Protein AF-0000000084751927 (afdb_homodimer)

Solvent-accessible surface area (backbone atoms only — not comparable to full-atom values): 24044 Å² total; per-residue (Å²): 93,48,37,32,29,47,19,57,44,64,65,13,42,52,25,34,54,73,30,61,42,59,29,34,38,38,26,24,51,60,24,43,55,32,20,32,40,27,52,20,51,51,53,50,42,62,71,71,48,89,56,50,43,24,38,32,54,32,91,51,54,50,56,49,61,72,53,71,65,54,48,51,30,48,53,40,34,45,48,51,40,54,74,71,63,48,48,21,40,31,33,60,47,30,41,86,84,27,43,71,33,58,69,63,47,37,52,49,47,61,65,37,58,89,33,46,42,30,36,29,56,60,57,36,54,37,76,52,57,71,62,47,51,54,55,42,49,72,55,63,43,47,30,39,32,26,14,42,58,39,90,23,22,77,80,8,43,67,48,44,45,54,51,41,74,71,47,90,46,45,47,22,42,23,42,84,51,41,65,89,50,48,51,59,46,50,72,63,63,44,54,31,38,33,31,47,40,64,41,76,40,83,70,42,89,57,82,92,52,75,77,60,60,31,76,86,57,63,49,43,43,45,43,79,34,31,29,43,69,51,37,30,47,37,43,62,63,55,103,95,47,35,31,29,48,18,58,43,65,65,14,43,51,24,36,55,74,29,61,42,57,30,35,37,38,26,24,52,63,23,43,54,33,21,32,40,28,53,19,49,52,53,50,43,60,71,72,49,89,55,51,43,22,38,33,54,32,90,52,53,49,56,51,60,72,53,73,65,54,48,50,29,49,52,40,34,46,47,52,40,55,74,72,62,46,48,22,39,31,33,59,47,31,41,85,83,27,43,71,34,57,70,63,46,37,52,50,48,63,65,39,57,89,35,45,41,30,37,30,55,61,57,35,55,37,76,52,58,69,61,47,50,53,55,40,50,71,56,62,43,46,31,40,34,26,14,42,59,39,90,22,21,76,79,8,43,68,48,45,43,54,52,41,74,71,47,90,45,46,48,24,42,23,43,84,49,41,64,89,52,48,50,60,47,50,72,63,64,44,54,32,37,32,31,46,40,63,42,76,39,81,72,41,89,58,82,92,50,75,77,57,62,32,77,86,57,65,48,45,42,46,43,79,35,31,29,43,69,49,37,30,46,36,40,56,62,54,95

Nearest PDB structures (foldseek):
  1twd-assembly1_B  TM=9.894E-01  e=1.321E-23  Shigella flexneri
  1x8c-assembly1_A  TM=9.899E-01  e=3.366E-23  Shigella flexneri 2a str. 301
  1x7i-assembly1_A  TM=9.877E-01  e=3.783E-23  Shigella flexneri 2a str. 301
  1twd-assembly1_A  TM=8.589E-01  e=2.725E-24  Shigella fl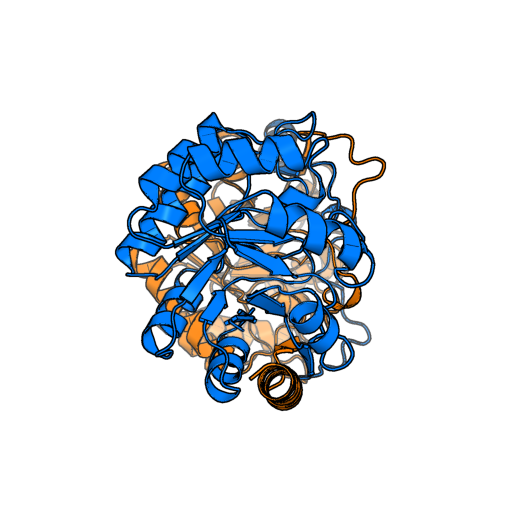exneri
  1x8c-assembly1_B  TM=8.703E-01  e=9.640E-23  Shigella flexneri 2a str. 301

pLDDT: mean 98.09, std 1.11, range [92.25, 99.0]

Foldseek 3Di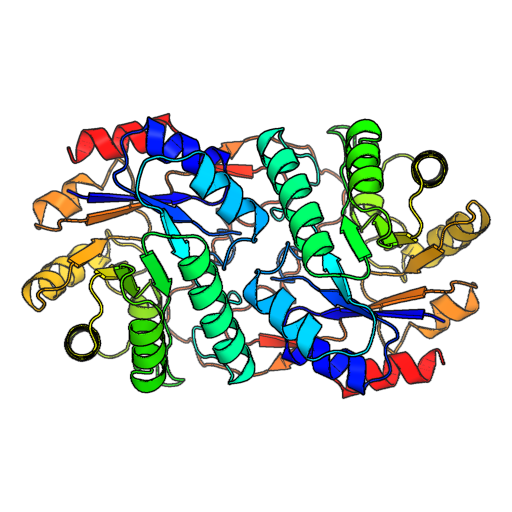:
DAEEAAAAALVLLVVCVVVPHQEYEYFHDCVLPTAFDDPVRLLVSLVPDDHAYEYEHHHDGAAQADDPVSLVVSLVSLLVCVVSPHQAYEGFHADPVLAGPLVSVLVSVVSNPPHAYEHEASLLSHPDNLVNQVSCVVSPHAEYEHLLNDQHVVVNVVSLLVNVVRHPHAYEGDHPDDPVCVVVNVVSPHDHYYYNHDDDDPDDDQPPHDDPDDPVCSHRHDHDDDDPVVVVVVVVVVD/DAEEAAAAALVLLVVCVVVPHQEYEYFHDCVLPTAFDDPVRLLVSLVPDDHAYEYEHHHDGAAQADDPVSLVVSLVSLLVCVVSPHQAYEGFHADPVLAGPLVSVLVSVVSNPPHAYEHEASLLSHPDNLVNQVSCVVSPHAEYEHLLNDQHVVVNVVSLLVNVVRHPHAYEGDHPDDPVCVVVNVVSPHDHYYYNHDDDDPDDDQPPHDDPDDPVCSHRHDHDDDDPVVVVVVVVVVD

Structure (mmCIF, N/CA/C/O backbone):
data_AF-0000000084751927-model_v1
#
loop_
_entity.id
_entity.type
_entity.pdbx_description
1 polymer 'PF03932 family protein CutC'
#
loop_
_atom_site.group_PDB
_atom_site.id
_atom_site.type_symbol
_atom_site.label_atom_id
_atom_site.label_alt_id
_atom_site.label_comp_id
_atom_site.label_asym_id
_atom_site.label_entity_id
_atom_site.label_seq_id
_atom_site.pdbx_PDB_ins_code
_atom_site.Cartn_x
_atom_site.Cartn_y
_atom_site.Cartn_z
_atom_site.occupancy
_atom_site.B_iso_or_equiv
_atom_site.auth_seq_id
_atom_site.auth_comp_id
_atom_site.auth_asym_id
_atom_site.auth_atom_id
_atom_site.pdbx_PDB_model_num
ATOM 1 N N . MET A 1 1 ? -10.758 25.719 13.258 1 96.12 1 MET A N 1
ATOM 2 C CA . MET A 1 1 ? -9.578 24.875 13.094 1 96.12 1 MET A CA 1
ATOM 3 C C . MET A 1 1 ? -9.812 23.812 12.031 1 96.12 1 MET A C 1
ATOM 5 O O . MET A 1 1 ? -10.859 23.156 12.031 1 96.12 1 MET A O 1
ATOM 9 N N . LEU A 1 2 ? -8.969 23.703 11.039 1 98.44 2 LEU A N 1
ATOM 10 C CA . LEU A 1 2 ? -9.062 22.719 9.969 1 98.44 2 LEU A CA 1
ATOM 11 C C . LEU A 1 2 ? -8.867 21.312 10.508 1 98.44 2 LEU A C 1
ATOM 13 O O . LEU A 1 2 ? -7.938 21.047 11.273 1 98.44 2 LEU A O 1
ATOM 17 N N . VAL A 1 3 ? -9.75 20.406 10.172 1 98.81 3 VAL A N 1
ATOM 18 C CA . VAL A 1 3 ? -9.625 19 10.539 1 98.81 3 VAL A CA 1
ATOM 19 C C . VAL A 1 3 ? -9.375 18.156 9.289 1 98.81 3 VAL A C 1
ATOM 21 O O . VAL A 1 3 ? -10.219 18.094 8.398 1 98.81 3 VAL A O 1
ATOM 24 N N . GLU A 1 4 ? -8.281 17.594 9.234 1 98.94 4 GLU A N 1
ATOM 25 C CA . GLU A 1 4 ? -7.934 16.625 8.195 1 98.94 4 GLU A CA 1
ATOM 26 C C . GLU A 1 4 ? -7.949 15.203 8.727 1 98.94 4 GLU A C 1
ATOM 28 O O . GLU A 1 4 ? -7.348 14.914 9.766 1 98.94 4 GLU A O 1
ATOM 33 N N . VAL A 1 5 ? -8.617 14.344 8.023 1 98.88 5 VAL A N 1
ATOM 34 C CA . VAL A 1 5 ? -8.68 12.945 8.445 1 98.88 5 VAL A CA 1
ATOM 35 C C . VAL A 1 5 ? -7.816 12.094 7.52 1 98.88 5 VAL A C 1
ATOM 37 O O . VAL A 1 5 ? -7.93 12.172 6.297 1 98.88 5 VAL A O 1
ATOM 40 N N . CYS A 1 6 ? -6.871 11.375 8.117 1 98.69 6 CYS A N 1
ATOM 41 C CA . CYS A 1 6 ? -6.145 10.336 7.391 1 98.69 6 CYS A CA 1
ATOM 42 C C . CYS A 1 6 ? -7.055 9.156 7.07 1 98.69 6 CYS A C 1
ATOM 44 O O . CYS A 1 6 ? -7.309 8.312 7.93 1 98.69 6 CYS A O 1
ATOM 46 N N . ALA A 1 7 ? -7.543 9.094 5.863 1 98.75 7 ALA A N 1
ATOM 47 C CA . ALA A 1 7 ? -8.516 8.086 5.449 1 98.75 7 ALA A CA 1
ATOM 48 C C . ALA A 1 7 ? -7.844 6.973 4.645 1 98.75 7 ALA A C 1
ATOM 50 O O . ALA A 1 7 ? -7.223 7.234 3.611 1 98.75 7 ALA A O 1
ATOM 51 N N . ASN A 1 8 ? -8.023 5.699 5.074 1 98.5 8 ASN A N 1
ATOM 52 C CA . ASN A 1 8 ? -7.309 4.586 4.465 1 98.5 8 ASN A CA 1
ATOM 53 C C . ASN A 1 8 ? -8.242 3.703 3.639 1 98.5 8 ASN A C 1
ATOM 55 O O . ASN A 1 8 ? -7.895 2.57 3.301 1 98.5 8 ASN A O 1
ATOM 59 N N . SER A 1 9 ? -9.43 4.09 3.432 1 98.56 9 SER A N 1
ATOM 60 C CA . SER A 1 9 ? -10.438 3.363 2.668 1 98.56 9 SER A CA 1
ATOM 61 C C . SER A 1 9 ? -11.57 4.281 2.23 1 98.56 9 SER A C 1
ATOM 63 O O . SER A 1 9 ? -11.664 5.426 2.688 1 98.56 9 SER A O 1
ATOM 65 N N . LEU A 1 10 ? -12.352 3.781 1.333 1 98.69 10 LEU A N 1
ATOM 66 C CA . LEU A 1 10 ? -13.539 4.539 0.948 1 98.69 10 LEU A CA 1
ATOM 67 C C . LEU A 1 10 ? -14.469 4.746 2.143 1 98.69 10 LEU A C 1
ATOM 69 O O . LEU A 1 10 ? -14.992 5.84 2.342 1 98.69 10 LEU A O 1
ATOM 73 N N . GLU A 1 11 ? -14.641 3.729 2.967 1 98.44 11 GLU A N 1
ATOM 74 C CA . GLU A 1 11 ? -15.461 3.84 4.164 1 98.44 11 GLU A CA 1
ATOM 75 C C . GLU A 1 11 ? -14.93 4.914 5.105 1 98.44 11 GLU A C 1
ATOM 77 O O . GLU A 1 11 ? -15.688 5.738 5.617 1 98.44 11 GLU A O 1
ATOM 82 N N . SER A 1 12 ? -13.648 4.898 5.34 1 98.81 12 SER A N 1
ATOM 83 C CA . SER A 1 12 ? -13.016 5.914 6.172 1 98.81 12 SER A CA 1
ATOM 84 C C . SER A 1 12 ? -13.234 7.312 5.605 1 98.81 12 SER A C 1
ATOM 86 O O . SER A 1 12 ? -13.523 8.25 6.352 1 98.81 12 SER A O 1
ATOM 88 N N . ALA A 1 13 ? -13.109 7.441 4.309 1 98.88 13 ALA A N 1
ATOM 89 C CA . ALA A 1 13 ? -13.289 8.727 3.643 1 98.88 13 ALA A CA 1
ATOM 90 C C . ALA A 1 13 ? -14.711 9.25 3.822 1 98.88 13 ALA A C 1
ATOM 92 O O . ALA A 1 13 ? -14.914 10.422 4.137 1 98.88 13 ALA A O 1
ATOM 93 N N . LEU A 1 14 ? -15.625 8.375 3.617 1 98.81 14 LEU A N 1
ATOM 94 C CA . LEU A 1 14 ? -17.031 8.75 3.771 1 98.81 14 LEU A CA 1
ATOM 95 C C . LEU A 1 14 ? -17.328 9.148 5.211 1 98.81 14 LEU A C 1
ATOM 97 O O . LEU A 1 14 ? -18.016 10.141 5.453 1 98.81 14 LEU A O 1
ATOM 101 N N . ASN A 1 15 ? -16.781 8.406 6.176 1 98.81 15 ASN A N 1
ATOM 102 C CA . ASN A 1 15 ? -16.969 8.727 7.586 1 98.81 15 ASN A CA 1
ATOM 103 C C . ASN A 1 15 ? -16.359 10.086 7.938 1 98.81 15 ASN A C 1
ATOM 105 O O . ASN A 1 15 ? -16.922 10.828 8.75 1 98.81 15 ASN A O 1
ATOM 109 N N . ALA A 1 16 ? -15.242 10.352 7.344 1 98.88 16 ALA A N 1
ATOM 110 C CA . ALA A 1 16 ? -14.602 11.648 7.562 1 98.88 16 ALA A CA 1
ATOM 111 C C . ALA A 1 16 ? -15.523 12.789 7.141 1 98.88 16 ALA A C 1
ATOM 113 O O . ALA A 1 16 ? -15.758 13.727 7.906 1 98.88 16 ALA A O 1
ATOM 114 N N . GLU A 1 17 ? -16.078 12.703 5.941 1 98.88 17 GLU A N 1
ATOM 115 C CA . GLU A 1 17 ? -16.984 13.75 5.457 1 98.88 17 GLU A CA 1
ATOM 116 C C . GLU A 1 17 ? -18.219 13.859 6.336 1 98.88 17 GLU A C 1
ATOM 118 O O . GLU A 1 17 ? -18.625 14.961 6.703 1 98.88 17 GLU A O 1
ATOM 123 N N . ARG A 1 18 ? -18.75 12.719 6.703 1 98.69 18 ARG A N 1
ATOM 124 C CA . ARG A 1 18 ? -19.969 12.703 7.512 1 98.69 18 ARG A CA 1
ATOM 125 C C . ARG A 1 18 ? -19.719 13.297 8.891 1 98.69 18 ARG A C 1
ATOM 127 O O . ARG A 1 18 ? -20.641 13.828 9.523 1 98.69 18 ARG A O 1
ATOM 134 N N . SER A 1 19 ? -18.5 13.211 9.359 1 98.69 19 SER A N 1
ATOM 135 C CA . SER A 1 19 ? -18.172 13.703 10.695 1 98.69 19 SER A CA 1
ATOM 136 C C . SER A 1 19 ? -18.047 15.219 10.711 1 98.69 19 SER A C 1
ATOM 138 O O . SER A 1 19 ? -18.016 15.836 11.781 1 98.69 19 SER A O 1
ATOM 140 N N . GLY A 1 20 ? -17.875 15.773 9.516 1 98.69 20 GLY A N 1
ATOM 141 C CA . GLY A 1 20 ? -17.703 17.219 9.43 1 98.69 20 GLY A CA 1
ATOM 142 C C . GLY A 1 20 ? -16.266 17.641 9.234 1 98.69 20 GLY A C 1
ATOM 143 O O . GLY A 1 20 ? -15.93 18.812 9.367 1 98.69 20 GLY A O 1
ATOM 144 N N . ALA A 1 21 ? -15.391 16.703 8.922 1 98.81 21 ALA A N 1
ATOM 145 C CA . ALA A 1 21 ? -14.008 17.047 8.617 1 98.81 21 ALA A CA 1
ATOM 146 C C . ALA A 1 21 ? -13.922 18 7.426 1 98.81 21 ALA A C 1
ATOM 148 O O . ALA A 1 21 ? -14.812 18.016 6.57 1 98.81 21 ALA A O 1
ATOM 149 N N . ASP A 1 22 ? -12.898 18.781 7.348 1 98.88 22 ASP A N 1
ATOM 150 C CA . ASP A 1 22 ? -12.75 19.781 6.297 1 98.88 22 ASP A CA 1
ATOM 151 C C . ASP A 1 22 ? -12.141 19.156 5.035 1 98.88 22 ASP A C 1
ATOM 153 O O . ASP A 1 22 ? -12.43 19.609 3.922 1 98.88 22 ASP A O 1
ATOM 157 N N . ARG A 1 23 ? -11.273 18.172 5.16 1 98.88 23 ARG A N 1
ATOM 158 C CA . ARG A 1 23 ? -10.664 17.453 4.055 1 98.88 23 ARG A CA 1
ATOM 159 C C . ARG A 1 23 ? -10.07 16.125 4.527 1 98.88 23 ARG A C 1
ATOM 161 O O . ARG A 1 23 ? -10.062 15.836 5.727 1 98.88 23 ARG A O 1
ATOM 168 N N . ILE A 1 24 ? -9.633 15.344 3.615 1 98.94 24 ILE A N 1
ATOM 169 C CA . ILE A 1 24 ? -8.969 14.094 3.986 1 98.94 24 ILE A CA 1
ATOM 170 C C . ILE A 1 24 ? -7.578 14.039 3.355 1 98.94 24 ILE A C 1
ATOM 172 O O . ILE A 1 24 ? -7.305 14.75 2.383 1 98.94 24 ILE A O 1
ATOM 176 N N . GLU A 1 25 ? -6.719 13.359 3.982 1 98.94 25 GLU A N 1
ATOM 177 C CA . GLU A 1 25 ? -5.559 12.758 3.338 1 98.94 25 GLU A CA 1
ATOM 178 C C . GLU A 1 25 ? -5.805 11.289 3.025 1 98.94 25 GLU A C 1
ATOM 180 O O . GLU A 1 25 ? -5.93 10.461 3.936 1 98.94 25 GLU A O 1
ATOM 185 N N . LEU A 1 26 ? -5.867 11.008 1.757 1 98.94 26 LEU A N 1
ATOM 186 C CA . LEU A 1 26 ? -6.145 9.641 1.325 1 98.94 26 LEU A CA 1
ATOM 187 C C . LEU A 1 26 ? -4.855 8.836 1.212 1 98.94 26 LEU A C 1
ATOM 189 O O . LEU A 1 26 ? -3.891 9.289 0.587 1 98.94 26 LEU A O 1
ATOM 193 N N . CYS A 1 27 ? -4.766 7.703 1.857 1 98.69 27 CYS A N 1
ATOM 194 C CA . CYS A 1 27 ? -3.615 6.809 1.803 1 98.69 27 CYS A CA 1
ATOM 195 C C . CYS A 1 27 ? -4.051 5.352 1.929 1 98.69 27 CYS A C 1
ATOM 197 O O . CYS A 1 27 ? -5.246 5.062 2 1 98.69 27 CYS A O 1
ATOM 199 N N . SER A 1 28 ? -3.096 4.469 1.799 1 97.88 28 SER A N 1
ATOM 200 C CA . SER A 1 28 ? -3.299 3.049 2.074 1 97.88 28 SER A CA 1
ATOM 201 C C . SER A 1 28 ? -2.291 2.535 3.1 1 97.88 28 SER A C 1
ATOM 203 O O . SER A 1 28 ? -1.185 3.066 3.209 1 97.88 28 SER A O 1
ATOM 205 N N . GLU A 1 29 ? -2.764 1.589 3.904 1 96.56 29 GLU A N 1
ATOM 206 C CA . GLU A 1 29 ? -1.92 0.776 4.773 1 96.56 29 GLU A CA 1
ATOM 207 C C . GLU A 1 29 ? -1.312 1.617 5.895 1 96.56 29 GLU A C 1
ATOM 209 O O . GLU A 1 29 ? -0.1 1.845 5.918 1 96.56 29 GLU A O 1
ATOM 214 N N . LEU A 1 30 ? -2.033 1.921 6.875 1 96.81 30 LEU A N 1
ATOM 215 C CA . LEU A 1 30 ? -1.634 2.729 8.023 1 96.81 30 LEU A CA 1
ATOM 216 C C . LEU A 1 30 ? -0.522 2.041 8.812 1 96.81 30 LEU A C 1
ATOM 218 O O . LEU A 1 30 ? 0.262 2.703 9.492 1 96.81 30 LEU A O 1
ATOM 222 N N . GLY A 1 31 ? -0.402 0.733 8.727 1 97 31 GLY A N 1
ATOM 223 C CA . GLY A 1 31 ? 0.586 -0.038 9.461 1 97 31 GLY A CA 1
ATOM 224 C C . GLY A 1 31 ? 2.014 0.367 9.148 1 97 31 GLY A C 1
ATOM 225 O O . GLY A 1 31 ? 2.902 0.238 9.992 1 97 31 GLY A O 1
ATOM 226 N N . VAL A 1 32 ? 2.221 0.839 7.918 1 97.56 32 VAL A N 1
ATOM 227 C CA . VAL A 1 32 ? 3.559 1.247 7.5 1 97.56 32 VAL A CA 1
ATOM 228 C C . VAL A 1 32 ? 3.619 2.768 7.375 1 97.56 32 VAL A C 1
ATOM 230 O O . VAL A 1 32 ? 4.457 3.303 6.645 1 97.56 32 VAL A O 1
ATOM 233 N N . GLY A 1 33 ? 2.68 3.432 7.91 1 96.75 33 GLY A N 1
ATOM 234 C CA . GLY A 1 33 ? 2.662 4.887 7.922 1 96.75 33 GLY A CA 1
ATOM 235 C C . GLY A 1 33 ? 1.923 5.484 6.738 1 96.75 33 GLY A C 1
ATOM 236 O O . GLY A 1 33 ? 1.931 6.699 6.547 1 96.75 33 GLY A O 1
ATOM 237 N N . GLY A 1 34 ? 1.376 4.613 5.875 1 98.31 34 GLY A N 1
ATOM 238 C CA . GLY A 1 34 ? 0.652 5.086 4.707 1 98.31 34 GLY A CA 1
ATOM 239 C C . GLY A 1 34 ? 1.49 5.074 3.443 1 98.31 34 GLY A C 1
ATOM 240 O O . GLY A 1 34 ? 2.682 5.395 3.479 1 98.31 34 GLY A O 1
ATOM 241 N N . ILE A 1 35 ? 0.879 4.691 2.393 1 98.75 35 ILE A N 1
ATOM 242 C CA . ILE A 1 35 ? 1.502 4.781 1.075 1 98.75 35 ILE A CA 1
ATOM 243 C C . ILE A 1 35 ? 0.479 5.273 0.053 1 98.75 35 ILE A C 1
ATOM 245 O O . ILE A 1 35 ? -0.694 5.461 0.382 1 98.75 35 ILE A O 1
ATOM 249 N N . THR A 1 36 ? 0.967 5.559 -1.132 1 98.94 36 THR A N 1
ATOM 250 C CA . THR A 1 36 ? 0.098 6.062 -2.189 1 98.94 36 THR A CA 1
ATOM 251 C C . THR A 1 36 ? -1.035 5.082 -2.473 1 98.94 36 THR A C 1
ATOM 253 O O . THR A 1 36 ? -0.794 3.895 -2.699 1 98.94 36 THR A O 1
ATOM 256 N N . PRO A 1 37 ? -2.295 5.523 -2.395 1 98.81 37 PRO A N 1
ATOM 257 C CA . PRO A 1 37 ? -3.426 4.629 -2.658 1 98.81 37 PRO A CA 1
ATOM 258 C C . PRO A 1 37 ? -3.523 4.219 -4.125 1 98.81 37 PRO A C 1
ATOM 260 O O . PRO A 1 37 ? -2.877 4.824 -4.984 1 98.81 37 PRO A O 1
ATOM 263 N N . SER A 1 38 ? -4.289 3.207 -4.371 1 98.75 38 SER A N 1
ATOM 264 C CA . SER A 1 38 ? -4.496 2.709 -5.727 1 98.75 38 SER A CA 1
ATOM 265 C C . SER A 1 38 ? -5.336 3.682 -6.551 1 98.75 38 SER A C 1
ATOM 267 O O . SER A 1 38 ? -6.016 4.547 -5.996 1 98.75 38 SER A O 1
ATOM 269 N N . ALA A 1 39 ? -5.273 3.518 -7.84 1 98.38 39 ALA A N 1
ATOM 270 C CA . ALA A 1 39 ? -6.062 4.34 -8.758 1 98.38 39 ALA A CA 1
ATOM 271 C C . ALA A 1 39 ? -7.555 4.18 -8.484 1 98.38 39 ALA A C 1
ATOM 273 O O . ALA A 1 39 ? -8.305 5.156 -8.523 1 98.38 39 ALA A O 1
ATOM 274 N N . GLY A 1 40 ? -7.988 2.945 -8.273 1 98.5 40 GLY A N 1
ATOM 275 C CA . GLY A 1 40 ? -9.398 2.691 -8.016 1 98.5 40 GLY A CA 1
ATOM 276 C C . GLY A 1 40 ? -9.914 3.404 -6.781 1 98.5 40 GLY A C 1
ATOM 277 O O . GLY A 1 40 ? -11.008 3.979 -6.805 1 98.5 40 GLY A O 1
ATOM 278 N N . LEU A 1 41 ? -9.148 3.338 -5.719 1 98.81 41 LEU A N 1
ATOM 279 C CA . LEU A 1 41 ? -9.547 4.02 -4.492 1 98.81 41 LEU A CA 1
ATOM 280 C C . LEU A 1 41 ? -9.625 5.527 -4.711 1 98.81 41 LEU A C 1
ATOM 282 O O . LEU A 1 41 ? -10.602 6.168 -4.309 1 98.81 41 LEU A O 1
ATOM 286 N N . ILE A 1 42 ? -8.633 6.117 -5.371 1 98.88 42 ILE A N 1
ATOM 287 C CA . ILE A 1 42 ? -8.594 7.551 -5.629 1 98.88 42 ILE A CA 1
ATOM 288 C C . ILE A 1 42 ? -9.812 7.961 -6.449 1 98.88 42 ILE A C 1
ATOM 290 O O . ILE A 1 42 ? -10.5 8.93 -6.109 1 98.88 42 ILE A O 1
ATOM 294 N N . LYS A 1 43 ? -10.102 7.227 -7.469 1 98.44 43 LYS A N 1
ATOM 295 C CA . LYS A 1 43 ? -11.211 7.543 -8.367 1 98.44 43 LYS A CA 1
ATOM 296 C C . LYS A 1 43 ? -12.539 7.516 -7.621 1 98.44 43 LYS A C 1
ATOM 298 O O . LYS A 1 43 ? -13.359 8.43 -7.77 1 98.44 43 LYS A O 1
ATOM 303 N N . LEU A 1 44 ? -12.75 6.516 -6.828 1 98.62 44 LEU A N 1
ATOM 304 C CA . LEU A 1 44 ? -14.023 6.363 -6.133 1 98.62 44 LEU A CA 1
ATOM 305 C C . LEU A 1 44 ? -14.195 7.441 -5.066 1 98.62 44 LEU A C 1
ATOM 307 O O . LEU A 1 44 ? -15.289 7.988 -4.895 1 98.62 44 LEU A O 1
ATOM 311 N N . VAL A 1 45 ? -13.109 7.684 -4.375 1 98.75 45 VAL A N 1
ATOM 312 C CA . VAL A 1 45 ? -13.172 8.711 -3.344 1 98.75 45 VAL A CA 1
ATOM 313 C C . VAL A 1 45 ? -13.477 10.062 -3.98 1 98.75 45 VAL A C 1
ATOM 315 O O . VAL A 1 45 ? -14.305 10.828 -3.475 1 98.75 45 VAL A O 1
ATOM 318 N N . LYS A 1 46 ? -12.805 10.383 -5.055 1 98.38 46 LYS A N 1
ATOM 319 C CA . LYS A 1 46 ? -13.055 11.633 -5.77 1 98.38 46 LYS A CA 1
ATOM 320 C C . LYS A 1 46 ? -14.523 11.75 -6.188 1 98.38 46 LYS A C 1
ATOM 322 O O . LYS A 1 46 ? -15.117 12.82 -6.094 1 98.38 46 LYS A O 1
ATOM 327 N N . LYS A 1 47 ? -15.062 10.703 -6.633 1 98.12 47 LYS A N 1
ATOM 328 C CA . LYS A 1 47 ? -16.438 10.656 -7.117 1 98.12 47 LYS A CA 1
ATOM 329 C C . LYS A 1 47 ? -17.422 10.859 -5.973 1 98.12 47 LYS A C 1
ATOM 331 O O . LYS A 1 47 ? -18.453 11.531 -6.137 1 98.12 47 LYS A O 1
ATOM 336 N N . GLU A 1 48 ? -17.109 10.312 -4.836 1 98.25 48 GLU A N 1
ATOM 337 C CA . GLU A 1 48 ? -18.125 10.18 -3.787 1 98.25 48 GLU A CA 1
ATOM 338 C C . GLU A 1 48 ? -18.047 11.352 -2.807 1 98.25 48 GLU A C 1
ATOM 340 O O . GLU A 1 48 ? -19.047 11.68 -2.152 1 98.25 48 GLU A O 1
ATOM 345 N N . LEU A 1 49 ? -16.891 11.906 -2.627 1 98.5 49 LEU A N 1
ATOM 346 C CA . LEU A 1 49 ? -16.719 12.938 -1.611 1 98.5 49 LEU A CA 1
ATOM 347 C C . LEU A 1 49 ? -16.953 14.32 -2.203 1 98.5 49 LEU A C 1
ATOM 349 O O . LEU A 1 49 ? -16.625 14.57 -3.367 1 98.5 49 LEU A O 1
ATOM 353 N N . ASN A 1 50 ? -17.391 15.234 -1.364 1 98.38 50 ASN A N 1
ATOM 354 C CA . ASN A 1 50 ? -17.578 16.625 -1.743 1 98.38 50 ASN A CA 1
ATOM 355 C C . ASN A 1 50 ? -16.516 17.531 -1.091 1 98.38 50 ASN A C 1
ATOM 357 O O . ASN A 1 50 ? -16.328 18.672 -1.513 1 98.38 50 ASN A O 1
ATOM 361 N N . ILE A 1 51 ? -15.852 17.062 -0.082 1 98.81 51 ILE A N 1
ATOM 362 C CA . ILE A 1 51 ? -14.797 17.828 0.571 1 98.81 51 ILE A CA 1
ATOM 363 C C . ILE A 1 51 ? -13.461 17.578 -0.122 1 98.81 51 ILE A C 1
ATOM 365 O O . ILE A 1 51 ? -13.297 16.578 -0.814 1 98.81 51 ILE A O 1
ATOM 369 N N . PRO A 1 52 ? -12.484 18.484 0.003 1 98.88 52 PRO A N 1
ATOM 370 C CA . PRO A 1 52 ? -11.188 18.344 -0.665 1 98.88 52 PRO A CA 1
ATOM 371 C C . PRO A 1 52 ? -10.469 17.047 -0.29 1 98.88 52 PRO A C 1
ATOM 373 O O . PRO A 1 52 ? -10.508 16.625 0.868 1 98.88 52 PRO A O 1
ATOM 376 N N . VAL A 1 53 ? -9.828 16.438 -1.266 1 98.94 53 VAL A N 1
ATOM 377 C CA . VAL A 1 53 ? -9.055 15.219 -1.104 1 98.94 53 VAL A CA 1
ATOM 378 C C . VAL A 1 53 ? -7.586 15.484 -1.413 1 98.94 53 VAL A C 1
ATOM 380 O O . VAL A 1 53 ? -7.246 15.891 -2.525 1 98.94 53 VAL A O 1
ATOM 383 N N . HIS A 1 54 ? -6.758 15.367 -0.414 1 98.94 54 HIS A N 1
ATOM 384 C CA . HIS A 1 54 ? -5.309 15.336 -0.584 1 98.94 54 HIS A CA 1
ATOM 385 C C . HIS A 1 54 ? -4.793 13.898 -0.644 1 98.94 54 HIS A C 1
ATOM 387 O O . HIS A 1 54 ? -5.25 13.039 0.112 1 98.94 54 HIS A O 1
ATOM 393 N N . VAL A 1 55 ? -3.891 13.625 -1.556 1 98.94 55 VAL A N 1
ATOM 394 C CA . VAL A 1 55 ? -3.43 12.258 -1.735 1 98.94 55 VAL A CA 1
ATOM 395 C C . VAL A 1 55 ? -1.987 12.125 -1.254 1 98.94 55 VAL A C 1
ATOM 397 O O . VAL A 1 55 ? -1.133 12.945 -1.606 1 98.94 55 VAL A O 1
ATOM 400 N N . LEU A 1 56 ? -1.748 11.125 -0.451 1 98.94 56 LEU A N 1
ATOM 401 C CA . LEU A 1 56 ? -0.386 10.82 -0.028 1 98.94 56 LEU A CA 1
ATOM 402 C C . LEU A 1 56 ? 0.421 10.227 -1.179 1 98.94 56 LEU A C 1
ATOM 404 O O . LEU A 1 56 ? -0.018 9.273 -1.827 1 98.94 56 LEU A O 1
ATOM 408 N N . ILE A 1 57 ? 1.537 10.828 -1.469 1 98.94 57 ILE A N 1
ATOM 409 C CA . ILE A 1 57 ? 2.5 10.336 -2.447 1 98.94 57 ILE A CA 1
ATOM 410 C C . ILE A 1 57 ? 3.721 9.773 -1.729 1 98.94 57 ILE A C 1
ATOM 412 O O . ILE A 1 57 ? 4.594 10.523 -1.284 1 98.94 57 ILE A O 1
ATOM 416 N N . ARG A 1 58 ? 3.783 8.531 -1.574 1 98.88 58 ARG A N 1
ATOM 417 C CA . ARG A 1 58 ? 4.797 7.75 -0.869 1 98.88 58 ARG A CA 1
ATOM 418 C C . ARG A 1 58 ? 4.883 6.332 -1.426 1 98.88 58 ARG A C 1
ATOM 420 O O . ARG A 1 58 ? 4.016 5.496 -1.151 1 98.88 58 ARG A O 1
ATOM 427 N N . PRO A 1 59 ? 5.898 6.062 -2.189 1 98.62 59 PRO A N 1
ATOM 428 C CA . PRO A 1 59 ? 5.906 4.832 -2.982 1 98.62 59 PRO A CA 1
ATOM 429 C C . PRO A 1 59 ? 6.117 3.582 -2.131 1 98.62 59 PRO A C 1
ATOM 431 O O . PRO A 1 59 ? 5.879 2.465 -2.596 1 98.62 59 PRO A O 1
ATOM 434 N N . ARG A 1 60 ? 6.582 3.756 -0.91 1 98.25 60 ARG A N 1
ATOM 435 C CA . ARG A 1 60 ? 6.824 2.641 0 1 98.25 60 ARG A CA 1
ATOM 436 C C . ARG A 1 60 ? 6.984 3.131 1.436 1 98.25 60 ARG A C 1
ATOM 438 O O . ARG A 1 60 ? 7.227 4.316 1.67 1 98.25 60 ARG A O 1
ATOM 445 N N . GLY A 1 61 ? 6.816 2.229 2.385 1 97.94 61 GLY A N 1
ATOM 446 C CA . GLY A 1 61 ? 7.129 2.545 3.77 1 97.94 61 GLY A CA 1
ATOM 447 C C . GLY A 1 61 ? 8.617 2.686 4.027 1 97.94 61 GLY A C 1
ATOM 448 O O . GLY A 1 61 ? 9.422 2.637 3.096 1 97.94 61 GLY A O 1
ATOM 449 N N . GLY A 1 62 ? 8.969 2.896 5.246 1 97.56 62 GLY A N 1
ATOM 450 C CA . GLY A 1 62 ? 10.367 3.02 5.637 1 97.56 62 GLY A CA 1
ATOM 451 C C . GLY A 1 62 ? 10.867 4.449 5.613 1 97.56 62 GLY A C 1
ATOM 452 O O . GLY A 1 62 ? 10.141 5.375 5.969 1 97.56 62 GLY A O 1
ATOM 453 N N . HIS A 1 63 ? 12.148 4.547 5.234 1 98.56 63 HIS A N 1
ATOM 454 C CA . HIS A 1 63 ? 12.766 5.867 5.301 1 98.56 63 HIS A CA 1
ATOM 455 C C . HIS A 1 63 ? 12.359 6.727 4.109 1 98.56 63 HIS A C 1
ATOM 457 O O . HIS A 1 63 ? 11.734 6.238 3.168 1 98.56 63 HIS A O 1
ATOM 463 N N . PHE A 1 64 ? 12.703 8.039 4.156 1 98.75 64 PHE A N 1
ATOM 464 C CA . PHE A 1 64 ? 12.188 9.039 3.225 1 98.75 64 PHE A CA 1
ATOM 465 C C . PHE A 1 64 ? 13.258 9.453 2.225 1 98.75 64 PHE A C 1
ATOM 467 O O . PHE A 1 64 ? 13.219 10.562 1.689 1 98.75 64 PHE A O 1
ATOM 474 N N . THR A 1 65 ? 14.305 8.633 2.057 1 98.69 65 THR A N 1
ATOM 475 C CA . THR A 1 65 ? 15.32 8.812 1.026 1 98.69 65 THR A CA 1
ATOM 476 C C . THR A 1 65 ? 15.047 7.891 -0.161 1 98.69 65 THR A C 1
ATOM 478 O O . THR A 1 65 ? 15 6.668 -0.008 1 98.69 65 THR A O 1
ATOM 481 N N . TYR A 1 66 ? 14.906 8.508 -1.331 1 98.69 66 TYR A N 1
ATOM 482 C CA . TYR A 1 66 ? 14.391 7.742 -2.461 1 98.69 66 TYR A CA 1
ATOM 483 C C . TYR A 1 66 ? 15.422 7.672 -3.584 1 98.69 66 TYR A C 1
ATOM 485 O O . TYR A 1 66 ? 16.172 8.625 -3.812 1 98.69 66 TYR A O 1
ATOM 493 N N . SER A 1 67 ? 15.469 6.578 -4.258 1 98.12 67 SER A N 1
ATOM 494 C CA . SER A 1 67 ? 16.25 6.434 -5.48 1 98.12 67 SER A CA 1
ATOM 495 C C . SER A 1 67 ? 15.656 7.25 -6.621 1 98.12 67 SER A C 1
ATOM 497 O O . SER A 1 67 ? 14.555 7.793 -6.496 1 98.12 67 SER A O 1
ATOM 499 N N . ASN A 1 68 ? 16.375 7.34 -7.719 1 98 68 ASN A N 1
ATOM 500 C CA . ASN A 1 68 ? 15.875 8.055 -8.883 1 98 68 ASN A CA 1
ATOM 501 C C . ASN A 1 68 ? 14.633 7.387 -9.461 1 98 68 ASN A C 1
ATOM 503 O O . ASN A 1 68 ? 13.703 8.07 -9.891 1 98 68 ASN A O 1
ATOM 507 N N . THR A 1 69 ? 14.586 6.09 -9.453 1 97.69 69 THR A N 1
ATOM 508 C CA . THR A 1 69 ? 13.43 5.383 -9.992 1 97.69 69 THR A CA 1
ATOM 509 C C . THR A 1 69 ? 12.203 5.598 -9.102 1 97.69 69 THR A C 1
ATOM 511 O O . THR A 1 69 ? 11.086 5.762 -9.609 1 97.69 69 THR A O 1
ATOM 514 N N . GLU A 1 70 ? 12.445 5.586 -7.812 1 98.62 70 GLU A N 1
ATOM 515 C CA . GLU A 1 70 ? 11.336 5.887 -6.906 1 98.62 70 GLU A CA 1
ATOM 516 C C . GLU A 1 70 ? 10.82 7.309 -7.113 1 98.62 70 GLU A C 1
ATOM 518 O O . GLU A 1 70 ? 9.617 7.547 -7.09 1 98.62 70 GLU A O 1
ATOM 523 N N . PHE A 1 71 ? 11.773 8.211 -7.328 1 98.88 71 PHE A N 1
ATOM 524 C CA . PHE A 1 71 ? 11.398 9.602 -7.535 1 98.88 71 PHE A CA 1
ATOM 525 C C . PHE A 1 71 ? 10.57 9.758 -8.805 1 98.88 71 PHE A C 1
ATOM 527 O O . PHE A 1 71 ? 9.602 10.531 -8.828 1 98.88 71 PHE A O 1
ATOM 534 N N . GLU A 1 72 ? 10.859 9.023 -9.836 1 98.81 72 GLU A N 1
ATOM 535 C CA . GLU A 1 72 ? 10.07 9.047 -11.062 1 98.81 72 GLU A CA 1
ATOM 536 C C . GLU A 1 72 ? 8.656 8.539 -10.82 1 98.81 72 GLU A C 1
ATOM 538 O O . GLU A 1 72 ? 7.691 9.078 -11.375 1 98.81 72 GLU A O 1
ATOM 543 N N . VAL A 1 73 ? 8.547 7.57 -10.023 1 98.88 73 VAL A N 1
ATOM 544 C CA . VAL A 1 73 ? 7.23 7.051 -9.664 1 98.88 73 VAL A CA 1
ATOM 545 C C . VAL A 1 73 ? 6.43 8.133 -8.938 1 98.88 73 VAL A C 1
ATOM 547 O O . VAL A 1 73 ? 5.254 8.344 -9.234 1 98.88 73 VAL A O 1
ATOM 550 N N . MET A 1 74 ? 7.074 8.828 -8.039 1 98.94 74 MET A N 1
ATOM 551 C CA . MET A 1 74 ? 6.422 9.891 -7.277 1 98.94 74 MET A CA 1
ATOM 552 C C . MET A 1 74 ? 5.922 10.992 -8.203 1 98.94 74 MET A C 1
ATOM 554 O O . MET A 1 74 ? 4.789 11.453 -8.07 1 98.94 74 MET A O 1
ATOM 558 N N . LYS A 1 75 ? 6.75 11.375 -9.133 1 98.94 75 LYS A N 1
ATOM 559 C CA . LYS A 1 75 ? 6.352 12.398 -10.094 1 98.94 75 LYS A CA 1
ATOM 560 C C . LYS A 1 75 ? 5.137 11.945 -10.906 1 98.94 75 LYS A C 1
ATOM 562 O O . LYS A 1 75 ? 4.199 12.719 -11.109 1 98.94 75 LYS A O 1
ATOM 567 N N . THR A 1 76 ? 5.18 10.695 -11.336 1 98.88 76 THR A N 1
ATOM 568 C CA . THR A 1 76 ? 4.098 10.156 -12.156 1 98.88 76 THR A CA 1
ATOM 569 C C . THR A 1 76 ? 2.803 10.07 -11.352 1 98.88 76 THR A C 1
ATOM 571 O O . THR A 1 76 ? 1.719 10.312 -11.891 1 98.88 76 THR A O 1
ATOM 574 N N . ASP A 1 77 ? 2.902 9.727 -10.094 1 98.88 77 ASP A N 1
ATOM 575 C CA . ASP A 1 77 ? 1.731 9.695 -9.227 1 98.88 77 ASP A CA 1
ATOM 576 C C . ASP A 1 77 ? 1.15 11.094 -9.023 1 98.88 77 ASP A C 1
ATOM 578 O O . ASP A 1 77 ? -0.07 11.266 -9.008 1 98.88 77 ASP A O 1
ATOM 582 N N . VAL A 1 78 ? 2.033 12.086 -8.836 1 98.94 78 VAL A N 1
ATOM 583 C CA . VAL A 1 78 ? 1.575 13.469 -8.703 1 98.94 78 VAL A CA 1
ATOM 584 C C . VAL A 1 78 ? 0.797 13.875 -9.953 1 98.94 78 VAL A C 1
ATOM 586 O O . VAL A 1 78 ? -0.294 14.445 -9.852 1 98.94 78 VAL A O 1
ATOM 589 N N . LEU A 1 79 ? 1.295 13.547 -11.094 1 98.75 79 LEU A N 1
ATOM 590 C CA . LEU A 1 79 ? 0.647 13.898 -12.352 1 98.75 79 LEU A CA 1
ATOM 591 C C . LEU A 1 79 ? -0.694 13.188 -12.484 1 98.75 79 LEU A C 1
ATOM 593 O O . LEU A 1 79 ? -1.667 13.781 -12.969 1 98.75 79 LEU A O 1
ATOM 597 N N . ALA A 1 80 ? -0.737 11.953 -12.078 1 98 80 ALA A N 1
ATOM 598 C CA . ALA A 1 80 ? -1.989 11.195 -12.117 1 98 80 ALA A CA 1
ATOM 599 C C . ALA A 1 80 ? -3.047 11.852 -11.234 1 98 80 ALA A C 1
ATOM 601 O O . ALA A 1 80 ? -4.215 11.953 -11.625 1 98 80 ALA A O 1
ATOM 602 N N . CYS A 1 81 ? -2.635 12.25 -10.055 1 98.5 81 CYS A N 1
ATOM 603 C CA . CYS A 1 81 ? -3.551 12.938 -9.141 1 98.5 81 CYS A CA 1
ATOM 604 C C . CYS A 1 81 ? -4.055 14.242 -9.758 1 98.5 81 CYS A C 1
ATOM 606 O O . CYS A 1 81 ? -5.234 14.57 -9.633 1 98.5 81 CYS A O 1
ATOM 608 N N . LYS A 1 82 ? -3.154 14.953 -10.367 1 98.12 82 LYS A N 1
ATOM 609 C CA . LYS A 1 82 ? -3.512 16.203 -11.023 1 98.12 82 LYS A CA 1
ATOM 610 C C . LYS A 1 82 ? -4.543 15.984 -12.125 1 98.12 82 LYS A C 1
ATOM 612 O O . LYS A 1 82 ? -5.527 16.719 -12.219 1 98.12 82 LYS A O 1
ATOM 617 N N . GLU A 1 83 ? -4.344 14.977 -12.891 1 96.62 83 GLU A N 1
ATOM 618 C CA . GLU A 1 83 ? -5.254 14.625 -13.984 1 96.62 83 GLU A CA 1
ATOM 619 C C . GLU A 1 83 ? -6.641 14.281 -13.453 1 96.62 83 GLU A C 1
ATOM 621 O O . GLU A 1 83 ? -7.648 14.555 -14.109 1 96.62 83 GLU A O 1
ATOM 626 N N . LEU A 1 84 ? -6.676 13.727 -12.305 1 96.25 84 LEU A N 1
ATOM 627 C CA . LEU A 1 84 ? -7.941 13.305 -11.719 1 96.25 84 LEU A CA 1
ATOM 628 C C . LEU A 1 84 ? -8.609 14.453 -10.969 1 96.25 84 LEU A C 1
ATOM 630 O O . LEU A 1 84 ? -9.727 14.312 -10.469 1 96.25 84 LEU A O 1
ATOM 634 N N . GLY A 1 85 ? -7.93 15.555 -10.805 1 97.19 85 GLY A N 1
ATOM 635 C CA . GLY A 1 85 ? -8.5 16.75 -10.203 1 97.19 85 GLY A CA 1
ATOM 636 C C . GLY A 1 85 ? -8.445 16.75 -8.688 1 97.19 85 GLY A C 1
ATOM 637 O O . GLY A 1 85 ? -9.352 17.25 -8.031 1 97.19 85 GLY A O 1
ATOM 638 N N . MET A 1 86 ? -7.426 16.109 -8.172 1 98.5 86 MET A N 1
ATOM 639 C CA . MET A 1 86 ? -7.273 16.109 -6.719 1 98.5 86 MET A CA 1
ATOM 640 C C . MET A 1 86 ? -6.945 17.5 -6.207 1 98.5 86 MET A C 1
AT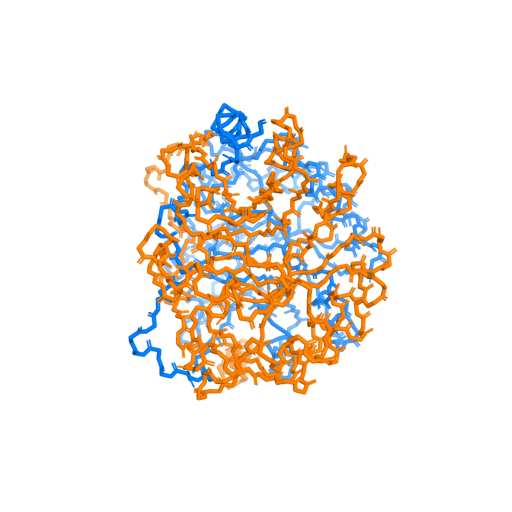OM 642 O O . MET A 1 86 ? -6.418 18.344 -6.949 1 98.5 86 MET A O 1
ATOM 646 N N . ASP A 1 87 ? -7.25 17.75 -4.934 1 98.88 87 ASP A N 1
ATOM 647 C CA . ASP A 1 87 ? -7.164 19.078 -4.367 1 98.88 87 ASP A CA 1
ATOM 648 C C . ASP A 1 87 ? -5.777 19.344 -3.777 1 98.88 87 ASP A C 1
ATOM 650 O O . ASP A 1 87 ? -5.375 20.5 -3.609 1 98.88 87 ASP A O 1
ATOM 654 N N . GLY A 1 88 ? -5.062 18.297 -3.492 1 98.88 88 GLY A N 1
ATOM 655 C CA . GLY A 1 88 ? -3.754 18.438 -2.879 1 98.88 88 GLY A CA 1
ATOM 656 C C . GLY A 1 88 ? -2.951 17.156 -2.869 1 98.88 88 GLY A C 1
ATOM 657 O O . GLY A 1 88 ? -3.486 16.078 -3.156 1 98.88 88 GLY A O 1
ATOM 658 N N . ILE A 1 89 ? -1.667 17.281 -2.6 1 98.81 89 ILE A N 1
ATOM 659 C CA . ILE A 1 89 ? -0.789 16.125 -2.414 1 98.81 89 ILE A CA 1
ATOM 660 C C . ILE A 1 89 ? -0.047 16.25 -1.084 1 98.81 89 ILE A C 1
ATOM 662 O O . ILE A 1 89 ? 0.146 17.359 -0.577 1 98.81 89 ILE A O 1
ATOM 666 N N . VAL A 1 90 ? 0.233 15.188 -0.485 1 99 90 VAL A N 1
ATOM 667 C CA . VAL A 1 90 ? 0.989 15.055 0.756 1 99 90 VAL A CA 1
ATOM 668 C C . VAL A 1 90 ? 2.232 14.203 0.515 1 99 90 VAL A C 1
ATOM 670 O O . VAL A 1 90 ? 2.129 13.047 0.09 1 99 90 VAL A O 1
ATOM 673 N N . THR A 1 91 ? 3.422 14.75 0.683 1 98.94 91 THR A N 1
ATOM 674 C CA . THR A 1 91 ? 4.637 13.984 0.44 1 98.94 91 THR A CA 1
ATOM 675 C C . THR A 1 91 ? 5.828 14.609 1.163 1 98.94 91 THR A C 1
ATOM 677 O O . THR A 1 91 ? 5.672 15.602 1.882 1 98.94 91 THR A O 1
ATOM 680 N N . GLY A 1 92 ? 6.992 13.992 1.188 1 98.81 92 GLY A N 1
ATOM 681 C CA . GLY A 1 92 ? 8.227 14.461 1.802 1 98.81 92 GLY A CA 1
ATOM 682 C C . GLY A 1 92 ? 9.438 13.641 1.393 1 98.81 92 GLY A C 1
ATOM 683 O O . GLY A 1 92 ? 9.359 12.422 1.267 1 98.81 92 GLY A O 1
ATOM 684 N N . ILE A 1 93 ? 10.531 14.344 1.16 1 98.88 93 ILE A N 1
ATOM 685 C CA . ILE A 1 93 ? 11.766 13.703 0.738 1 98.88 93 ILE A CA 1
ATOM 686 C C . ILE A 1 93 ? 12.938 14.227 1.57 1 98.88 93 ILE A C 1
ATOM 688 O O . ILE A 1 93 ? 13.109 15.445 1.701 1 98.88 93 ILE A O 1
ATOM 692 N N . LEU A 1 94 ? 13.672 13.359 2.172 1 98.88 94 LEU A N 1
ATOM 693 C CA . LEU A 1 94 ? 14.859 13.719 2.936 1 98.88 94 LEU A CA 1
ATOM 694 C C . LEU A 1 94 ? 16.125 13.156 2.285 1 98.88 94 LEU A C 1
ATOM 696 O O . LEU A 1 94 ? 16.047 12.172 1.543 1 98.88 94 LEU A O 1
ATOM 700 N N . LYS A 1 95 ? 17.219 13.805 2.576 1 98.5 95 LYS A N 1
ATOM 701 C CA . LYS A 1 95 ? 18.531 13.234 2.291 1 98.5 95 LYS A CA 1
ATOM 702 C C . LYS A 1 95 ? 18.969 12.281 3.398 1 98.5 95 LYS A C 1
ATOM 704 O O . LYS A 1 95 ? 18.328 12.195 4.445 1 98.5 95 LYS A O 1
ATOM 709 N N . LYS A 1 96 ? 20.109 11.555 3.197 1 97.12 96 LYS A N 1
ATOM 710 C CA . LYS A 1 96 ? 20.594 10.562 4.148 1 97.12 96 LYS A CA 1
ATOM 711 C C . LYS A 1 96 ? 21 11.219 5.469 1 97.12 96 LYS A C 1
ATOM 713 O O . LYS A 1 96 ? 20.984 10.57 6.516 1 97.12 96 LYS A O 1
ATOM 718 N N . ASN A 1 97 ? 21.344 12.484 5.438 1 97.12 97 ASN A N 1
ATOM 719 C CA . ASN A 1 97 ? 21.75 13.188 6.648 1 97.12 97 ASN A CA 1
ATOM 720 C C . ASN A 1 97 ? 20.547 13.828 7.348 1 97.12 97 ASN A C 1
ATOM 722 O O . ASN A 1 97 ? 20.719 14.672 8.234 1 97.12 97 ASN A O 1
ATOM 726 N N . PHE A 1 98 ? 19.297 13.656 6.801 1 98.31 98 PHE A N 1
ATOM 727 C CA . PHE A 1 98 ? 18.031 14.047 7.41 1 98.31 98 PHE A CA 1
ATOM 728 C C . PHE A 1 98 ? 17.766 15.531 7.203 1 98.31 98 PHE A C 1
ATOM 730 O O . PHE A 1 98 ? 16.984 16.141 7.949 1 98.31 98 PHE A O 1
ATOM 737 N N . SER A 1 99 ? 18.484 16.094 6.254 1 98.56 99 SER A N 1
ATOM 738 C CA . SER A 1 99 ? 18.031 17.375 5.734 1 98.56 99 SER A CA 1
ATOM 739 C C . SER A 1 99 ? 17 17.188 4.617 1 98.56 99 SER A C 1
ATOM 741 O O . SER A 1 99 ? 16.922 16.109 4.016 1 98.56 99 SER A O 1
ATOM 743 N N . VAL A 1 100 ? 16.219 18.219 4.383 1 98.81 100 VAL A N 1
ATOM 744 C CA . VAL A 1 100 ? 15.219 18.156 3.322 1 98.81 100 VAL A CA 1
ATOM 745 C C . VAL A 1 100 ? 15.906 18.109 1.961 1 98.81 100 VAL A C 1
ATOM 747 O O . VAL A 1 100 ? 16.875 18.844 1.718 1 98.81 100 VAL A O 1
ATOM 750 N N . ASP A 1 101 ? 15.523 17.203 1.09 1 98.88 101 ASP A N 1
ATOM 751 C CA . ASP A 1 101 ? 15.938 17.25 -0.309 1 98.88 101 ASP A CA 1
ATOM 752 C C . ASP A 1 101 ? 15.211 18.344 -1.067 1 98.88 101 ASP A C 1
ATOM 754 O O . ASP A 1 101 ? 14.234 18.094 -1.77 1 98.88 101 ASP A O 1
ATOM 758 N N . ILE A 1 102 ? 15.695 19.5 -0.969 1 98.81 102 ILE A N 1
ATOM 759 C CA . ILE A 1 102 ? 15.008 20.703 -1.446 1 98.81 102 ILE A CA 1
ATOM 760 C C . ILE A 1 102 ? 14.828 20.625 -2.961 1 98.81 102 ILE A C 1
ATOM 762 O O . ILE A 1 102 ? 13.766 20.969 -3.486 1 98.81 102 ILE A O 1
ATOM 766 N N . LYS A 1 103 ? 15.812 20.188 -3.654 1 98.81 103 LYS A N 1
ATOM 767 C CA . LYS A 1 103 ? 15.75 20.109 -5.109 1 98.81 103 LYS A CA 1
ATOM 768 C C . LYS A 1 103 ? 14.594 19.234 -5.57 1 98.81 103 LYS A C 1
ATOM 770 O O . LYS A 1 103 ? 13.766 19.656 -6.383 1 98.81 103 LYS A O 1
ATOM 775 N N . ARG A 1 104 ? 14.516 18.078 -5.102 1 98.88 104 ARG A N 1
ATOM 776 C CA . ARG A 1 104 ? 13.484 17.141 -5.508 1 98.88 104 ARG A CA 1
ATOM 777 C C . ARG A 1 104 ? 12.117 17.562 -4.988 1 98.88 104 ARG A C 1
ATOM 779 O O . ARG A 1 104 ? 11.109 17.438 -5.688 1 98.88 104 ARG A O 1
ATOM 786 N N . THR A 1 105 ? 12.086 18.062 -3.738 1 98.94 105 THR A N 1
ATOM 787 C CA . THR A 1 105 ? 10.82 18.547 -3.201 1 98.94 105 THR A CA 1
ATOM 788 C C . THR A 1 105 ? 10.273 19.688 -4.051 1 98.94 105 THR A C 1
ATOM 790 O O . THR A 1 105 ? 9.078 19.719 -4.359 1 98.94 105 THR A O 1
ATOM 793 N N . LYS A 1 106 ? 11.133 20.594 -4.422 1 98.94 106 LYS A N 1
ATOM 794 C CA . LYS A 1 106 ? 10.711 21.703 -5.258 1 98.94 106 LYS A CA 1
ATOM 795 C C . LYS A 1 106 ? 10.148 21.219 -6.586 1 98.94 106 LYS A C 1
ATOM 797 O O . LYS A 1 106 ? 9.172 21.781 -7.098 1 98.94 106 LYS A O 1
ATOM 802 N N . GLU A 1 107 ? 10.773 20.281 -7.164 1 98.88 107 GLU A N 1
ATOM 803 C CA . GLU A 1 107 ? 10.266 19.703 -8.406 1 98.88 107 GLU A CA 1
ATOM 804 C C . GLU A 1 107 ? 8.844 19.188 -8.227 1 98.88 107 GLU A C 1
ATOM 806 O O . GLU A 1 107 ? 7.984 19.391 -9.094 1 98.88 107 GLU A O 1
ATOM 811 N N . LEU A 1 108 ? 8.562 18.531 -7.117 1 98.94 108 LEU A N 1
ATOM 812 C CA . LEU A 1 108 ? 7.223 18 -6.863 1 98.94 108 LEU A CA 1
ATOM 813 C C . LEU A 1 108 ? 6.238 19.141 -6.602 1 98.94 108 LEU A C 1
ATOM 815 O O . LEU A 1 108 ? 5.078 19.062 -7.016 1 98.94 108 LEU A O 1
ATOM 819 N N . VAL A 1 109 ? 6.684 20.141 -5.891 1 98.88 109 VAL A N 1
ATOM 820 C CA . VAL A 1 109 ? 5.852 21.312 -5.652 1 98.88 109 VAL A CA 1
ATOM 821 C C . VAL A 1 109 ? 5.426 21.938 -6.984 1 98.88 109 VAL A C 1
ATOM 823 O O . VAL A 1 109 ? 4.246 22.203 -7.199 1 98.88 109 VAL A O 1
ATOM 826 N N . ASP A 1 110 ? 6.379 22.109 -7.871 1 98.81 110 ASP A N 1
ATOM 827 C CA . ASP A 1 110 ? 6.109 22.688 -9.18 1 98.81 110 ASP A CA 1
ATOM 828 C C . ASP A 1 110 ? 5.164 21.812 -9.992 1 98.81 110 ASP A C 1
ATOM 830 O O . ASP A 1 110 ? 4.223 22.312 -10.609 1 98.81 110 ASP A O 1
ATOM 834 N N . LEU A 1 111 ? 5.406 20.562 -9.945 1 98.69 111 LEU A N 1
ATOM 835 C CA . LEU A 1 111 ? 4.598 19.594 -10.688 1 98.69 111 LEU A CA 1
ATOM 836 C C . LEU A 1 111 ? 3.164 19.578 -10.172 1 98.69 111 LEU A C 1
ATOM 838 O O . LEU A 1 111 ? 2.227 19.359 -10.945 1 98.69 111 LEU A O 1
ATOM 842 N N . ALA A 1 112 ? 2.984 19.797 -8.898 1 98.44 112 ALA A N 1
ATOM 843 C CA . ALA A 1 112 ? 1.697 19.641 -8.227 1 98.44 112 ALA A CA 1
ATOM 844 C C . ALA A 1 112 ? 0.804 20.859 -8.461 1 98.44 112 ALA A C 1
ATOM 846 O O . ALA A 1 112 ? -0.41 20.797 -8.258 1 98.44 112 ALA A O 1
ATOM 847 N N . GLN A 1 113 ? 1.396 22 -8.836 1 98.12 113 GLN A N 1
ATOM 848 C CA . GLN A 1 113 ? 0.591 23.203 -9.008 1 98.12 113 GLN A CA 1
ATOM 849 C C . GLN A 1 113 ? -0.567 22.953 -9.969 1 98.12 113 GLN A C 1
ATOM 851 O O . GLN A 1 113 ? -0.393 22.312 -11.008 1 98.12 113 GLN A O 1
ATOM 856 N N . PRO A 1 114 ? -1.801 23.359 -9.602 1 98.19 114 PRO A N 1
ATOM 857 C CA . PRO A 1 114 ? -2.148 24.281 -8.516 1 98.19 114 PRO A CA 1
ATOM 858 C C . PRO A 1 114 ? -2.621 23.562 -7.254 1 98.19 114 PRO A C 1
ATOM 860 O O . PRO A 1 114 ? -3.238 24.188 -6.383 1 98.19 114 PRO A O 1
ATOM 863 N N . MET A 1 115 ? -2.439 22.281 -7.133 1 98.75 115 MET A N 1
ATOM 864 C CA . MET A 1 115 ? -2.848 21.516 -5.953 1 98.75 115 MET A CA 1
ATOM 865 C C . MET A 1 115 ? -2.113 22 -4.711 1 98.75 115 MET A C 1
ATOM 867 O O . MET A 1 115 ? -0.965 22.438 -4.793 1 98.75 115 MET A O 1
ATOM 871 N N . HIS A 1 116 ? -2.799 21.906 -3.545 1 98.88 116 HIS A N 1
ATOM 872 C CA . HIS A 1 116 ? -2.182 22.203 -2.258 1 98.88 116 HIS A CA 1
ATOM 873 C C . HIS A 1 116 ? -1.054 21.234 -1.948 1 98.88 116 HIS A C 1
ATOM 875 O O . HIS A 1 116 ? -1.174 20.031 -2.221 1 98.88 116 HIS A O 1
ATOM 881 N N . PHE A 1 117 ? 0.07 21.688 -1.4 1 98.94 117 PHE A N 1
ATOM 882 C CA . PHE A 1 117 ? 1.206 20.828 -1.089 1 98.94 117 PHE A CA 1
ATOM 883 C C . PHE A 1 117 ? 1.444 20.781 0.415 1 98.94 117 PHE A C 1
ATOM 885 O O . PHE A 1 117 ? 1.661 21.812 1.056 1 98.94 117 PHE A O 1
ATOM 892 N N . THR A 1 118 ? 1.399 19.594 0.974 1 98.94 118 THR A N 1
ATOM 893 C CA . THR A 1 118 ? 1.712 19.344 2.375 1 98.94 118 THR A CA 1
ATOM 894 C C . THR A 1 118 ? 2.986 18.516 2.502 1 98.94 118 THR A C 1
ATOM 896 O O . THR A 1 118 ? 3.125 17.469 1.853 1 98.94 118 THR A O 1
ATOM 899 N N . PHE A 1 119 ? 3.988 19.031 3.248 1 98.94 119 PHE A N 1
ATOM 900 C CA . PHE A 1 119 ? 5.141 18.234 3.633 1 98.94 119 PHE A CA 1
ATOM 901 C C . PHE A 1 119 ? 4.824 17.359 4.848 1 98.94 119 PHE A C 1
ATOM 903 O O . PHE A 1 119 ? 4.496 17.891 5.918 1 98.94 119 PHE A O 1
ATOM 910 N N . HIS A 1 120 ? 4.934 16.047 4.66 1 98.88 120 HIS A N 1
ATOM 911 C CA . HIS A 1 120 ? 4.371 15.156 5.668 1 98.88 120 HIS A CA 1
ATOM 912 C C . HIS A 1 120 ? 5.375 14.891 6.785 1 98.88 120 HIS A C 1
ATOM 914 O O . HIS A 1 120 ? 6.305 15.672 6.992 1 98.88 120 HIS A O 1
ATOM 920 N N . ARG A 1 121 ? 5.195 13.844 7.539 1 98.62 121 ARG A N 1
ATOM 921 C CA . ARG A 1 121 ? 5.828 13.594 8.828 1 98.62 121 ARG A CA 1
ATOM 922 C C . ARG A 1 121 ? 7.309 13.266 8.664 1 98.62 121 ARG A C 1
ATOM 924 O O . ARG A 1 121 ? 8.039 13.148 9.648 1 98.62 121 ARG A O 1
ATOM 931 N N . ALA A 1 122 ? 7.77 13.148 7.371 1 98.69 122 ALA A N 1
ATOM 932 C CA . ALA A 1 122 ? 9.219 13.156 7.215 1 98.69 122 ALA A CA 1
ATOM 933 C C . ALA A 1 122 ? 9.852 14.328 7.953 1 98.69 122 ALA A C 1
ATOM 935 O O . ALA A 1 122 ? 11.008 14.258 8.383 1 98.69 122 ALA A O 1
ATOM 936 N N . PHE A 1 123 ? 9.086 15.383 8.203 1 98.94 123 PHE A N 1
ATOM 937 C CA . PHE A 1 123 ? 9.539 16.562 8.93 1 98.94 123 PHE A CA 1
ATOM 938 C C . PHE A 1 123 ? 9.969 16.188 10.344 1 98.94 123 PHE A C 1
ATOM 940 O O . PHE A 1 123 ? 10.867 16.812 10.914 1 98.94 123 PHE A O 1
ATOM 947 N N . ASP A 1 124 ? 9.398 15.18 10.906 1 98.75 124 ASP A N 1
ATOM 948 C CA . ASP A 1 124 ? 9.703 14.758 12.273 1 98.75 124 ASP A CA 1
ATOM 949 C C . ASP A 1 124 ? 11.109 14.164 12.359 1 98.75 124 ASP A C 1
ATOM 951 O O . ASP A 1 124 ? 11.633 13.969 13.461 1 98.75 124 ASP A O 1
ATOM 955 N N . TRP A 1 125 ? 11.727 13.875 11.227 1 98.5 125 TRP A N 1
ATOM 956 C CA . TRP A 1 125 ? 13.055 13.273 11.195 1 98.5 125 TRP A CA 1
ATOM 957 C C . TRP A 1 125 ? 14.133 14.328 10.93 1 98.5 125 TRP A C 1
ATOM 959 O O . TRP A 1 125 ? 15.328 14.039 11.031 1 98.5 125 TRP A O 1
ATOM 969 N N . VAL A 1 126 ? 13.75 15.555 10.625 1 98.25 126 VAL A N 1
ATOM 970 C CA . VAL A 1 126 ? 14.711 16.562 10.172 1 98.25 126 VAL A CA 1
ATOM 971 C C . VAL A 1 126 ? 15.594 16.984 11.344 1 98.25 126 VAL A C 1
ATOM 973 O O . VAL A 1 126 ? 15.109 17.141 12.469 1 98.25 126 VAL A O 1
ATOM 976 N N . ASN A 1 127 ? 16.812 17.25 11.109 1 95.81 127 ASN A N 1
ATOM 977 C CA . ASN A 1 127 ? 17.781 17.609 12.141 1 95.81 127 ASN A CA 1
ATOM 978 C C . ASN A 1 127 ? 17.594 19.062 12.586 1 95.81 127 ASN A C 1
ATOM 980 O O . ASN A 1 127 ? 17.734 19.359 13.773 1 95.81 127 ASN A O 1
ATOM 984 N N . ASP A 1 128 ? 17.344 19.938 11.703 1 97.56 128 ASP A N 1
ATOM 985 C CA . ASP A 1 128 ? 17.172 21.359 11.969 1 97.56 128 ASP A CA 1
ATOM 986 C C . ASP A 1 128 ? 15.812 21.859 11.477 1 97.56 128 ASP A C 1
ATOM 988 O O . ASP A 1 128 ? 15.711 22.438 10.398 1 97.56 128 ASP A O 1
ATOM 992 N N . PRO A 1 129 ? 14.828 21.734 12.336 1 98.5 129 PRO A N 1
ATOM 993 C CA . PRO A 1 129 ? 13.461 22.047 11.914 1 98.5 129 PRO A CA 1
ATOM 994 C C . PRO A 1 129 ? 13.289 23.5 11.5 1 98.5 129 PRO A C 1
ATOM 996 O O . PRO A 1 129 ? 12.562 23.797 10.547 1 98.5 129 PRO A O 1
ATOM 999 N N . LEU A 1 130 ? 13.93 24.422 12.156 1 98.31 130 LEU A N 1
ATOM 1000 C CA . LEU A 1 130 ? 13.758 25.844 11.828 1 98.31 130 LEU A CA 1
ATOM 1001 C C . LEU A 1 130 ? 14.328 26.156 10.453 1 98.31 130 LEU A C 1
ATOM 1003 O O . LEU A 1 130 ? 13.719 26.891 9.672 1 98.31 130 LEU A O 1
ATOM 1007 N N . GLU A 1 131 ? 15.461 25.609 10.172 1 98.31 131 GLU A N 1
ATOM 1008 C CA . GLU A 1 131 ? 16.016 25.75 8.828 1 98.31 131 GLU A CA 1
ATOM 1009 C C . GLU A 1 131 ? 15.125 25.109 7.781 1 98.31 131 GLU A C 1
ATOM 1011 O O . GLU A 1 131 ? 14.906 25.672 6.707 1 98.31 131 GLU A O 1
ATOM 1016 N N . ALA A 1 132 ? 14.633 23.969 8.055 1 98.75 132 ALA A N 1
ATOM 1017 C CA . ALA A 1 132 ? 13.75 23.25 7.145 1 98.75 132 ALA A CA 1
ATOM 1018 C C . ALA A 1 132 ? 12.484 24.047 6.859 1 98.75 132 ALA A C 1
ATOM 1020 O O . ALA A 1 132 ? 12.023 24.109 5.715 1 98.75 132 ALA A O 1
ATOM 1021 N N . LEU A 1 133 ? 11.93 24.656 7.891 1 98.81 133 LEU A N 1
ATOM 1022 C CA . LEU A 1 133 ? 10.734 25.484 7.727 1 98.81 133 LEU A CA 1
ATOM 1023 C C . LEU A 1 133 ? 10.977 26.594 6.719 1 98.81 133 LEU A C 1
ATOM 1025 O O . LEU A 1 133 ? 10.172 26.797 5.805 1 98.81 133 LEU A O 1
ATOM 1029 N N . LYS A 1 134 ? 12.039 27.25 6.887 1 98.62 134 LYS A N 1
ATOM 1030 C CA . LYS A 1 134 ? 12.375 28.359 5.992 1 98.62 134 LYS A CA 1
AT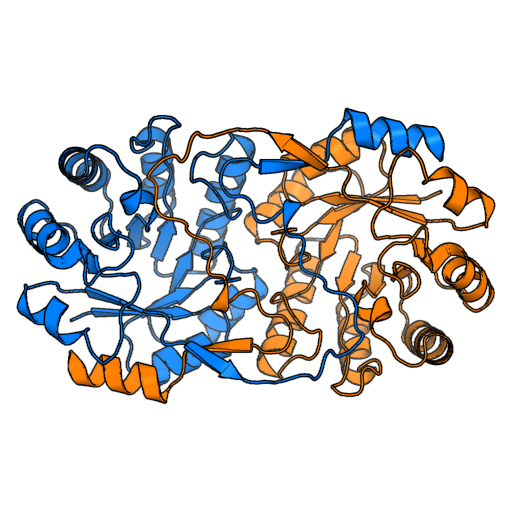OM 1031 C C . LYS A 1 134 ? 12.539 27.875 4.555 1 98.62 134 LYS A C 1
ATOM 1033 O O . LYS A 1 134 ? 12.008 28.469 3.621 1 98.62 134 LYS A O 1
ATOM 1038 N N . GLN A 1 135 ? 13.234 26.797 4.371 1 98.81 135 GLN A N 1
ATOM 1039 C CA . GLN A 1 135 ? 13.508 26.25 3.047 1 98.81 135 GLN A CA 1
ATOM 1040 C C . GLN A 1 135 ? 12.219 25.797 2.363 1 98.81 135 GLN A C 1
ATOM 1042 O O . GLN A 1 135 ? 12.016 26.062 1.178 1 98.81 135 GLN A O 1
ATOM 1047 N N . LEU A 1 136 ? 11.398 25.109 3.076 1 98.88 136 LEU A N 1
ATOM 1048 C CA . LEU A 1 136 ? 10.148 24.594 2.527 1 98.88 136 LEU A CA 1
ATOM 1049 C C . LEU A 1 136 ? 9.195 25.734 2.17 1 98.88 136 LEU A C 1
ATOM 1051 O O . LEU A 1 136 ? 8.516 25.672 1.142 1 98.88 136 LEU A O 1
ATOM 1055 N N . GLU A 1 137 ? 9.109 26.703 3.057 1 98.81 137 GLU A N 1
ATOM 1056 C CA . GLU A 1 137 ? 8.312 27.875 2.76 1 98.81 137 GLU A CA 1
ATOM 1057 C C . GLU A 1 137 ? 8.781 28.562 1.478 1 98.81 137 GLU A C 1
ATOM 1059 O O . GLU A 1 137 ? 7.965 28.953 0.644 1 98.81 137 GLU A O 1
ATOM 1064 N N . ASP A 1 138 ? 10.07 28.625 1.3 1 98.69 138 ASP A N 1
ATOM 1065 C CA . ASP A 1 138 ? 10.68 29.312 0.158 1 98.69 138 ASP A CA 1
ATOM 1066 C C . ASP A 1 138 ? 10.305 28.625 -1.151 1 98.69 138 ASP A C 1
ATOM 1068 O O . ASP A 1 138 ? 10.211 29.266 -2.195 1 98.69 138 ASP A O 1
ATOM 1072 N N . ILE A 1 139 ? 10.062 27.375 -1.104 1 98.69 139 ILE A N 1
ATOM 1073 C CA . ILE A 1 139 ? 9.828 26.672 -2.357 1 98.69 139 ILE A CA 1
ATOM 1074 C C . ILE A 1 139 ? 8.328 26.469 -2.561 1 98.69 139 ILE A C 1
ATOM 1076 O O . ILE A 1 139 ? 7.91 25.781 -3.5 1 98.69 139 ILE A O 1
ATOM 1080 N N . GLY A 1 140 ? 7.504 26.906 -1.652 1 98.62 140 GLY A N 1
ATOM 1081 C CA . GLY A 1 140 ? 6.082 27 -1.946 1 98.62 140 GLY A CA 1
ATOM 1082 C C . GLY A 1 140 ? 5.25 25.969 -1.21 1 98.62 140 GLY A C 1
ATOM 1083 O O . GLY A 1 140 ? 4.082 25.766 -1.535 1 98.62 140 GLY A O 1
ATOM 1084 N N . VAL A 1 141 ? 5.805 25.297 -0.242 1 98.88 141 VAL A N 1
ATOM 1085 C CA . VAL A 1 141 ? 5.027 24.391 0.597 1 98.88 141 VAL A CA 1
ATOM 1086 C C . VAL A 1 141 ? 4.023 25.188 1.428 1 98.88 141 VAL A C 1
ATOM 1088 O O . VAL A 1 141 ? 4.34 26.281 1.921 1 98.88 141 VAL A O 1
ATOM 1091 N N . GLN A 1 142 ? 2.842 24.625 1.608 1 98.88 142 GLN A N 1
ATOM 1092 C CA . GLN A 1 142 ? 1.793 25.391 2.271 1 98.88 142 GLN A CA 1
ATOM 1093 C C . GLN A 1 142 ? 1.519 24.859 3.672 1 98.88 142 GLN A C 1
ATOM 1095 O O . GLN A 1 142 ? 1.075 25.594 4.555 1 98.88 142 GLN A O 1
ATOM 1100 N N . THR A 1 143 ? 1.715 23.562 3.889 1 98.94 143 THR A N 1
ATOM 1101 C CA . THR A 1 143 ? 1.4 22.938 5.172 1 98.94 143 THR A CA 1
ATOM 1102 C C . THR A 1 143 ? 2.5 21.969 5.582 1 98.94 143 THR A C 1
ATOM 1104 O O . THR A 1 143 ? 3.037 21.234 4.746 1 98.94 143 THR A O 1
ATOM 1107 N N . ILE A 1 144 ? 2.852 21.953 6.84 1 98.94 144 ILE A N 1
ATOM 1108 C CA . ILE A 1 144 ? 3.756 20.984 7.438 1 98.94 144 ILE A CA 1
ATOM 1109 C C . ILE A 1 144 ? 2.98 20.062 8.391 1 98.94 144 ILE A C 1
ATOM 1111 O O . ILE A 1 144 ? 2.389 20.547 9.359 1 98.94 144 ILE A O 1
ATOM 1115 N N . LEU A 1 145 ? 2.914 18.844 8.078 1 98.94 145 LEU A N 1
ATOM 1116 C CA . LEU A 1 145 ? 2.354 17.844 8.984 1 98.94 145 LEU A CA 1
ATOM 1117 C C . LEU A 1 145 ? 3.426 17.281 9.914 1 98.94 145 LEU A C 1
ATOM 1119 O O . LEU A 1 145 ? 4.434 16.75 9.453 1 98.94 145 LEU A O 1
ATOM 1123 N N . THR A 1 146 ? 3.219 17.359 11.281 1 98.88 146 THR A N 1
ATOM 1124 C CA . THR A 1 146 ? 4.301 17 12.188 1 98.88 146 THR A CA 1
ATOM 1125 C C . THR A 1 146 ? 3.764 16.719 13.586 1 98.88 146 THR A C 1
ATOM 1127 O O . THR A 1 146 ? 2.719 17.234 13.977 1 98.88 146 THR A O 1
ATOM 1130 N N . SER A 1 147 ? 4.504 15.875 14.234 1 98.62 147 SER A N 1
ATOM 1131 C CA . SER A 1 147 ? 4.23 15.625 15.648 1 98.62 147 SER A CA 1
ATOM 1132 C C . SER A 1 147 ? 5.129 16.469 16.547 1 98.62 147 SER A C 1
ATOM 1134 O O . SER A 1 147 ? 5.273 16.188 17.734 1 98.62 147 SER A O 1
ATOM 1136 N N . GLY A 1 148 ? 5.828 17.406 15.906 1 98.5 148 GLY A N 1
ATOM 1137 C CA . GLY A 1 148 ? 6.754 18.234 16.672 1 98.5 148 GLY A CA 1
ATOM 1138 C C . GLY A 1 148 ? 8.086 17.547 16.906 1 98.5 148 GLY A C 1
ATOM 1139 O O . GLY A 1 148 ? 8.781 17.859 17.875 1 98.5 148 GLY A O 1
ATOM 1140 N N . GLY A 1 149 ? 8.406 16.578 16.141 1 97.69 149 GLY A N 1
ATOM 1141 C CA . GLY A 1 149 ? 9.664 15.859 16.281 1 97.69 149 GLY A CA 1
ATOM 1142 C C . GLY A 1 149 ? 9.656 14.852 17.406 1 97.69 149 GLY A C 1
ATOM 1143 O O . GLY A 1 149 ? 10.711 14.375 17.828 1 97.69 149 GLY A O 1
ATOM 1144 N N . GLU A 1 150 ? 8.477 14.586 17.922 1 97.75 150 GLU A N 1
ATOM 1145 C CA . GLU A 1 150 ? 8.32 13.656 19.031 1 97.75 150 GLU A CA 1
ATOM 1146 C C . GLU A 1 150 ? 7.41 12.492 18.656 1 97.75 150 GLU A C 1
ATOM 1148 O O . GLU A 1 150 ? 6.812 12.484 17.578 1 97.75 150 GLU A O 1
ATOM 1153 N N . ILE A 1 151 ? 7.305 11.5 19.469 1 96.88 151 ILE A N 1
ATOM 1154 C CA . ILE A 1 151 ? 6.57 10.266 19.188 1 96.88 151 ILE A CA 1
ATOM 1155 C C . ILE A 1 151 ? 5.082 10.578 19.031 1 96.88 151 ILE A C 1
ATOM 1157 O O . ILE A 1 151 ? 4.355 9.844 18.359 1 96.88 151 ILE A O 1
ATOM 1161 N N . SER A 1 152 ? 4.668 11.719 19.641 1 98 152 SER A N 1
ATOM 1162 C CA . SER A 1 152 ? 3.293 12.188 19.5 1 98 152 SER A CA 1
ATOM 1163 C C . SER A 1 152 ? 3.23 13.711 19.469 1 98 152 SER A C 1
ATOM 1165 O O . SER A 1 152 ? 4.145 14.383 19.938 1 98 152 SER A O 1
ATOM 1167 N N . ALA A 1 153 ? 2.123 14.211 18.875 1 98.56 153 ALA A N 1
ATOM 1168 C CA . ALA A 1 153 ? 1.932 15.656 18.812 1 98.56 153 ALA A CA 1
ATOM 1169 C C . ALA A 1 153 ? 1.823 16.266 20.203 1 98.56 153 ALA A C 1
ATOM 1171 O O . ALA A 1 153 ? 2.293 17.375 20.438 1 98.56 153 ALA A O 1
ATOM 1172 N N . GLU A 1 154 ? 1.2 15.516 21.094 1 98.38 154 GLU A N 1
ATOM 1173 C CA . GLU A 1 154 ? 1.061 15.984 22.469 1 98.38 154 GLU A CA 1
ATOM 1174 C C . GLU A 1 154 ? 2.424 16.219 23.109 1 98.38 154 GLU A C 1
ATOM 1176 O O . GLU A 1 154 ? 2.648 17.25 23.75 1 98.38 154 GLU A O 1
ATOM 1181 N N . LYS A 1 155 ? 3.328 15.297 22.906 1 98.44 155 LYS A N 1
ATOM 1182 C CA . LYS A 1 155 ? 4.672 15.406 23.469 1 98.44 155 LYS A CA 1
ATOM 1183 C C . LYS A 1 155 ? 5.477 16.484 22.766 1 98.44 155 LYS A C 1
ATOM 1185 O O . LYS A 1 155 ? 6.426 17.047 23.328 1 98.44 155 LYS A O 1
ATOM 1190 N N . GLY A 1 156 ? 5.094 16.781 21.547 1 98.62 156 GLY A N 1
ATOM 1191 C CA . GLY A 1 156 ? 5.816 17.781 20.766 1 98.62 156 GLY A CA 1
ATOM 1192 C C . GLY A 1 156 ? 5.152 19.141 20.781 1 98.62 156 GLY A C 1
ATOM 1193 O O . GLY A 1 156 ? 5.469 20 19.953 1 98.62 156 GLY A O 1
ATOM 1194 N N . ILE A 1 157 ? 4.27 19.375 21.719 1 98.62 157 ILE A N 1
ATOM 1195 C CA . ILE A 1 157 ? 3.348 20.5 21.656 1 98.62 157 ILE A CA 1
ATOM 1196 C C . ILE A 1 157 ? 4.129 21.812 21.719 1 98.62 157 ILE A C 1
ATOM 1198 O O . ILE A 1 157 ? 3.758 22.797 21.078 1 98.62 157 ILE A O 1
ATOM 1202 N N . ASN A 1 158 ? 5.219 21.891 22.469 1 98.56 158 ASN A N 1
ATOM 1203 C CA . ASN A 1 158 ? 6.004 23.125 22.578 1 98.56 158 ASN A CA 1
ATOM 1204 C C . ASN A 1 158 ? 6.719 23.438 21.266 1 98.56 158 ASN A C 1
ATOM 1206 O O . ASN A 1 158 ? 6.82 24.609 20.875 1 98.56 158 ASN A O 1
ATOM 1210 N N . HIS A 1 159 ? 7.203 22.422 20.625 1 98.75 159 HIS A N 1
ATOM 1211 C CA . HIS A 1 159 ? 7.809 22.609 19.312 1 98.75 159 HIS A CA 1
ATOM 1212 C C . HIS A 1 159 ? 6.781 23.094 18.297 1 98.75 159 HIS A C 1
ATOM 1214 O O . HIS A 1 159 ? 7.066 24 17.516 1 98.75 159 HIS A O 1
ATOM 1220 N N . LEU A 1 160 ? 5.613 22.516 18.344 1 98.81 160 LEU A N 1
ATOM 1221 C CA . LEU A 1 160 ? 4.547 22.906 17.438 1 98.81 160 LEU A CA 1
ATOM 1222 C C . LEU A 1 160 ? 4.227 24.391 17.578 1 98.81 160 LEU A C 1
ATOM 1224 O O . LEU A 1 160 ? 4.125 25.109 16.578 1 98.81 160 LEU A O 1
ATOM 1228 N N . LYS A 1 161 ? 4.098 24.828 18.781 1 98.5 161 LYS A N 1
ATOM 1229 C CA . LYS A 1 161 ? 3.809 26.234 19.062 1 98.5 161 LYS A CA 1
ATOM 1230 C C . LYS A 1 161 ? 4.914 27.141 18.531 1 98.5 161 LYS A C 1
ATOM 1232 O O . LYS A 1 161 ? 4.637 28.094 17.812 1 98.5 161 LYS A O 1
ATOM 1237 N N . LEU A 1 162 ? 6.09 26.781 18.875 1 98.38 162 LEU A N 1
ATOM 1238 C CA . LEU A 1 162 ? 7.242 27.578 18.469 1 98.38 162 LEU A CA 1
ATOM 1239 C C . LEU A 1 162 ? 7.348 27.625 16.953 1 98.38 162 LEU A C 1
ATOM 1241 O O . LEU A 1 162 ? 7.578 28.703 16.375 1 98.38 162 LEU A O 1
ATOM 1245 N N . TRP A 1 163 ? 7.172 26.484 16.266 1 98.56 163 TRP A N 1
ATOM 1246 C CA . TRP A 1 163 ? 7.348 26.391 14.82 1 98.56 163 TRP A CA 1
ATOM 1247 C C . TRP A 1 163 ? 6.266 27.188 14.086 1 98.56 163 TRP A C 1
ATOM 1249 O O . TRP A 1 163 ? 6.535 27.828 13.07 1 98.56 163 TRP A O 1
ATOM 1259 N N . GLN A 1 164 ? 5.035 27.172 14.609 1 98.44 164 GLN A N 1
ATOM 1260 C CA . GLN A 1 164 ? 3.979 27.969 13.992 1 98.44 164 GLN A CA 1
ATOM 1261 C C . GLN A 1 164 ? 4.309 29.453 14.039 1 98.44 164 GLN A C 1
ATOM 1263 O O . GLN A 1 164 ? 3.979 30.203 13.109 1 98.44 164 GLN A O 1
ATOM 1268 N N . GLN A 1 165 ? 4.969 29.891 15.062 1 97.56 165 GLN A N 1
ATOM 1269 C CA . GLN A 1 165 ? 5.32 31.297 15.234 1 97.56 165 GLN A CA 1
ATOM 1270 C C . GLN A 1 165 ? 6.461 31.703 14.297 1 97.56 165 GLN A C 1
ATOM 1272 O O . GLN A 1 165 ? 6.727 32.875 14.109 1 97.56 165 GLN A O 1
ATOM 1277 N N . ASN A 1 166 ? 7.102 30.734 13.703 1 97.62 166 ASN A N 1
ATOM 1278 C CA . ASN A 1 166 ? 8.305 31.016 12.922 1 97.62 166 ASN A CA 1
ATOM 1279 C C . ASN A 1 166 ? 8.07 30.766 11.438 1 97.62 166 ASN A C 1
ATOM 1281 O O . ASN A 1 166 ? 9.023 30.672 10.656 1 97.62 166 ASN A O 1
ATOM 1285 N N . THR A 1 167 ? 6.852 30.625 11.008 1 98.25 167 THR A N 1
ATOM 1286 C CA . THR A 1 167 ? 6.555 30.406 9.594 1 98.25 167 THR A CA 1
ATOM 1287 C C . THR A 1 167 ? 5.148 30.906 9.258 1 98.25 167 THR A C 1
ATOM 1289 O O . THR A 1 167 ? 4.281 30.969 10.125 1 98.25 167 THR A O 1
ATOM 1292 N N . ASN A 1 168 ? 4.93 31.219 8.023 1 97.94 168 ASN A N 1
ATOM 1293 C CA . ASN A 1 168 ? 3.594 31.562 7.543 1 97.94 168 ASN A CA 1
ATOM 1294 C C . ASN A 1 168 ? 2.842 30.328 7.062 1 97.94 168 ASN A C 1
ATOM 1296 O O . ASN A 1 168 ? 1.64 30.391 6.797 1 97.94 168 ASN A O 1
ATOM 1300 N N . MET A 1 169 ? 3.498 29.219 6.91 1 98.69 169 MET A N 1
ATOM 1301 C CA . MET A 1 169 ? 2.834 27.969 6.559 1 98.69 169 MET A CA 1
ATOM 1302 C C . MET A 1 169 ? 1.931 27.5 7.695 1 98.69 169 MET A C 1
ATOM 1304 O O . MET A 1 169 ? 2.027 27.984 8.82 1 98.69 169 MET A O 1
ATOM 1308 N N . THR A 1 170 ? 1.062 26.656 7.363 1 98.88 170 THR A N 1
ATOM 1309 C CA . THR A 1 170 ? 0.245 26 8.383 1 98.88 170 THR A CA 1
ATOM 1310 C C . THR A 1 170 ? 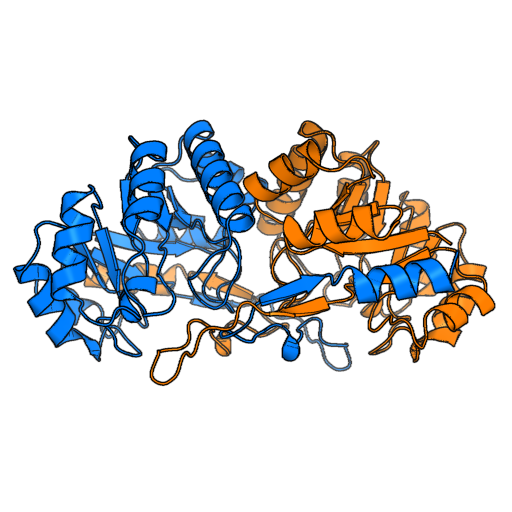0.999 24.844 9.016 1 98.88 170 THR A C 1
ATOM 1312 O O . THR A 1 170 ? 1.452 23.938 8.32 1 98.88 170 THR A O 1
ATOM 1315 N N . ILE A 1 171 ? 1.187 24.875 10.305 1 98.88 171 ILE A N 1
ATOM 1316 C CA . ILE A 1 171 ? 1.637 23.703 11.047 1 98.88 171 ILE A CA 1
ATOM 1317 C C . ILE A 1 171 ? 0.433 22.844 11.453 1 98.88 171 ILE A C 1
ATOM 1319 O O . ILE A 1 171 ? -0.448 23.328 12.18 1 98.88 171 ILE A O 1
ATOM 1323 N N . MET A 1 172 ? 0.342 21.719 10.953 1 98.88 172 MET A N 1
ATOM 1324 C CA . MET A 1 172 ? -0.746 20.781 11.227 1 98.88 172 MET A CA 1
ATOM 1325 C C . MET A 1 172 ? -0.296 19.688 12.18 1 98.88 172 MET A C 1
ATOM 1327 O O . MET A 1 172 ? 0.584 18.891 11.852 1 98.88 172 MET A O 1
ATOM 1331 N N . ALA A 1 173 ? -0.885 19.641 13.375 1 98.88 173 ALA A N 1
ATOM 1332 C CA . ALA A 1 173 ? -0.522 18.641 14.375 1 98.88 173 ALA A CA 1
ATOM 1333 C C . ALA A 1 173 ? -1.032 17.25 13.984 1 98.88 173 ALA A C 1
ATOM 1335 O O . ALA A 1 173 ? -2.234 17.062 13.789 1 98.88 173 ALA A O 1
ATOM 1336 N N . GLY A 1 174 ? -0.142 16.391 13.844 1 98.44 174 GLY A N 1
ATOM 1337 C CA . GLY A 1 174 ? -0.453 14.984 13.586 1 98.44 174 GLY A CA 1
ATOM 1338 C C . GLY A 1 174 ? 0.383 14.031 14.414 1 98.44 174 GLY A C 1
ATOM 1339 O O . GLY A 1 174 ? 1.528 14.328 14.75 1 98.44 174 GLY A O 1
ATOM 1340 N N . GLY A 1 175 ? -0.145 12.836 14.625 1 97.12 175 GLY A N 1
ATOM 1341 C CA . GLY A 1 175 ? 0.488 11.844 15.477 1 97.12 175 GLY A CA 1
ATOM 1342 C C . GLY A 1 175 ? -0.138 11.75 16.859 1 97.12 175 GLY A C 1
ATOM 1343 O O . GLY A 1 175 ? 0.251 12.477 17.766 1 97.12 175 GLY A O 1
ATOM 1344 N N . GLY A 1 176 ? -1.03 10.875 16.984 1 95.94 176 GLY A N 1
ATOM 1345 C CA . GLY A 1 176 ? -1.64 10.633 18.297 1 95.94 176 GLY A CA 1
ATOM 1346 C C . GLY A 1 176 ? -2.725 11.633 18.641 1 95.94 176 GLY A C 1
ATOM 1347 O O . GLY A 1 176 ? -3.039 11.836 19.812 1 95.94 176 GLY A O 1
ATOM 1348 N N . VAL A 1 177 ? -3.277 12.32 17.719 1 97.81 177 VAL A N 1
ATOM 1349 C CA . VAL A 1 177 ? -4.363 13.273 17.953 1 97.81 177 VAL A CA 1
ATOM 1350 C C . VAL A 1 177 ? -5.656 12.516 18.25 1 97.81 177 VAL A C 1
ATOM 1352 O O . VAL A 1 177 ? -6.008 11.57 17.531 1 97.81 177 VAL A O 1
ATOM 1355 N N . SER A 1 178 ? -6.344 12.883 19.281 1 96.81 178 SER A N 1
ATOM 1356 C CA . SER A 1 178 ? -7.547 12.219 19.781 1 96.81 178 SER A CA 1
ATOM 1357 C C . SER A 1 178 ? -8.531 13.219 20.375 1 96.81 178 SER A C 1
ATOM 1359 O O . SER A 1 178 ? -8.203 14.391 20.547 1 96.81 178 SER A O 1
ATOM 1361 N N . PRO A 1 179 ? -9.727 12.734 20.641 1 96.75 179 PRO A N 1
ATOM 1362 C CA . PRO A 1 179 ? -10.688 13.641 21.281 1 96.75 179 PRO A CA 1
ATOM 1363 C C . PRO A 1 179 ? -10.188 14.195 22.609 1 96.75 179 PRO A C 1
ATOM 1365 O O . PRO A 1 179 ? -10.562 15.312 22.984 1 96.75 179 PRO A O 1
ATOM 1368 N N . LYS A 1 180 ? -9.289 13.578 23.219 1 96.88 180 LYS A N 1
ATOM 1369 C CA . LYS A 1 180 ? -8.844 13.938 24.562 1 96.88 180 LYS A CA 1
ATOM 1370 C C . LYS A 1 180 ? -7.82 15.07 24.516 1 96.88 180 LYS A C 1
ATOM 1372 O O . LYS A 1 180 ? -7.676 15.828 25.484 1 96.88 180 LYS A O 1
ATOM 1377 N N . ASN A 1 181 ? -7.156 15.164 23.406 1 97.62 181 ASN A N 1
ATOM 1378 C CA . ASN A 1 181 ? -6.047 16.109 23.438 1 97.62 181 ASN A CA 1
ATOM 1379 C C . ASN A 1 181 ? -6.184 17.172 22.359 1 97.62 181 ASN A C 1
ATOM 1381 O O . ASN A 1 181 ? -5.402 18.125 22.312 1 97.62 181 ASN A O 1
ATOM 1385 N N . VAL A 1 182 ? -7.16 17.078 21.531 1 97.75 182 VAL A N 1
ATOM 1386 C CA . VAL A 1 182 ? -7.266 17.906 20.344 1 97.75 182 VAL A CA 1
ATOM 1387 C C . VAL A 1 182 ? -7.434 19.375 20.734 1 97.75 182 VAL A C 1
ATOM 1389 O O . VAL A 1 182 ? -6.934 20.281 20.047 1 97.75 182 VAL A O 1
ATOM 1392 N N . SER A 1 183 ? -8.07 19.688 21.828 1 96.81 183 SER A N 1
ATOM 1393 C CA . SER A 1 183 ? -8.297 21.062 22.281 1 96.81 183 SER A CA 1
ATOM 1394 C C . SER A 1 183 ? -6.98 21.75 22.656 1 96.81 183 SER A C 1
ATOM 1396 O O . SER A 1 183 ? -6.852 22.969 22.531 1 96.81 183 SER A O 1
ATOM 1398 N N . ASP A 1 184 ? -6.039 20.953 23.109 1 98 184 ASP A N 1
ATOM 1399 C CA . ASP A 1 184 ? -4.734 21.484 23.469 1 98 184 ASP A CA 1
ATOM 1400 C C . ASP A 1 184 ? -4.059 22.172 22.281 1 98 184 ASP A C 1
ATOM 1402 O O . ASP A 1 184 ? -3.379 23.172 22.438 1 98 184 ASP A O 1
ATOM 1406 N N . PHE A 1 185 ? -4.238 21.625 21.141 1 98.44 185 PHE A N 1
ATOM 1407 C CA . PHE A 1 185 ? -3.615 22.156 19.938 1 98.44 185 PHE A CA 1
ATOM 1408 C C . PHE A 1 185 ? -4.277 23.469 19.516 1 98.44 185 PHE A C 1
ATOM 1410 O O . PHE A 1 185 ? -3.607 24.391 19.047 1 98.44 185 PHE A O 1
ATOM 1417 N N . LYS A 1 186 ? -5.574 23.531 19.703 1 96.25 186 LYS A N 1
ATOM 1418 C CA . LYS A 1 186 ? -6.293 24.781 19.469 1 96.25 186 LYS A CA 1
ATOM 1419 C C . LYS A 1 186 ? -5.836 25.875 20.438 1 96.25 186 LYS A C 1
ATOM 1421 O O . LYS A 1 186 ? -5.629 27.016 20.031 1 96.25 186 LYS A O 1
ATOM 1426 N N . ASP A 1 187 ? -5.621 25.484 21.625 1 96.75 187 ASP A N 1
ATOM 1427 C CA . ASP A 1 187 ? -5.281 26.406 22.703 1 96.75 187 ASP A CA 1
ATOM 1428 C C . ASP A 1 187 ? -3.92 27.062 22.453 1 96.75 187 ASP A C 1
ATOM 1430 O O . ASP A 1 187 ? -3.688 28.203 22.844 1 96.75 187 ASP A O 1
ATOM 1434 N N . ILE A 1 188 ? -3.053 26.359 21.797 1 97.12 188 ILE A N 1
ATOM 1435 C CA . ILE A 1 188 ? -1.729 26.938 21.562 1 97.12 188 ILE A CA 1
ATOM 1436 C C . ILE A 1 188 ? -1.729 27.719 20.25 1 97.12 188 ILE A C 1
ATOM 1438 O O . ILE A 1 188 ? -0.683 28.188 19.797 1 97.12 188 ILE A O 1
ATOM 1442 N N . GLY A 1 189 ? -2.859 27.688 19.562 1 96.38 189 GLY A N 1
ATOM 1443 C CA . GLY A 1 189 ? -2.994 28.578 18.422 1 96.38 189 GLY A CA 1
ATOM 1444 C C . GLY A 1 189 ? -2.83 27.875 17.078 1 96.38 189 GLY A C 1
ATOM 1445 O O . GLY A 1 189 ? -2.756 28.531 16.047 1 96.38 189 GLY A O 1
ATOM 1446 N N . LEU A 1 190 ? -2.742 26.578 17.047 1 98 190 LEU A N 1
ATOM 1447 C CA . LEU A 1 190 ? -2.68 25.891 15.766 1 98 190 LEU A CA 1
ATOM 1448 C C . LEU A 1 190 ? -4.008 26 15.023 1 98 190 LEU A C 1
ATOM 1450 O O . LEU A 1 190 ? -5.066 26.078 15.648 1 98 190 LEU A O 1
ATOM 1454 N N . ASN A 1 191 ? -3.92 25.922 13.688 1 97.81 191 ASN A N 1
ATOM 1455 C CA . ASN A 1 191 ? -5.117 26.094 12.875 1 97.81 191 ASN A CA 1
ATOM 1456 C C . ASN A 1 191 ? -5.48 24.812 12.125 1 97.81 191 ASN A C 1
ATOM 1458 O O . ASN A 1 191 ? -6.438 24.797 11.352 1 97.81 191 ASN A O 1
ATOM 1462 N N . ALA A 1 192 ? -4.754 23.797 12.328 1 98.81 192 ALA A N 1
ATOM 1463 C CA . ALA A 1 192 ? -5.035 22.547 11.625 1 98.81 192 ALA A CA 1
ATOM 1464 C C . ALA A 1 192 ? -4.609 21.344 12.453 1 98.81 192 ALA A C 1
ATOM 1466 O O . ALA A 1 192 ? -3.576 21.375 13.125 1 98.81 192 ALA A O 1
ATOM 1467 N N . ILE A 1 193 ? -5.352 20.266 12.375 1 98.81 193 ILE A N 1
ATOM 1468 C CA . ILE A 1 193 ? -5.023 18.984 13 1 98.81 193 ILE A CA 1
ATOM 1469 C C . ILE A 1 193 ? -5.242 17.859 12 1 98.81 193 ILE A C 1
ATOM 1471 O O . ILE A 1 193 ? -6.004 18 11.039 1 98.81 193 ILE A O 1
ATOM 1475 N N . HIS A 1 194 ? -4.555 16.875 12.18 1 98.88 194 HIS A N 1
ATOM 1476 C CA . HIS A 1 194 ? -4.586 15.641 11.391 1 98.88 194 HIS A CA 1
ATOM 1477 C C . HIS A 1 194 ? -4.793 14.422 12.281 1 98.88 194 HIS A C 1
ATOM 1479 O O . HIS A 1 194 ? -4.062 14.227 13.258 1 98.88 194 HIS A O 1
ATOM 1485 N N . CYS A 1 195 ? -5.754 13.641 11.984 1 98.56 195 CYS A N 1
ATOM 1486 C CA . CYS A 1 195 ? -6.043 12.477 12.812 1 98.56 195 CYS A CA 1
ATOM 1487 C C . CYS A 1 195 ? -6.574 11.32 11.969 1 98.56 195 CYS A C 1
ATOM 1489 O O . CYS A 1 195 ? -7.09 11.547 10.867 1 98.56 195 CYS A O 1
ATOM 1491 N N . SER A 1 196 ? -6.414 10.086 12.445 1 97.56 196 SER A N 1
ATOM 1492 C CA . SER A 1 196 ? -6.992 8.938 11.758 1 97.56 196 SER A CA 1
ATOM 1493 C C . SER A 1 196 ? -8.336 8.547 12.367 1 97.56 196 SER A C 1
ATOM 1495 O O . SER A 1 196 ? -9.258 8.164 11.641 1 97.56 196 SER A O 1
ATOM 1497 N N . GLY A 1 197 ? -8.422 8.75 13.758 1 97.5 197 GLY A N 1
ATOM 1498 C CA . GLY A 1 197 ? -9.656 8.438 14.461 1 97.5 197 GLY A CA 1
ATOM 1499 C C . GLY A 1 197 ? -10.133 7.016 14.219 1 97.5 197 GLY A C 1
ATOM 1500 O O . GLY A 1 197 ? -11.32 6.789 13.984 1 97.5 197 GLY A O 1
ATOM 1501 N N . THR A 1 198 ? -9.258 6.055 14.219 1 97.12 198 THR A N 1
ATOM 1502 C CA . THR A 1 198 ? -9.586 4.711 13.758 1 97.12 198 THR A CA 1
ATOM 1503 C C . THR A 1 198 ? -10.227 3.891 14.875 1 97.12 198 THR A C 1
ATOM 1505 O O . THR A 1 198 ? -9.961 4.129 16.047 1 97.12 198 THR A O 1
ATOM 1508 N N . SER A 1 199 ? -11.047 3.084 14.523 1 97.56 199 SER A N 1
ATOM 1509 C CA . SER A 1 199 ? -11.531 1.934 15.281 1 97.56 199 SER A CA 1
ATOM 1510 C C . SER A 1 199 ? -11.391 0.646 14.477 1 97.56 199 SER A C 1
ATOM 1512 O O . SER A 1 199 ? -11.242 0.684 13.258 1 97.56 199 SER A O 1
ATOM 1514 N N . PHE A 1 200 ? -11.359 -0.48 15.18 1 97.38 200 PHE A N 1
ATOM 1515 C CA . PHE A 1 200 ? -11.156 -1.767 14.523 1 97.38 200 PHE A CA 1
ATOM 1516 C C . PHE A 1 200 ? -12.453 -2.57 14.492 1 97.38 200 PHE A C 1
ATOM 1518 O O . PHE A 1 200 ? -13.211 -2.568 15.461 1 97.38 200 PHE A O 1
ATOM 1525 N N . GLY A 1 201 ? -12.695 -3.154 13.336 1 95.31 201 GLY A N 1
ATOM 1526 C CA . GLY A 1 201 ? -13.867 -3.982 13.109 1 95.31 201 GLY A CA 1
ATOM 1527 C C . GLY A 1 201 ? -13.656 -5.043 12.047 1 95.31 201 GLY A C 1
ATOM 1528 O O . GLY A 1 201 ? -12.531 -5.473 11.805 1 95.31 201 GLY A O 1
ATOM 1529 N N . HIS A 1 202 ? -14.867 -5.633 11.523 1 94.94 202 HIS A N 1
ATOM 1530 C CA . HIS A 1 202 ? -14.82 -6.66 10.492 1 94.94 202 HIS A CA 1
ATOM 1531 C C . HIS A 1 202 ? -13.945 -7.832 10.914 1 94.94 202 HIS A C 1
ATOM 1533 O O . HIS A 1 202 ? -13.07 -8.266 10.164 1 94.94 202 HIS A O 1
ATOM 1539 N N . HIS A 1 203 ? -14.172 -8.297 12.031 1 96.88 203 HIS A N 1
ATOM 1540 C CA . HIS A 1 203 ? -13.328 -9.328 12.633 1 96.88 203 HIS A CA 1
ATOM 1541 C C . HIS A 1 203 ? -13.484 -10.656 11.906 1 96.88 203 HIS A C 1
ATOM 1543 O O . HIS A 1 203 ? -14.602 -11.062 11.562 1 96.88 203 HIS A O 1
ATOM 1549 N N . VAL A 1 204 ? -12.398 -11.344 11.57 1 97.38 204 VAL A N 1
ATOM 1550 C CA . VAL A 1 204 ? -12.328 -12.711 11.07 1 97.38 204 VAL A CA 1
ATOM 1551 C C . VAL A 1 204 ? -11.445 -13.555 11.992 1 97.38 204 VAL A C 1
ATOM 1553 O O . VAL A 1 204 ? -10.312 -13.172 12.297 1 97.38 204 VAL A O 1
ATOM 1556 N N . ALA A 1 205 ? -11.93 -14.727 12.508 1 96.75 205 ALA A N 1
ATOM 1557 C CA . ALA A 1 205 ? -11.141 -15.617 13.352 1 96.75 205 ALA A CA 1
ATOM 1558 C C . ALA A 1 205 ? -10.094 -16.359 12.531 1 96.75 205 ALA A C 1
ATOM 1560 O O . ALA A 1 205 ? -10.43 -17.281 11.773 1 96.75 205 ALA A O 1
ATOM 1561 N N . LEU A 1 206 ? -8.766 -15.984 12.711 1 96.62 206 LEU A N 1
ATOM 1562 C CA . LEU A 1 206 ? -7.719 -16.516 11.844 1 96.62 206 LEU A CA 1
ATOM 1563 C C . LEU A 1 206 ? -6.969 -17.656 12.531 1 96.62 206 LEU A C 1
ATOM 1565 O O . LEU A 1 206 ? -5.84 -17.969 12.156 1 96.62 206 LEU A O 1
ATOM 1569 N N . GLU A 1 207 ? -7.496 -18.219 13.531 1 92.56 207 GLU A N 1
ATOM 1570 C CA . GLU A 1 207 ? -6.809 -19.281 14.258 1 92.56 207 GLU A CA 1
ATOM 1571 C C . GLU A 1 207 ? -6.336 -20.375 13.312 1 92.56 207 GLU A C 1
ATOM 1573 O O . GLU A 1 207 ? -7.125 -20.906 12.531 1 92.56 207 GLU A O 1
ATOM 1578 N N . GLY A 1 208 ? -5.055 -20.656 13.312 1 93.44 208 GLY A N 1
ATOM 1579 C CA . GLY A 1 208 ? -4.473 -21.75 12.539 1 93.44 208 GLY A CA 1
ATOM 1580 C C . GLY A 1 208 ? -4.113 -21.344 11.117 1 93.44 208 GLY A C 1
ATOM 1581 O O . GLY A 1 208 ? -3.59 -22.141 10.352 1 93.44 208 GLY A O 1
ATOM 1582 N N . LYS A 1 209 ? -4.426 -20.109 10.789 1 96.38 209 LYS A N 1
ATOM 1583 C CA . LYS A 1 209 ? -4.109 -19.672 9.43 1 96.38 209 LYS A CA 1
ATOM 1584 C C . LYS A 1 209 ? -2.719 -19.047 9.367 1 96.38 209 LYS A C 1
ATOM 1586 O O . LYS A 1 209 ? -2.256 -18.438 10.344 1 96.38 209 LYS A O 1
ATOM 1591 N N . ILE A 1 210 ? -2.072 -19.219 8.234 1 96.25 210 ILE A N 1
ATOM 1592 C CA . ILE A 1 210 ? -0.728 -18.688 8.039 1 96.25 210 ILE A CA 1
ATOM 1593 C C . ILE A 1 210 ? -0.789 -17.172 7.898 1 96.25 210 ILE A C 1
ATOM 1595 O O . ILE A 1 210 ? -1.7 -16.641 7.262 1 96.25 210 ILE A O 1
ATOM 1599 N N . SER A 1 211 ? 0.159 -16.453 8.484 1 96.81 211 SER A N 1
ATOM 1600 C CA . SER A 1 211 ? 0.209 -15 8.398 1 96.81 211 SER A CA 1
ATOM 1601 C C . SER A 1 211 ? 0.667 -14.555 7.012 1 96.81 211 SER A C 1
ATOM 1603 O O . SER A 1 211 ? 1.557 -15.164 6.418 1 96.81 211 SER A O 1
ATOM 1605 N N . MET A 1 212 ? 0.132 -13.453 6.531 1 96.44 212 MET A N 1
ATOM 1606 C CA . MET A 1 212 ? 0.562 -12.852 5.273 1 96.44 212 MET A CA 1
ATOM 1607 C C . MET A 1 212 ? 1.551 -11.719 5.527 1 96.44 212 MET A C 1
ATOM 1609 O O . MET A 1 212 ? 2.164 -11.203 4.594 1 96.44 212 MET A O 1
ATOM 1613 N N . ASN A 1 213 ? 1.69 -11.305 6.793 1 96.5 213 ASN A N 1
ATOM 1614 C CA . ASN A 1 213 ? 2.686 -10.297 7.141 1 96.5 213 ASN A CA 1
ATOM 1615 C C . ASN A 1 213 ? 4.098 -10.875 7.113 1 96.5 213 ASN A C 1
ATOM 1617 O O . ASN A 1 213 ? 4.312 -12.023 7.492 1 96.5 213 ASN A O 1
ATOM 1621 N N . SER A 1 214 ? 5.016 -10.086 6.613 1 95.56 214 SER A N 1
ATOM 1622 C CA . SER A 1 214 ? 6.43 -10.438 6.613 1 95.56 214 SER A CA 1
ATOM 1623 C C . SER A 1 214 ? 7.242 -9.469 7.469 1 95.56 214 SER A C 1
ATOM 1625 O O . SER A 1 214 ? 7.523 -8.344 7.047 1 95.56 214 SER A O 1
ATOM 1627 N N . LYS A 1 215 ? 7.746 -9.859 8.695 1 94.12 215 LYS A N 1
ATOM 1628 C CA . LYS A 1 215 ? 8.5 -9.016 9.617 1 94.12 215 LYS A CA 1
ATOM 1629 C C . LYS A 1 215 ? 9.781 -8.5 8.969 1 94.12 215 LYS A C 1
ATOM 1631 O O . LYS A 1 215 ? 10.188 -7.359 9.195 1 94.12 215 LYS A O 1
ATOM 1636 N N . LYS A 1 216 ? 10.391 -9.328 8.078 1 94.44 216 LYS A N 1
ATOM 1637 C CA . LYS A 1 216 ? 11.648 -8.969 7.445 1 94.44 216 LYS A CA 1
ATOM 1638 C C . LYS A 1 216 ? 11.477 -7.77 6.516 1 94.44 216 LYS A C 1
ATOM 1640 O O . LYS A 1 216 ? 12.422 -7.02 6.273 1 94.44 216 LYS A O 1
ATOM 1645 N N . HIS A 1 217 ? 10.266 -7.637 6.02 1 96.25 217 HIS A N 1
ATOM 1646 C CA . HIS A 1 217 ? 10.008 -6.57 5.059 1 96.25 217 HIS A CA 1
ATOM 1647 C C . HIS A 1 217 ? 9.422 -5.34 5.746 1 96.25 217 HIS A C 1
ATOM 1649 O O . HIS A 1 217 ? 9.078 -4.359 5.082 1 96.25 217 HIS A O 1
ATOM 1655 N N . LEU A 1 218 ? 9.242 -5.355 7.121 1 96.5 218 LEU A N 1
ATOM 1656 C CA . LEU A 1 218 ? 8.68 -4.23 7.867 1 96.5 218 LEU A CA 1
ATOM 1657 C C . LEU A 1 218 ? 9.789 -3.404 8.508 1 96.5 218 LEU A C 1
ATOM 1659 O O . LEU A 1 218 ? 9.531 -2.617 9.422 1 96.5 218 LEU A O 1
ATOM 1663 N N . VAL A 1 219 ? 10.938 -3.459 7.961 1 96.19 219 VAL A N 1
ATOM 1664 C CA . VAL A 1 219 ? 12.055 -2.662 8.445 1 96.19 219 VAL A CA 1
ATOM 1665 C C . VAL A 1 219 ? 12.008 -1.269 7.824 1 96.19 219 VAL A C 1
ATOM 1667 O O . VAL A 1 219 ? 11.469 -1.09 6.727 1 96.19 219 VAL A O 1
ATOM 1670 N N . GLU A 1 220 ? 12.625 -0.295 8.5 1 97.44 220 GLU A N 1
ATOM 1671 C CA . GLU A 1 220 ? 12.492 1.086 8.039 1 97.44 220 GLU A CA 1
ATOM 1672 C C . GLU A 1 220 ? 13.836 1.646 7.578 1 97.44 220 GLU A C 1
ATOM 1674 O O . GLU A 1 220 ? 13.883 2.719 6.973 1 97.44 220 GLU A O 1
ATOM 1679 N N . ASP A 1 221 ? 14.945 0.906 7.863 1 97.94 221 ASP A N 1
ATOM 1680 C CA . ASP A 1 221 ? 16.266 1.472 7.605 1 97.94 221 ASP A CA 1
ATOM 1681 C C . ASP A 1 221 ? 16.859 0.914 6.316 1 97.94 221 ASP A C 1
ATOM 1683 O O . ASP A 1 221 ? 17.969 1.268 5.938 1 97.94 221 ASP A O 1
ATOM 1687 N N . GLU A 1 222 ? 16.156 0.013 5.633 1 97.88 222 GLU A N 1
ATOM 1688 C CA . GLU A 1 222 ? 16.578 -0.563 4.359 1 97.88 222 GLU A CA 1
ATOM 1689 C C . GLU A 1 222 ? 15.383 -0.782 3.43 1 97.88 222 GLU A C 1
ATOM 1691 O O . GLU A 1 222 ? 14.227 -0.712 3.863 1 97.88 222 GLU A O 1
ATOM 1696 N N . VAL A 1 223 ? 15.695 -0.987 2.15 1 97.56 223 VAL A N 1
ATOM 1697 C CA . VAL A 1 223 ? 14.68 -1.198 1.13 1 97.56 223 VAL A CA 1
ATOM 1698 C C . VAL A 1 223 ? 14.859 -2.574 0.493 1 97.56 223 VAL A C 1
ATOM 1700 O O . VAL A 1 223 ? 15.977 -2.959 0.143 1 97.56 223 VAL A O 1
ATOM 1703 N N . ALA A 1 224 ? 13.82 -3.355 0.458 1 97.75 224 ALA A N 1
ATOM 1704 C CA . ALA A 1 224 ? 13.844 -4.641 -0.233 1 97.75 224 ALA A CA 1
ATOM 1705 C C . ALA A 1 224 ? 13.719 -4.453 -1.742 1 97.75 224 ALA A C 1
ATOM 1707 O O . ALA A 1 224 ? 12.797 -3.793 -2.219 1 97.75 224 ALA A O 1
ATOM 1708 N N . VAL A 1 225 ? 14.594 -4.988 -2.49 1 97.88 225 VAL A N 1
ATOM 1709 C CA . VAL A 1 225 ? 14.578 -4.961 -3.947 1 97.88 225 VAL A CA 1
ATOM 1710 C C . VAL A 1 225 ? 14.82 -6.367 -4.492 1 97.88 225 VAL A C 1
ATOM 1712 O O . VAL A 1 225 ? 15.656 -7.105 -3.975 1 97.88 225 VAL A O 1
ATOM 1715 N N . SER A 1 226 ? 13.984 -6.766 -5.477 1 98.31 226 SER A N 1
ATOM 1716 C CA . SER A 1 226 ? 14.289 -8.023 -6.148 1 98.31 226 SER A CA 1
ATOM 1717 C C . SER A 1 226 ? 15.688 -8.008 -6.754 1 98.31 226 SER A C 1
ATOM 1719 O O . SER A 1 226 ? 15.961 -7.234 -7.676 1 98.31 226 SER A O 1
ATOM 1721 N N . SER A 1 227 ? 16.531 -8.898 -6.27 1 98.31 227 SER A N 1
ATOM 1722 C CA . SER A 1 227 ? 17.938 -8.898 -6.637 1 98.31 227 SER A CA 1
ATOM 1723 C C . SER A 1 227 ? 18.156 -9.586 -7.984 1 98.31 227 SER A C 1
ATOM 1725 O O . SER A 1 227 ? 17.766 -10.742 -8.172 1 98.31 227 SER A O 1
ATOM 1727 N N . LEU A 1 228 ? 18.844 -8.875 -8.867 1 98.25 228 LEU A N 1
ATOM 1728 C CA . LEU A 1 228 ? 19.141 -9.445 -10.18 1 98.25 228 LEU A CA 1
ATOM 1729 C C . LEU A 1 228 ? 19.891 -10.766 -10.039 1 98.25 228 LEU A C 1
ATOM 1731 O O . LEU A 1 228 ? 19.578 -11.75 -10.711 1 98.25 228 LEU A O 1
ATOM 1735 N N . 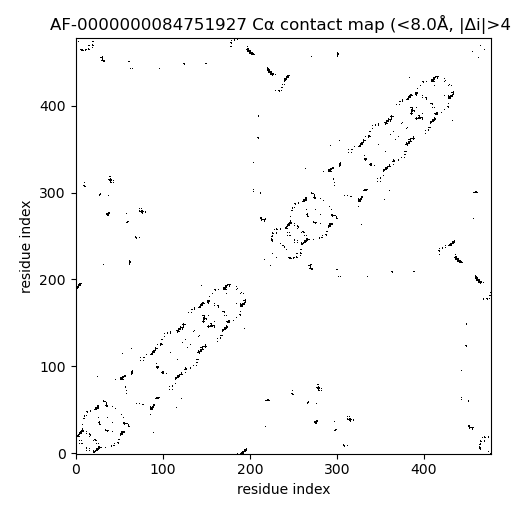ALA A 1 229 ? 20.859 -10.805 -9.133 1 98.12 229 ALA A N 1
ATOM 1736 C CA . ALA A 1 229 ? 21.688 -11.992 -8.938 1 98.12 229 ALA A CA 1
ATOM 1737 C C . ALA A 1 229 ? 20.844 -13.172 -8.445 1 98.12 229 ALA A C 1
ATOM 1739 O O . ALA A 1 229 ? 20.969 -14.289 -8.953 1 98.12 229 ALA A O 1
ATOM 1740 N N . ILE A 1 230 ? 20.031 -12.961 -7.508 1 98.38 230 ILE A N 1
ATOM 1741 C CA . ILE A 1 230 ? 19.188 -14.008 -6.938 1 98.38 230 ILE A CA 1
ATOM 1742 C C . ILE A 1 230 ? 18.203 -14.508 -7.988 1 98.38 230 ILE A C 1
ATOM 1744 O O . ILE A 1 230 ? 18.016 -15.711 -8.164 1 98.38 230 ILE A O 1
ATOM 1748 N N . LEU A 1 231 ? 17.594 -13.562 -8.695 1 98.69 231 LEU A N 1
ATOM 1749 C CA . LEU A 1 231 ? 16.609 -13.914 -9.711 1 98.69 231 LEU A CA 1
ATOM 1750 C C . LEU A 1 231 ? 17.25 -14.703 -10.844 1 98.69 231 LEU A C 1
ATOM 1752 O O . LEU A 1 231 ? 16.672 -15.672 -11.336 1 98.69 231 LEU A O 1
ATOM 1756 N N . LYS A 1 232 ? 18.469 -14.297 -11.266 1 98.56 232 LYS A N 1
ATOM 1757 C CA . LYS A 1 232 ? 19.172 -15.039 -12.297 1 98.56 232 LYS A CA 1
ATOM 1758 C C . LYS A 1 232 ? 19.453 -16.469 -11.867 1 98.56 232 LYS A C 1
ATOM 1760 O O . LYS A 1 232 ? 19.328 -17.406 -12.664 1 98.56 232 LYS A O 1
ATOM 1765 N N . SER A 1 233 ? 19.797 -16.594 -10.617 1 98.44 233 SER A N 1
ATOM 1766 C CA . SER A 1 233 ? 20.047 -17.922 -10.078 1 98.44 233 SER A CA 1
ATOM 1767 C C . SER A 1 233 ? 18.797 -18.781 -10.133 1 98.44 233 SER A C 1
ATOM 1769 O O . SER A 1 233 ? 18.859 -19.969 -10.469 1 98.44 233 SER A O 1
ATOM 1771 N N . ILE A 1 234 ? 17.688 -18.234 -9.812 1 98.25 234 ILE A N 1
ATOM 1772 C CA . ILE A 1 234 ? 16.406 -18.953 -9.828 1 98.25 234 ILE A CA 1
ATOM 1773 C C . ILE A 1 234 ? 16.047 -19.312 -11.266 1 98.25 234 ILE A C 1
ATOM 1775 O O . ILE A 1 234 ? 15.703 -20.469 -11.547 1 98.25 234 ILE A O 1
ATOM 1779 N N . VAL A 1 235 ? 16.156 -18.344 -12.18 1 98.25 235 VAL A N 1
ATOM 1780 C CA . VAL A 1 235 ? 15.812 -18.547 -13.586 1 98.25 235 VAL A CA 1
ATOM 1781 C C . VAL A 1 235 ? 16.703 -19.641 -14.18 1 98.25 235 VAL A C 1
ATOM 1783 O O . VAL A 1 235 ? 16.219 -20.547 -14.867 1 98.25 235 VAL A O 1
ATOM 1786 N N . GLU A 1 236 ? 17.984 -19.578 -13.859 1 97.06 236 GLU A N 1
ATOM 1787 C CA . GLU A 1 236 ? 18.938 -20.562 -14.383 1 97.06 236 GLU A CA 1
ATOM 1788 C C . GLU A 1 236 ? 18.625 -21.953 -13.875 1 97.06 236 GLU A C 1
ATOM 1790 O O . GLU A 1 236 ? 18.797 -22.938 -14.602 1 97.06 236 GLU A O 1
ATOM 1795 N N . ALA A 1 237 ? 18.156 -22 -12.688 1 96.56 237 ALA A N 1
ATOM 1796 C CA . ALA A 1 237 ? 17.906 -23.297 -12.062 1 96.56 237 ALA A CA 1
ATOM 1797 C C . ALA A 1 237 ? 16.703 -23.984 -12.703 1 96.56 237 ALA A C 1
ATOM 1799 O O . ALA A 1 237 ? 16.625 -25.219 -12.695 1 96.56 237 ALA A O 1
ATOM 1800 N N . VAL A 1 238 ? 15.797 -23.25 -13.289 1 95.31 238 VAL A N 1
ATOM 1801 C CA . VAL A 1 238 ? 14.562 -23.906 -13.719 1 95.31 238 VAL A CA 1
ATOM 1802 C C . VAL A 1 238 ? 14.461 -23.859 -15.242 1 95.31 238 VAL A C 1
ATOM 1804 O O . VAL A 1 238 ? 13.578 -24.484 -15.828 1 95.31 238 VAL A O 1
ATOM 1807 N N . LYS A 1 239 ? 15.242 -23.062 -15.906 1 92.25 239 LYS A N 1
ATOM 1808 C CA . LYS A 1 239 ? 15.234 -23 -17.375 1 92.25 239 LYS A CA 1
ATOM 1809 C C . LYS A 1 239 ? 16.438 -23.734 -17.953 1 92.25 239 LYS A C 1
ATOM 1811 O O . LYS A 1 239 ? 16.312 -24.406 -18.984 1 92.25 239 LYS A O 1
ATOM 1816 N N . MET B 1 1 ? 9.625 -23.906 -17.359 1 96.06 1 MET B N 1
ATOM 1817 C CA . MET B 1 1 ? 8.859 -23.516 -16.172 1 96.06 1 MET B CA 1
ATOM 1818 C C . MET B 1 1 ? 8.703 -22 -16.109 1 96.06 1 MET B C 1
ATOM 1820 O O . MET B 1 1 ? 9.68 -21.266 -16.281 1 96.06 1 MET B O 1
ATOM 1824 N N . LEU B 1 2 ? 7.508 -21.484 -15.992 1 98.44 2 LEU B N 1
ATOM 1825 C CA . LEU B 1 2 ? 7.211 -20.062 -15.891 1 98.44 2 LEU B CA 1
ATOM 1826 C C . LEU B 1 2 ? 7.762 -19.484 -14.594 1 98.44 2 LEU B C 1
ATOM 1828 O O . LEU B 1 2 ? 7.57 -20.062 -13.523 1 98.44 2 LEU B O 1
ATOM 1832 N N . VAL B 1 3 ? 8.484 -18.391 -14.672 1 98.81 3 VAL B N 1
ATOM 1833 C CA . VAL B 1 3 ? 8.984 -17.688 -13.5 1 98.81 3 VAL B CA 1
ATOM 1834 C C . VAL B 1 3 ? 8.281 -16.344 -13.367 1 98.81 3 VAL B C 1
ATOM 1836 O O . VAL B 1 3 ? 8.422 -15.469 -14.234 1 98.81 3 VAL B O 1
ATOM 1839 N N . GLU B 1 4 ? 7.562 -16.203 -12.383 1 98.94 4 GLU B N 1
ATOM 1840 C CA . GLU B 1 4 ? 6.938 -14.93 -12.031 1 98.94 4 GLU B CA 1
ATOM 1841 C C . GLU B 1 4 ? 7.645 -14.273 -10.844 1 98.94 4 GLU B C 1
ATOM 1843 O O . GLU B 1 4 ? 7.875 -14.922 -9.82 1 98.94 4 GLU B O 1
ATOM 1848 N N . VAL B 1 5 ? 7.973 -13.023 -10.992 1 98.88 5 VAL B N 1
ATOM 1849 C CA . VAL B 1 5 ? 8.633 -12.305 -9.906 1 98.88 5 VAL B CA 1
ATOM 1850 C C . VAL B 1 5 ? 7.66 -11.328 -9.266 1 98.88 5 VAL B C 1
ATOM 1852 O O . VAL B 1 5 ? 7.004 -10.547 -9.961 1 98.88 5 VAL B O 1
ATOM 1855 N N . CYS B 1 6 ? 7.48 -11.469 -7.953 1 98.69 6 CYS B N 1
ATOM 1856 C CA . CYS B 1 6 ? 6.77 -10.453 -7.184 1 98.69 6 CYS B CA 1
ATOM 1857 C C . CYS B 1 6 ? 7.586 -9.172 -7.094 1 98.69 6 CYS B C 1
ATOM 1859 O O . CYS B 1 6 ? 8.508 -9.078 -6.281 1 98.69 6 CYS B O 1
ATOM 1861 N N . ALA B 1 7 ? 7.266 -8.195 -7.902 1 98.81 7 ALA B N 1
ATOM 1862 C CA . ALA B 1 7 ? 8.031 -6.957 -8 1 98.81 7 ALA B CA 1
ATOM 1863 C C . ALA B 1 7 ? 7.344 -5.828 -7.242 1 98.81 7 ALA B C 1
ATOM 1865 O O . ALA B 1 7 ? 6.191 -5.484 -7.531 1 98.81 7 ALA B O 1
ATOM 1866 N N . ASN B 1 8 ? 8.07 -5.176 -6.301 1 98.5 8 ASN B N 1
ATOM 1867 C CA . ASN B 1 8 ? 7.461 -4.18 -5.422 1 98.5 8 ASN B CA 1
ATOM 1868 C C . ASN B 1 8 ? 7.922 -2.766 -5.773 1 98.5 8 ASN B C 1
ATOM 1870 O O . ASN B 1 8 ? 7.762 -1.841 -4.977 1 98.5 8 ASN B O 1
ATOM 1874 N N . SER B 1 9 ? 8.602 -2.594 -6.832 1 98.56 9 SER B N 1
ATOM 1875 C CA . SER B 1 9 ? 9.117 -1.31 -7.293 1 98.56 9 SER B CA 1
ATOM 1876 C C . SER B 1 9 ? 9.484 -1.363 -8.773 1 98.56 9 SER B C 1
ATOM 1878 O O . SER B 1 9 ? 9.516 -2.439 -9.375 1 98.56 9 SER B O 1
ATOM 1880 N N . LEU B 1 10 ? 9.688 -0.203 -9.32 1 98.69 10 LEU B N 1
ATOM 1881 C CA . LEU B 1 10 ? 10.172 -0.163 -10.695 1 98.69 10 LEU B CA 1
ATOM 1882 C C . LEU B 1 10 ? 11.523 -0.852 -10.82 1 98.69 10 LEU B C 1
ATOM 1884 O O . LEU B 1 10 ? 11.758 -1.609 -11.766 1 98.69 10 LEU B O 1
ATOM 1888 N N . GLU B 1 11 ? 12.414 -0.646 -9.859 1 98.44 11 GLU B N 1
ATOM 1889 C CA . GLU B 1 11 ? 13.719 -1.298 -9.859 1 98.44 11 GLU B CA 1
ATOM 1890 C C . GLU B 1 11 ? 13.578 -2.816 -9.82 1 98.44 11 GLU B C 1
ATOM 1892 O O . GLU B 1 11 ? 14.242 -3.527 -10.578 1 98.44 11 GLU B O 1
ATOM 1897 N N . SER B 1 12 ? 12.734 -3.297 -8.945 1 98.81 12 SER B N 1
ATOM 1898 C CA . SER B 1 12 ? 12.469 -4.73 -8.859 1 98.81 12 SER B CA 1
ATOM 1899 C C . SER B 1 12 ? 11.938 -5.273 -10.188 1 98.81 12 SER B C 1
ATOM 1901 O O . SER B 1 12 ? 12.344 -6.348 -10.633 1 98.81 12 SER B O 1
ATOM 1903 N N . ALA B 1 13 ? 11.047 -4.535 -10.797 1 98.88 13 ALA B N 1
ATOM 1904 C CA . ALA B 1 13 ? 10.445 -4.949 -12.062 1 98.88 13 ALA B CA 1
ATOM 1905 C C . ALA B 1 13 ? 11.508 -5.051 -13.164 1 98.88 13 ALA B C 1
ATOM 1907 O O . ALA B 1 13 ? 11.531 -6.031 -13.914 1 98.88 13 ALA B O 1
ATOM 1908 N N . LEU B 1 14 ? 12.312 -4.062 -13.219 1 98.81 14 LEU B N 1
ATOM 1909 C CA . LEU B 1 14 ? 13.375 -4.051 -14.211 1 98.81 14 LEU B CA 1
ATOM 1910 C C . LEU B 1 14 ? 14.344 -5.207 -13.992 1 98.81 14 LEU B C 1
ATOM 1912 O O . LEU B 1 14 ? 14.75 -5.875 -14.945 1 98.81 14 LEU B O 1
ATOM 1916 N N . ASN B 1 15 ? 14.695 -5.469 -12.734 1 98.81 15 ASN B N 1
ATOM 1917 C CA . ASN B 1 15 ? 15.586 -6.582 -12.406 1 98.81 15 ASN B CA 1
ATOM 1918 C C . ASN B 1 15 ? 14.961 -7.926 -12.781 1 98.81 15 ASN B C 1
ATOM 1920 O O . ASN B 1 15 ? 15.664 -8.836 -13.219 1 98.81 15 ASN B O 1
ATOM 1924 N N . ALA B 1 16 ? 13.68 -8.016 -12.57 1 98.88 16 ALA B N 1
ATOM 1925 C CA . ALA B 1 16 ? 12.977 -9.242 -12.953 1 98.88 16 ALA B CA 1
ATOM 1926 C C . ALA B 1 16 ? 13.125 -9.516 -14.445 1 98.88 16 ALA B C 1
ATOM 1928 O O . ALA B 1 16 ? 13.508 -10.617 -14.844 1 98.88 16 ALA B O 1
ATOM 1929 N N . GLU B 1 17 ? 12.875 -8.508 -15.266 1 98.88 17 GLU B N 1
ATOM 1930 C CA . GLU B 1 17 ? 13 -8.68 -16.719 1 98.88 17 GLU B CA 1
ATOM 1931 C C . GLU B 1 17 ? 14.438 -9.016 -17.109 1 98.88 17 GLU B C 1
ATOM 1933 O O . GLU B 1 17 ? 14.672 -9.922 -17.906 1 98.88 17 GLU B O 1
ATOM 1938 N N . ARG B 1 18 ? 15.367 -8.328 -16.5 1 98.69 18 ARG B N 1
ATOM 1939 C CA . ARG B 1 18 ? 16.781 -8.523 -16.828 1 98.69 18 ARG B CA 1
ATOM 1940 C C . ARG B 1 18 ? 17.234 -9.922 -16.422 1 98.69 18 ARG B C 1
ATOM 1942 O O . ARG B 1 18 ? 18.172 -10.461 -17.016 1 98.69 18 ARG B O 1
ATOM 1949 N N . SER B 1 19 ? 16.609 -10.5 -15.445 1 98.69 19 SER B N 1
ATOM 1950 C CA . SER B 1 19 ? 17 -11.812 -14.953 1 98.69 19 SER B CA 1
ATOM 1951 C C . SER B 1 19 ? 16.516 -12.922 -15.875 1 98.69 19 SER B C 1
ATOM 1953 O O . SER B 1 19 ? 16.969 -14.062 -15.781 1 98.69 19 SER B O 1
ATOM 1955 N N . GLY B 1 20 ? 15.547 -12.562 -16.703 1 98.69 20 GLY B N 1
ATOM 1956 C CA . GLY B 1 20 ? 14.984 -13.562 -17.594 1 98.69 20 GLY B CA 1
ATOM 1957 C C . GLY B 1 20 ? 13.648 -14.109 -17.109 1 98.69 20 GLY B C 1
ATOM 1958 O O . GLY B 1 20 ? 13.164 -15.109 -17.641 1 98.69 20 GLY B O 1
ATOM 1959 N N . ALA B 1 21 ? 13.047 -13.477 -16.125 1 98.81 21 ALA B N 1
ATOM 1960 C CA . ALA B 1 21 ? 11.719 -13.883 -15.672 1 98.81 21 ALA B CA 1
ATOM 1961 C C . ALA B 1 21 ? 10.703 -13.789 -16.812 1 98.81 21 ALA B C 1
ATOM 1963 O O . ALA B 1 21 ? 10.875 -13 -17.734 1 98.81 21 ALA B O 1
ATOM 1964 N N . ASP B 1 22 ? 9.664 -14.555 -16.75 1 98.88 22 ASP B N 1
ATOM 1965 C CA . ASP B 1 22 ? 8.656 -14.602 -17.812 1 98.88 22 ASP B CA 1
ATOM 1966 C C . ASP B 1 22 ? 7.621 -13.492 -17.625 1 98.88 22 ASP B C 1
ATOM 1968 O O . ASP B 1 22 ? 7.066 -12.992 -18.609 1 98.88 22 ASP B O 1
ATOM 1972 N N . ARG B 1 23 ? 7.293 -13.117 -16.422 1 98.88 23 ARG B N 1
ATOM 1973 C CA . ARG B 1 23 ? 6.367 -12.039 -16.094 1 98.88 23 ARG B CA 1
ATOM 1974 C C . ARG B 1 23 ? 6.543 -11.578 -14.648 1 98.88 23 ARG B C 1
ATOM 1976 O O . ARG B 1 23 ? 7.32 -12.164 -13.898 1 98.88 23 ARG B O 1
ATOM 1983 N N . ILE B 1 24 ? 5.875 -10.539 -14.305 1 98.94 24 ILE B N 1
ATOM 1984 C CA . ILE B 1 24 ? 5.922 -10.086 -12.922 1 98.94 24 ILE B CA 1
ATOM 1985 C C . ILE B 1 24 ? 4.504 -10 -12.359 1 98.94 24 ILE B C 1
ATOM 1987 O O . ILE B 1 24 ? 3.533 -9.93 -13.117 1 98.94 24 ILE B O 1
ATOM 1991 N N . GLU B 1 25 ? 4.395 -10.172 -11.109 1 98.94 25 GLU B N 1
ATOM 1992 C CA . GLU B 1 25 ? 3.291 -9.633 -10.328 1 98.94 25 GLU B CA 1
ATOM 1993 C C . GLU B 1 25 ? 3.686 -8.328 -9.641 1 98.94 25 GLU B C 1
ATOM 1995 O O . GLU B 1 25 ? 4.539 -8.312 -8.758 1 98.94 25 GLU B O 1
ATOM 2000 N N . LEU B 1 26 ? 3.062 -7.277 -10.094 1 98.94 26 LEU B N 1
ATOM 2001 C CA . LEU B 1 26 ? 3.381 -5.961 -9.555 1 98.94 26 LEU B CA 1
ATOM 2002 C C . LEU B 1 26 ? 2.545 -5.664 -8.312 1 98.94 26 LEU B C 1
ATOM 2004 O O . LEU B 1 26 ? 1.322 -5.828 -8.336 1 98.94 26 LEU B O 1
ATOM 2008 N N . CYS B 1 27 ? 3.158 -5.316 -7.211 1 98.69 27 CYS B N 1
ATOM 2009 C CA . CYS B 1 27 ? 2.486 -4.957 -5.965 1 98.69 27 CYS B CA 1
ATOM 2010 C C . CYS B 1 27 ? 3.277 -3.902 -5.203 1 98.69 27 CYS B C 1
ATOM 2012 O O . CYS B 1 27 ? 4.309 -3.426 -5.684 1 98.69 27 CYS B O 1
ATOM 2014 N N . SER B 1 28 ? 2.705 -3.451 -4.121 1 97.88 28 SER B N 1
ATOM 2015 C CA . SER B 1 28 ? 3.396 -2.584 -3.172 1 97.88 28 SER B CA 1
ATOM 2016 C C . SER B 1 28 ? 3.367 -3.17 -1.765 1 97.88 28 SER B C 1
ATOM 2018 O O . SER B 1 28 ? 2.449 -3.916 -1.416 1 97.88 28 SER B O 1
ATOM 2020 N N . GLU B 1 29 ? 4.453 -2.9 -1.035 1 96.62 29 GLU B N 1
ATOM 2021 C CA . GLU B 1 29 ? 4.535 -3.133 0.404 1 96.62 29 GLU B CA 1
ATOM 2022 C C . GLU B 1 29 ? 4.512 -4.625 0.725 1 96.62 29 GLU B C 1
ATOM 2024 O O . GLU B 1 29 ? 3.539 -5.125 1.295 1 96.62 29 GLU B O 1
ATOM 2029 N N . LEU B 1 30 ? 5.559 -5.293 0.561 1 96.81 30 LEU B N 1
ATOM 2030 C CA . LEU B 1 30 ? 5.719 -6.727 0.797 1 96.81 30 LEU B CA 1
ATOM 2031 C C . LEU B 1 30 ? 5.512 -7.059 2.271 1 96.81 30 LEU B C 1
ATOM 2033 O O . LEU B 1 30 ? 5.137 -8.18 2.611 1 96.81 30 LEU B O 1
ATOM 2037 N N . GLY B 1 31 ? 5.711 -6.109 3.166 1 97.06 31 GLY B N 1
ATOM 2038 C CA . GLY B 1 31 ? 5.594 -6.32 4.602 1 97.06 31 GLY B CA 1
ATOM 2039 C C . GLY B 1 31 ? 4.211 -6.781 5.027 1 97.06 31 GLY B C 1
ATOM 2040 O O . GLY B 1 31 ? 4.07 -7.496 6.02 1 97.06 31 GLY B O 1
ATOM 2041 N N . VAL B 1 32 ? 3.207 -6.344 4.273 1 97.56 32 VAL B N 1
ATOM 2042 C CA . VAL B 1 32 ? 1.835 -6.715 4.598 1 97.56 32 VAL B CA 1
ATOM 2043 C C . VAL B 1 32 ? 1.314 -7.719 3.572 1 97.56 32 VAL B C 1
ATOM 2045 O O . VAL B 1 32 ? 0.103 -7.848 3.377 1 97.56 32 VAL B O 1
ATOM 2048 N N . GLY B 1 33 ? 2.178 -8.281 2.818 1 96.81 33 GLY B N 1
ATOM 2049 C CA . GLY B 1 33 ? 1.817 -9.312 1.854 1 96.81 33 GLY B CA 1
ATOM 2050 C C . GLY B 1 33 ? 1.53 -8.758 0.471 1 96.81 33 GLY B C 1
ATOM 2051 O O . GLY B 1 33 ? 1.109 -9.5 -0.422 1 96.81 33 GLY B O 1
ATOM 2052 N N . GLY B 1 34 ? 1.65 -7.434 0.326 1 98.31 34 GLY B N 1
ATOM 2053 C CA . GLY B 1 34 ? 1.391 -6.805 -0.959 1 98.31 34 GLY B CA 1
ATOM 2054 C C . GLY B 1 34 ? 0.008 -6.188 -1.052 1 98.31 34 GLY B C 1
ATOM 2055 O O . GLY B 1 34 ? -0.964 -6.75 -0.546 1 98.31 34 GLY B O 1
ATOM 2056 N N . ILE B 1 35 ? -0.043 -5.059 -1.648 1 98.75 35 ILE B N 1
ATOM 2057 C CA . ILE B 1 35 ? -1.317 -4.418 -1.954 1 98.75 35 ILE B CA 1
ATOM 2058 C C . ILE B 1 35 ? -1.268 -3.812 -3.355 1 98.75 35 ILE B C 1
ATOM 2060 O O . ILE B 1 35 ? -0.229 -3.852 -4.02 1 98.75 35 ILE B O 1
ATOM 2064 N N . THR B 1 36 ? -2.41 -3.355 -3.811 1 98.94 36 THR B N 1
ATOM 2065 C CA . THR B 1 36 ? -2.504 -2.779 -5.148 1 98.94 36 THR B CA 1
ATOM 2066 C C . THR B 1 36 ? -1.543 -1.604 -5.297 1 98.94 36 THR B C 1
ATOM 2068 O O . THR B 1 36 ? -1.541 -0.687 -4.473 1 98.94 36 THR B O 1
ATOM 2071 N N . PRO B 1 37 ? -0.647 -1.631 -6.293 1 98.81 37 PRO B N 1
ATOM 2072 C CA . PRO B 1 37 ? 0.299 -0.529 -6.492 1 98.81 37 PRO B CA 1
ATOM 2073 C C . PRO B 1 37 ? -0.382 0.756 -6.953 1 98.81 37 PRO B C 1
ATOM 2075 O O . PRO B 1 37 ? -1.541 0.729 -7.375 1 98.81 37 PRO B O 1
ATOM 2078 N N . SER B 1 38 ? 0.329 1.826 -6.852 1 98.69 38 SER B N 1
ATOM 2079 C CA . SER B 1 38 ? -0.177 3.129 -7.273 1 98.69 38 SER B CA 1
ATOM 2080 C C . SER B 1 38 ? -0.284 3.213 -8.789 1 98.69 38 SER B C 1
ATOM 2082 O O . SER B 1 38 ? 0.333 2.422 -9.508 1 98.69 38 SER B O 1
ATOM 2084 N N . ALA B 1 39 ? -1.046 4.164 -9.25 1 98.38 39 ALA B N 1
ATOM 2085 C CA . ALA B 1 39 ? -1.2 4.398 -10.68 1 98.38 39 ALA B CA 1
ATOM 2086 C C . ALA B 1 39 ? 0.14 4.734 -11.328 1 98.38 39 ALA B C 1
ATOM 2088 O O . ALA B 1 39 ? 0.434 4.273 -12.438 1 98.38 39 ALA B O 1
ATOM 2089 N N . GLY B 1 40 ? 0.921 5.57 -10.664 1 98.5 40 GLY B N 1
ATOM 2090 C CA . GLY B 1 40 ? 2.215 5.953 -11.203 1 98.5 40 GLY B CA 1
ATOM 2091 C C . GLY B 1 40 ? 3.148 4.773 -11.414 1 98.5 40 GLY B C 1
ATOM 2092 O O . GLY B 1 40 ? 3.814 4.68 -12.445 1 98.5 40 GLY B O 1
ATOM 2093 N N . LEU B 1 41 ? 3.205 3.908 -10.422 1 98.81 41 LEU B N 1
ATOM 2094 C CA . LEU B 1 41 ? 4.051 2.727 -10.539 1 98.81 41 LEU B CA 1
ATOM 2095 C C . LEU B 1 41 ? 3.582 1.835 -11.688 1 98.81 41 LEU B C 1
ATOM 2097 O O . LEU B 1 41 ? 4.391 1.378 -12.492 1 98.81 41 LEU B O 1
ATOM 2101 N N . ILE B 1 42 ? 2.279 1.596 -11.797 1 98.88 42 ILE B N 1
ATOM 2102 C CA . ILE B 1 42 ? 1.715 0.75 -12.844 1 98.88 42 ILE B CA 1
ATOM 2103 C C . ILE B 1 42 ? 2.055 1.329 -14.219 1 98.88 42 ILE B C 1
ATOM 2105 O O . ILE B 1 42 ? 2.521 0.61 -15.102 1 98.88 42 ILE B O 1
ATOM 2109 N N . LYS B 1 43 ? 1.871 2.596 -14.375 1 98.44 43 LYS B N 1
ATOM 2110 C CA . LYS B 1 43 ? 2.105 3.266 -15.656 1 98.44 43 LYS B CA 1
ATOM 2111 C C . LYS B 1 43 ? 3.566 3.146 -16.078 1 98.44 43 LYS B C 1
ATOM 2113 O O . LYS B 1 43 ? 3.859 2.82 -17.234 1 98.44 43 LYS B O 1
ATOM 2118 N N . LEU B 1 44 ? 4.461 3.383 -15.164 1 98.62 44 LEU B N 1
ATOM 2119 C CA . LEU B 1 44 ? 5.883 3.365 -15.492 1 98.62 44 LEU B CA 1
ATOM 2120 C C . LEU B 1 44 ? 6.352 1.949 -15.805 1 98.62 44 LEU B C 1
ATOM 2122 O O . LEU B 1 44 ? 7.141 1.743 -16.734 1 98.62 44 LEU B O 1
ATOM 2126 N N . VAL B 1 45 ? 5.871 1.034 -15 1 98.75 45 VAL B N 1
ATOM 2127 C CA . VAL B 1 45 ? 6.254 -0.355 -15.234 1 98.75 45 VAL B CA 1
ATOM 2128 C C . VAL B 1 45 ? 5.75 -0.804 -16.609 1 98.75 45 VAL B C 1
ATOM 2130 O O . VAL B 1 45 ? 6.48 -1.449 -17.359 1 98.75 45 VAL B O 1
ATOM 2133 N N . LYS B 1 46 ? 4.523 -0.491 -16.922 1 98.38 46 LYS B N 1
ATOM 2134 C CA . LYS B 1 46 ? 3.965 -0.832 -18.234 1 98.38 46 LYS B CA 1
ATOM 2135 C C . LYS B 1 46 ? 4.805 -0.243 -19.359 1 98.38 46 LYS B C 1
ATOM 2137 O O . LYS B 1 46 ? 5.035 -0.9 -20.375 1 98.38 46 LYS B O 1
ATOM 2142 N N . LYS B 1 47 ? 5.23 0.923 -19.188 1 98.12 47 LYS B N 1
ATOM 2143 C CA . LYS B 1 47 ? 6.008 1.64 -20.203 1 98.12 47 LYS B CA 1
ATOM 2144 C C . LYS B 1 47 ? 7.387 1.011 -20.375 1 98.12 47 LYS B C 1
ATOM 2146 O O . LYS B 1 47 ? 7.891 0.916 -21.5 1 98.12 47 LYS B O 1
ATOM 2151 N N . GLU B 1 48 ? 7.969 0.559 -19.297 1 98.25 48 GLU B N 1
ATOM 2152 C CA . GLU B 1 48 ? 9.391 0.225 -19.312 1 98.25 48 GLU B CA 1
ATOM 2153 C C . GLU B 1 48 ? 9.609 -1.261 -19.594 1 98.25 48 GLU B C 1
ATOM 2155 O O . GLU B 1 48 ? 10.664 -1.66 -20.078 1 98.25 48 GLU B O 1
ATOM 2160 N N . LEU B 1 49 ? 8.672 -2.07 -19.203 1 98.56 49 LEU B N 1
ATOM 2161 C CA . LEU B 1 49 ? 8.867 -3.512 -19.312 1 98.56 49 LEU B CA 1
ATOM 2162 C C . LEU B 1 49 ? 8.328 -4.027 -20.641 1 98.56 49 LEU B C 1
ATOM 2164 O O . LEU B 1 49 ? 7.328 -3.516 -21.156 1 98.56 49 LEU B O 1
ATOM 2168 N N . ASN B 1 50 ? 8.914 -5.109 -21.109 1 98.38 50 ASN B N 1
ATOM 2169 C CA . ASN B 1 50 ? 8.445 -5.789 -22.312 1 98.38 50 ASN B CA 1
ATOM 2170 C C . ASN B 1 50 ? 7.789 -7.125 -21.984 1 98.38 50 ASN B C 1
ATOM 2172 O O . ASN B 1 50 ? 7.074 -7.691 -22.812 1 98.38 50 ASN B O 1
ATOM 2176 N N . ILE B 1 51 ? 7.996 -7.648 -20.812 1 98.75 51 ILE B N 1
ATOM 2177 C CA . ILE B 1 51 ? 7.371 -8.906 -20.406 1 98.75 51 ILE B CA 1
ATOM 2178 C C . ILE B 1 51 ? 6.012 -8.617 -19.781 1 98.75 51 ILE B C 1
ATOM 2180 O O . ILE B 1 51 ? 5.746 -7.496 -19.344 1 98.75 51 ILE B O 1
ATOM 2184 N N . PRO B 1 52 ? 5.098 -9.602 -19.734 1 98.88 52 PRO B N 1
ATOM 2185 C CA . PRO B 1 52 ? 3.75 -9.406 -19.188 1 98.88 52 PRO B CA 1
ATOM 2186 C C . PRO B 1 52 ? 3.762 -8.938 -17.734 1 98.88 52 PRO B C 1
ATOM 2188 O O . PRO B 1 52 ? 4.586 -9.391 -16.938 1 98.88 52 PRO B O 1
ATOM 2191 N N . VAL B 1 53 ? 2.867 -8.039 -17.422 1 98.94 53 VAL B N 1
ATOM 2192 C CA . VAL B 1 53 ? 2.697 -7.488 -16.078 1 98.94 53 VAL B CA 1
ATOM 2193 C C . VAL B 1 53 ? 1.322 -7.867 -15.531 1 98.94 53 VAL B C 1
ATOM 2195 O O . VAL B 1 53 ? 0.296 -7.508 -16.109 1 98.94 53 VAL B O 1
ATOM 2198 N N . HIS B 1 54 ? 1.31 -8.664 -14.508 1 98.94 54 HIS B N 1
ATOM 2199 C CA . HIS B 1 54 ? 0.113 -8.914 -13.711 1 98.94 54 HIS B CA 1
ATOM 2200 C C . HIS B 1 54 ? 0.065 -8.008 -12.484 1 98.94 54 HIS B C 1
ATOM 2202 O O . HIS B 1 54 ? 1.085 -7.801 -11.82 1 98.94 54 HIS B O 1
ATOM 2208 N N . VAL B 1 55 ? -1.089 -7.445 -12.203 1 98.94 55 VAL B N 1
ATOM 2209 C CA . VAL B 1 55 ? -1.179 -6.484 -11.109 1 98.94 55 VAL B CA 1
ATOM 2210 C C . VAL B 1 55 ? -1.963 -7.098 -9.945 1 98.94 55 VAL B C 1
ATOM 2212 O O . VAL B 1 55 ? -3.041 -7.66 -10.148 1 98.94 55 VAL B O 1
ATOM 2215 N N . LEU B 1 56 ? -1.408 -6.992 -8.773 1 98.94 56 LEU B N 1
ATOM 2216 C CA . LEU B 1 56 ? -2.117 -7.418 -7.57 1 98.94 56 LEU B CA 1
ATOM 2217 C C . LEU B 1 56 ? -3.252 -6.453 -7.238 1 98.94 56 LEU B C 1
ATOM 2219 O O . LEU B 1 56 ? -3.045 -5.242 -7.172 1 98.94 56 LEU B O 1
ATOM 2223 N N . ILE B 1 57 ? -4.438 -6.988 -7.113 1 98.94 57 ILE B N 1
ATOM 2224 C CA . ILE B 1 57 ? -5.617 -6.246 -6.676 1 98.94 57 ILE B CA 1
ATOM 2225 C C . ILE B 1 57 ? -5.977 -6.648 -5.25 1 98.94 57 ILE B C 1
ATOM 2227 O O . ILE B 1 57 ? -6.578 -7.703 -5.027 1 98.94 57 ILE B O 1
ATOM 2231 N N . ARG B 1 58 ? -5.613 -5.895 -4.32 1 98.88 58 ARG B N 1
ATOM 2232 C CA . ARG B 1 58 ? -5.766 -6.082 -2.879 1 98.88 58 ARG B CA 1
ATOM 2233 C C . ARG B 1 58 ? -5.781 -4.742 -2.15 1 98.88 58 ARG B C 1
ATOM 2235 O O . ARG B 1 58 ? -4.734 -4.117 -1.971 1 98.88 58 ARG B O 1
ATOM 2242 N N . PRO B 1 59 ? -6.93 -4.316 -1.736 1 98.62 59 PRO B N 1
ATOM 2243 C CA . PRO B 1 59 ? -7.074 -2.93 -1.288 1 98.62 59 PRO B CA 1
ATOM 2244 C C . PRO B 1 59 ? -6.402 -2.674 0.061 1 98.62 59 PRO B C 1
ATOM 2246 O O . PRO B 1 59 ? -6.203 -1.519 0.444 1 98.62 59 PRO B O 1
ATOM 2249 N N . ARG B 1 60 ? -6.098 -3.721 0.789 1 98.25 60 ARG B N 1
ATOM 2250 C CA . ARG B 1 60 ? -5.453 -3.607 2.094 1 98.25 60 ARG B CA 1
ATOM 2251 C C . ARG B 1 60 ? -4.859 -4.941 2.529 1 98.25 60 ARG B C 1
ATOM 2253 O O . ARG B 1 60 ? -5.215 -5.992 1.993 1 98.25 60 ARG B O 1
ATOM 2260 N N . GLY B 1 61 ? -3.934 -4.898 3.473 1 97.94 61 GLY B N 1
ATOM 2261 C CA . GLY B 1 61 ? -3.445 -6.121 4.09 1 97.94 61 GLY B CA 1
ATOM 2262 C C . GLY B 1 61 ? -4.469 -6.785 4.988 1 97.94 61 GLY B C 1
ATOM 2263 O O . GLY B 1 61 ? -5.621 -6.352 5.055 1 97.94 61 GLY B O 1
ATOM 2264 N N . GLY B 1 62 ? -4.078 -7.832 5.629 1 97.56 62 GLY B N 1
ATOM 2265 C CA . GLY B 1 62 ? -4.949 -8.547 6.551 1 97.56 62 GLY B CA 1
ATOM 2266 C C . GLY B 1 62 ? -5.734 -9.664 5.887 1 97.56 62 GLY B C 1
ATOM 2267 O O . GLY B 1 62 ? -5.219 -10.344 4.996 1 97.56 62 GLY B O 1
ATOM 2268 N N . HIS B 1 63 ? -6.945 -9.836 6.406 1 98.56 63 HIS B N 1
ATOM 2269 C CA . HIS B 1 63 ? -7.734 -10.961 5.93 1 98.56 63 HIS B CA 1
ATOM 2270 C C . HIS B 1 63 ? -8.344 -10.672 4.562 1 98.56 63 HIS B C 1
ATOM 2272 O O . HIS B 1 63 ? -8.297 -9.539 4.082 1 98.56 63 HIS B O 1
ATOM 2278 N N . PHE B 1 64 ? -8.922 -11.719 3.918 1 98.75 64 PHE B N 1
ATOM 2279 C CA . PHE B 1 64 ? -9.344 -11.664 2.521 1 98.75 64 PHE B CA 1
ATOM 2280 C C . PHE B 1 64 ? -10.859 -11.578 2.414 1 98.75 64 PHE B C 1
ATOM 2282 O O . PHE B 1 64 ? -11.445 -12 1.411 1 98.75 64 PHE B O 1
ATOM 2289 N N . THR B 1 65 ? -11.539 -11.164 3.486 1 98.75 65 THR B N 1
ATOM 2290 C CA . THR B 1 65 ? -12.969 -10.875 3.494 1 98.75 65 THR B CA 1
ATOM 2291 C C . THR B 1 65 ? -13.219 -9.375 3.393 1 98.75 65 THR B C 1
ATOM 2293 O O . THR B 1 65 ? -12.773 -8.609 4.246 1 98.75 65 THR B O 1
ATOM 2296 N N . TYR B 1 66 ? -13.969 -9 2.352 1 98.69 66 TYR B N 1
ATOM 2297 C CA . TYR B 1 66 ? -14.039 -7.582 2.027 1 98.69 66 TYR B CA 1
ATOM 2298 C C . TYR B 1 66 ? -15.461 -7.055 2.158 1 98.69 66 TYR B C 1
ATOM 2300 O O . TYR B 1 66 ? -16.422 -7.773 1.864 1 98.69 66 TYR B O 1
ATOM 2308 N N . SER B 1 67 ? -15.594 -5.852 2.598 1 98.12 67 SER B N 1
ATOM 2309 C CA . SER B 1 67 ? -16.875 -5.148 2.586 1 98.12 67 SER B CA 1
ATOM 2310 C C . SER B 1 67 ? -17.297 -4.805 1.162 1 98.12 67 SER B C 1
ATOM 2312 O O . SER B 1 67 ? -16.531 -4.98 0.217 1 98.12 67 SER B O 1
ATOM 2314 N N . ASN B 1 68 ? -18.547 -4.336 1.021 1 98.06 68 ASN B N 1
ATOM 2315 C CA . ASN B 1 68 ? -19.031 -3.928 -0.292 1 98.06 68 ASN B CA 1
ATOM 2316 C C . ASN B 1 68 ? -18.234 -2.752 -0.848 1 98.06 68 ASN B C 1
ATOM 2318 O O . ASN B 1 68 ? -17.953 -2.695 -2.047 1 98.06 68 ASN B O 1
ATOM 2322 N N . THR B 1 69 ? -17.844 -1.831 -0.019 1 97.75 69 THR B N 1
ATOM 2323 C CA . THR B 1 69 ? -17.094 -0.674 -0.48 1 97.75 69 THR B CA 1
ATOM 2324 C C . THR B 1 69 ? -15.688 -1.088 -0.932 1 97.75 69 THR B C 1
ATOM 2326 O O . THR B 1 69 ? -15.18 -0.579 -1.932 1 97.75 69 THR B O 1
ATOM 2329 N N . GLU B 1 70 ? -15.109 -1.999 -0.182 1 98.62 70 GLU B N 1
ATOM 2330 C CA . GLU B 1 70 ? -13.812 -2.516 -0.607 1 98.62 70 GLU B CA 1
ATOM 2331 C C . GLU B 1 70 ? -13.922 -3.24 -1.946 1 98.62 70 GLU B C 1
ATOM 2333 O O . GLU B 1 70 ? -13.047 -3.105 -2.803 1 98.62 70 GLU B O 1
ATOM 2338 N N . PHE B 1 71 ? -15.008 -3.984 -2.082 1 98.88 71 PHE B N 1
ATOM 2339 C CA . PHE B 1 71 ? -15.219 -4.727 -3.32 1 98.88 71 PHE B CA 1
ATOM 2340 C C . PHE B 1 71 ? -15.367 -3.773 -4.5 1 98.88 71 PHE B C 1
ATOM 2342 O O . PHE B 1 71 ? -14.852 -4.039 -5.59 1 98.88 71 PHE B O 1
ATOM 2349 N N . GLU B 1 72 ? -16.016 -2.654 -4.316 1 98.81 72 GLU B N 1
ATOM 2350 C CA . GLU B 1 72 ? -16.141 -1.651 -5.367 1 98.81 72 GLU B CA 1
ATOM 2351 C C . GLU B 1 72 ? -14.773 -1.085 -5.758 1 98.81 72 GLU B C 1
ATOM 2353 O O . GLU B 1 72 ? -14.508 -0.84 -6.938 1 98.81 72 GLU B O 1
ATOM 2358 N N . VAL B 1 73 ? -13.961 -0.904 -4.809 1 98.88 73 VAL B N 1
ATOM 2359 C CA . VAL B 1 73 ? -12.609 -0.431 -5.07 1 98.88 73 VAL B CA 1
ATOM 2360 C C . VAL B 1 73 ? -11.859 -1.456 -5.918 1 98.88 73 VAL B C 1
ATOM 2362 O O . VAL B 1 73 ? -11.188 -1.098 -6.891 1 98.88 73 VAL B O 1
ATOM 2365 N N . MET B 1 74 ? -12.008 -2.709 -5.582 1 98.94 74 MET B N 1
ATOM 2366 C CA . MET B 1 74 ? -11.352 -3.785 -6.316 1 98.94 74 MET B CA 1
ATOM 2367 C C . MET B 1 74 ? -11.805 -3.811 -7.773 1 98.94 74 MET B C 1
ATOM 2369 O O . MET B 1 74 ? -10.984 -3.922 -8.688 1 98.94 74 MET B O 1
ATOM 2373 N N . LYS B 1 75 ? -13.078 -3.68 -7.969 1 98.94 75 LYS B N 1
ATOM 2374 C CA . LYS B 1 75 ? -13.609 -3.656 -9.328 1 98.94 75 LYS B CA 1
ATOM 2375 C C . LYS B 1 75 ? -13.039 -2.482 -10.125 1 98.94 75 LYS B C 1
ATOM 2377 O O . LYS B 1 75 ? -12.648 -2.643 -11.281 1 98.94 75 LYS B O 1
ATOM 2382 N N . THR B 1 76 ? -12.992 -1.328 -9.477 1 98.88 76 THR B N 1
ATOM 2383 C CA . THR B 1 76 ? -12.508 -0.121 -10.133 1 98.88 76 THR B CA 1
ATOM 2384 C C . THR B 1 76 ? -11.023 -0.248 -10.469 1 98.88 76 THR B C 1
ATOM 2386 O O . THR B 1 76 ? -10.578 0.226 -11.516 1 98.88 76 THR B O 1
ATOM 2389 N N . ASP B 1 77 ? -10.273 -0.87 -9.594 1 98.88 77 ASP B N 1
ATOM 2390 C CA . ASP B 1 77 ? -8.852 -1.109 -9.859 1 98.88 77 ASP B CA 1
ATOM 2391 C C . ASP B 1 77 ? -8.664 -2.064 -11.031 1 98.88 77 ASP B C 1
ATOM 2393 O O . ASP B 1 77 ? -7.77 -1.875 -11.852 1 98.88 77 ASP B O 1
ATOM 2397 N N . VAL B 1 78 ? -9.492 -3.119 -11.086 1 98.94 78 VAL B N 1
ATOM 2398 C CA . VAL B 1 78 ? -9.43 -4.055 -12.203 1 98.94 78 VAL B CA 1
ATOM 2399 C C . VAL B 1 78 ? -9.672 -3.309 -13.516 1 98.94 78 VAL B C 1
ATOM 2401 O O . VAL B 1 78 ? -8.938 -3.482 -14.484 1 98.94 78 VAL B O 1
ATOM 2404 N N . LEU B 1 79 ? -10.641 -2.459 -13.531 1 98.75 79 LEU B N 1
ATOM 2405 C CA . LEU B 1 79 ? -10.984 -1.697 -14.727 1 98.75 79 LEU B CA 1
ATOM 2406 C C . LEU B 1 79 ? -9.852 -0.75 -15.109 1 98.75 79 LEU B C 1
ATOM 2408 O O . LEU B 1 79 ? -9.539 -0.586 -16.297 1 98.75 79 LEU B O 1
ATOM 2412 N N . ALA B 1 80 ? -9.25 -0.145 -14.125 1 98 80 ALA B N 1
ATOM 2413 C CA . ALA B 1 80 ? -8.109 0.736 -14.383 1 98 80 ALA B CA 1
ATOM 2414 C C . ALA B 1 80 ? -6.957 -0.026 -15.031 1 98 80 ALA B C 1
ATOM 2416 O O . ALA B 1 80 ? -6.32 0.471 -15.961 1 98 80 ALA B O 1
ATOM 2417 N N . CYS B 1 81 ? -6.691 -1.199 -14.492 1 98.5 81 CYS B N 1
ATOM 2418 C CA . CYS B 1 81 ? -5.641 -2.035 -15.062 1 98.5 81 CYS B CA 1
ATOM 2419 C C . CYS B 1 81 ? -5.961 -2.408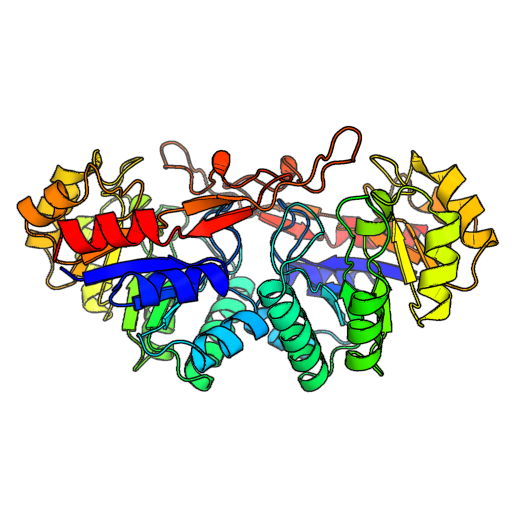 -16.5 1 98.5 81 CYS B C 1
ATOM 2421 O O . CYS B 1 81 ? -5.074 -2.408 -17.359 1 98.5 81 CYS B O 1
ATOM 2423 N N . LYS B 1 82 ? -7.195 -2.738 -16.734 1 98.12 82 LYS B N 1
ATOM 2424 C CA . LYS B 1 82 ? -7.641 -3.09 -18.078 1 98.12 82 LYS B CA 1
ATOM 2425 C C . LYS B 1 82 ? -7.434 -1.927 -19.047 1 98.12 82 LYS B C 1
ATOM 2427 O O . LYS B 1 82 ? -6.938 -2.117 -20.172 1 98.12 82 LYS B O 1
ATOM 2432 N N . GLU B 1 83 ? -7.773 -0.765 -18.625 1 96.62 83 GLU B N 1
ATOM 2433 C CA . GLU B 1 83 ? -7.629 0.442 -19.438 1 96.62 83 GLU B CA 1
ATOM 2434 C C . GLU B 1 83 ? -6.164 0.704 -19.766 1 96.62 83 GLU B C 1
ATOM 2436 O O . GLU B 1 83 ? -5.852 1.214 -20.859 1 96.62 83 GLU B O 1
ATOM 2441 N N . LEU B 1 84 ? -5.316 0.334 -18.891 1 96.19 84 LEU B N 1
ATOM 2442 C CA . LEU B 1 84 ? -3.889 0.579 -19.094 1 96.19 84 LEU B CA 1
ATOM 2443 C C . LEU B 1 84 ? -3.246 -0.547 -19.891 1 96.19 84 LEU B C 1
ATOM 2445 O O . LEU B 1 84 ? -2.059 -0.484 -20.219 1 96.19 84 LEU B O 1
ATOM 2449 N N . GLY B 1 85 ? -3.957 -1.603 -20.141 1 97.19 85 GLY B N 1
ATOM 2450 C CA . GLY B 1 85 ? -3.482 -2.684 -20.984 1 97.19 85 GLY B CA 1
ATOM 2451 C C . GLY B 1 85 ? -2.635 -3.699 -20.25 1 97.19 85 GLY B C 1
ATOM 2452 O O . GLY B 1 85 ? -1.685 -4.25 -20.797 1 97.19 85 GLY B O 1
ATOM 2453 N N . MET B 1 86 ? -2.938 -3.869 -19 1 98.5 86 MET B N 1
ATOM 2454 C CA . MET B 1 86 ? -2.201 -4.871 -18.219 1 98.5 86 MET B CA 1
ATOM 2455 C C . MET B 1 86 ? -2.523 -6.277 -18.719 1 98.5 86 MET B C 1
ATOM 2457 O O . MET B 1 86 ? -3.584 -6.508 -19.297 1 98.5 86 MET B O 1
ATOM 2461 N N . ASP B 1 87 ? -1.604 -7.211 -18.469 1 98.88 87 ASP B N 1
ATOM 2462 C CA . ASP B 1 87 ? -1.695 -8.547 -19.047 1 98.88 87 ASP B CA 1
ATOM 2463 C C . ASP B 1 87 ? -2.475 -9.484 -18.125 1 98.88 87 ASP B C 1
ATOM 2465 O O . ASP B 1 87 ? -2.988 -10.516 -18.578 1 98.88 87 ASP B O 1
ATOM 2469 N N . GLY B 1 88 ? -2.572 -9.125 -16.875 1 98.88 88 GLY B N 1
ATOM 2470 C CA . GLY B 1 88 ? -3.252 -9.984 -15.914 1 98.88 88 GLY B CA 1
ATOM 2471 C C . GLY B 1 88 ? -3.516 -9.297 -14.586 1 98.88 88 GLY B C 1
ATOM 2472 O O . GLY B 1 88 ? -2.992 -8.211 -14.328 1 98.88 88 GLY B O 1
ATOM 2473 N N . ILE B 1 89 ? -4.367 -9.906 -13.789 1 98.88 89 ILE B N 1
ATOM 2474 C CA . ILE B 1 89 ? -4.625 -9.461 -12.43 1 98.88 89 ILE B CA 1
ATOM 2475 C C . ILE B 1 89 ? -4.441 -10.625 -11.461 1 98.88 89 ILE B C 1
ATOM 2477 O O . ILE B 1 89 ? -4.586 -11.789 -11.844 1 98.88 89 ILE B O 1
ATOM 2481 N N . VAL B 1 90 ? -4.016 -10.344 -10.312 1 99 90 VAL B N 1
ATOM 2482 C CA . VAL B 1 90 ? -3.832 -11.273 -9.203 1 99 90 VAL B CA 1
ATOM 2483 C C . VAL B 1 90 ? -4.695 -10.844 -8.016 1 99 90 VAL B C 1
ATOM 2485 O O . VAL B 1 90 ? -4.559 -9.727 -7.512 1 99 90 VAL B O 1
ATOM 2488 N N . THR B 1 91 ? -5.66 -11.656 -7.609 1 98.94 91 THR B N 1
ATOM 2489 C CA . THR B 1 91 ? -6.527 -11.281 -6.5 1 98.94 91 THR B CA 1
ATOM 2490 C C . THR B 1 91 ? -7.176 -12.516 -5.875 1 98.94 91 THR B C 1
ATOM 2492 O O . THR B 1 91 ? -6.891 -13.641 -6.277 1 98.94 91 THR B O 1
ATOM 2495 N N . GLY B 1 92 ? -7.895 -12.406 -4.781 1 98.81 92 GLY B N 1
ATOM 2496 C CA . GLY B 1 92 ? -8.602 -13.469 -4.074 1 98.81 92 GLY B CA 1
ATOM 2497 C C . GLY B 1 92 ? -9.555 -12.945 -3.012 1 98.81 92 GLY B C 1
ATOM 2498 O O . GLY B 1 92 ? -9.234 -11.984 -2.309 1 98.81 92 GLY B O 1
ATOM 2499 N N . ILE B 1 93 ? -10.711 -13.578 -2.941 1 98.88 93 ILE B N 1
ATOM 2500 C CA . ILE B 1 93 ? -11.734 -13.172 -1.982 1 98.88 93 ILE B CA 1
ATOM 2501 C C . ILE B 1 93 ? -12.273 -14.406 -1.261 1 98.88 93 ILE B C 1
ATOM 2503 O O . ILE B 1 93 ? -12.656 -15.391 -1.899 1 98.88 93 ILE B O 1
ATOM 2507 N N . LEU B 1 94 ? -12.25 -14.383 0.033 1 98.88 94 LEU B N 1
ATOM 2508 C CA . LEU B 1 94 ? -12.805 -15.453 0.847 1 98.88 94 LEU B CA 1
ATOM 2509 C C . LEU B 1 94 ? -13.992 -14.961 1.661 1 98.88 94 LEU B C 1
ATOM 2511 O O . LEU B 1 94 ? -14.117 -13.766 1.924 1 98.88 94 LEU B O 1
ATOM 2515 N N . LYS B 1 95 ? -14.836 -15.898 2.02 1 98.5 95 LYS B N 1
ATOM 2516 C CA . LYS B 1 95 ? -15.859 -15.664 3.035 1 98.5 95 LYS B CA 1
ATOM 2517 C C . LYS B 1 95 ? -15.289 -15.844 4.438 1 98.5 95 LYS B C 1
ATOM 2519 O O . LYS B 1 95 ? -14.156 -16.297 4.602 1 98.5 95 LYS B O 1
ATOM 2524 N N . LYS B 1 96 ? -16.078 -15.508 5.488 1 97.19 96 LYS B N 1
ATOM 2525 C CA . LYS B 1 96 ? -15.633 -15.57 6.875 1 97.19 96 LYS B CA 1
ATOM 2526 C C . LYS B 1 96 ? -15.344 -17.016 7.293 1 97.19 96 LYS B C 1
ATOM 2528 O O . LYS B 1 96 ? -14.555 -17.25 8.203 1 97.19 96 LYS B O 1
ATOM 2533 N N . ASN B 1 97 ? -15.961 -17.969 6.645 1 97.19 97 ASN B N 1
ATOM 2534 C CA . ASN B 1 97 ? -15.75 -19.359 6.98 1 97.19 97 ASN B CA 1
ATOM 2535 C C . ASN B 1 97 ? -14.602 -19.969 6.18 1 97.19 97 ASN B C 1
ATOM 2537 O O . ASN B 1 97 ? -14.438 -21.188 6.137 1 97.19 97 ASN B O 1
ATOM 2541 N N . PHE B 1 98 ? -13.906 -19.156 5.301 1 98.31 98 PHE B N 1
ATOM 2542 C CA . PHE B 1 98 ? -12.688 -19.5 4.582 1 98.31 98 PHE B CA 1
ATOM 2543 C C . PHE B 1 98 ? -13 -20.328 3.348 1 98.31 98 PHE B C 1
ATOM 2545 O O . PHE B 1 98 ? -12.141 -21.062 2.844 1 98.31 98 PHE B O 1
ATOM 2552 N N . SER B 1 99 ? -14.258 -20.281 2.957 1 98.56 99 SER B N 1
ATOM 2553 C CA . SER B 1 99 ? -14.555 -20.719 1.595 1 98.56 99 SER B CA 1
ATOM 2554 C C . SER B 1 99 ? -14.375 -19.578 0.601 1 98.56 99 SER B C 1
ATOM 2556 O O . SER B 1 99 ? -14.391 -18.406 0.984 1 98.56 99 SER B O 1
ATOM 2558 N N . VAL B 1 100 ? -14.195 -19.938 -0.642 1 98.81 100 VAL B N 1
ATOM 2559 C CA . VAL B 1 100 ? -14.031 -18.922 -1.683 1 98.81 100 VAL B CA 1
ATOM 2560 C C . VAL B 1 100 ? -15.344 -18.172 -1.879 1 98.81 100 VAL B C 1
ATOM 2562 O O . VAL B 1 100 ? -16.422 -18.781 -1.913 1 98.81 100 VAL B O 1
ATOM 2565 N N . ASP B 1 101 ? -15.328 -16.859 -1.916 1 98.88 101 ASP B N 1
ATOM 2566 C CA . ASP B 1 101 ? -16.484 -16.062 -2.35 1 98.88 101 ASP B CA 1
ATOM 2567 C C . ASP B 1 101 ? -16.656 -16.141 -3.863 1 98.88 101 ASP B C 1
ATOM 2569 O O . ASP B 1 101 ? -16.25 -15.234 -4.59 1 98.88 101 ASP B O 1
ATOM 2573 N N . ILE B 1 102 ? -17.281 -17.156 -4.293 1 98.81 102 ILE B N 1
ATOM 2574 C CA . ILE B 1 102 ? -17.359 -17.484 -5.711 1 98.81 102 ILE B CA 1
ATOM 2575 C C . ILE B 1 102 ? -18.094 -16.391 -6.469 1 98.81 102 ILE B C 1
ATOM 2577 O O . ILE B 1 102 ? -17.672 -15.992 -7.562 1 98.81 102 ILE B O 1
ATOM 2581 N N . LYS B 1 103 ? -19.125 -15.883 -5.918 1 98.81 103 LYS B N 1
ATOM 2582 C CA . LYS B 1 103 ? -19.922 -14.852 -6.586 1 98.81 103 LYS B CA 1
ATOM 2583 C C . LYS B 1 103 ? -19.078 -13.617 -6.895 1 98.81 103 LYS B C 1
ATOM 2585 O O . LYS B 1 103 ? -19.031 -13.156 -8.031 1 98.81 103 LYS B O 1
ATOM 2590 N N . ARG B 1 104 ? -18.438 -13.102 -5.961 1 98.88 104 ARG B N 1
ATOM 2591 C CA . ARG B 1 104 ? -17.641 -11.898 -6.137 1 98.88 104 ARG B CA 1
ATOM 2592 C C . ARG B 1 104 ? -16.406 -12.188 -6.988 1 98.88 104 ARG B C 1
ATOM 2594 O O . ARG B 1 104 ? -16 -11.359 -7.812 1 98.88 104 ARG B O 1
ATOM 2601 N N . THR B 1 105 ? -15.766 -13.352 -6.75 1 98.94 105 THR B N 1
ATOM 2602 C CA . THR B 1 105 ? -14.609 -13.711 -7.562 1 98.94 105 THR B CA 1
ATOM 2603 C C . THR B 1 105 ? -14.992 -13.812 -9.039 1 98.94 105 THR B C 1
ATOM 2605 O O . THR B 1 105 ? -14.273 -13.312 -9.906 1 98.94 105 THR B O 1
ATOM 2608 N N . LYS B 1 106 ? -16.109 -14.422 -9.289 1 98.94 106 LYS B N 1
ATOM 2609 C CA . LYS B 1 106 ? -16.562 -14.547 -10.672 1 98.94 106 LYS B CA 1
ATOM 2610 C C . LYS B 1 106 ? -16.797 -13.172 -11.297 1 98.94 106 LYS B C 1
ATOM 2612 O O . LYS B 1 106 ? -16.5 -12.969 -12.477 1 98.94 106 LYS B O 1
ATOM 2617 N N . GLU B 1 107 ? -17.359 -12.297 -10.578 1 98.88 107 GLU B N 1
ATOM 2618 C CA . GLU B 1 107 ? -17.547 -10.938 -11.078 1 98.88 107 GLU B CA 1
ATOM 2619 C C . GLU B 1 107 ? -16.219 -10.312 -11.492 1 98.88 107 GLU B C 1
ATOM 2621 O O . GLU B 1 107 ? -16.125 -9.656 -12.531 1 98.88 107 GLU B O 1
ATOM 2626 N N . LEU B 1 108 ? -15.18 -10.508 -10.695 1 98.94 108 LEU B N 1
ATOM 2627 C CA . LEU B 1 108 ? -13.867 -9.961 -11.023 1 98.94 108 LEU B CA 1
ATOM 2628 C C . LEU B 1 108 ? -13.266 -10.664 -12.234 1 98.94 108 LEU B C 1
ATOM 2630 O O . LEU B 1 108 ? -12.609 -10.031 -13.062 1 98.94 108 LEU B O 1
ATOM 2634 N N . VAL B 1 109 ? -13.461 -11.961 -12.305 1 98.88 109 VAL B N 1
ATOM 2635 C CA . VAL B 1 109 ? -12.992 -12.719 -13.461 1 98.88 109 VAL B CA 1
ATOM 2636 C C . VAL B 1 109 ? -13.617 -12.156 -14.734 1 98.88 109 VAL B C 1
ATOM 2638 O O . VAL B 1 109 ? -12.914 -11.891 -15.711 1 98.88 109 VAL B O 1
ATOM 2641 N N . ASP B 1 110 ? -14.906 -11.938 -14.695 1 98.81 110 ASP B N 1
ATOM 2642 C CA . ASP B 1 110 ? -15.633 -11.406 -15.852 1 98.81 110 ASP B CA 1
ATOM 2643 C C . ASP B 1 110 ? -15.156 -10 -16.203 1 98.81 110 ASP B C 1
ATOM 2645 O O . ASP B 1 110 ? -14.93 -9.688 -17.375 1 98.81 110 ASP B O 1
ATOM 2649 N N . LEU B 1 111 ? -14.984 -9.227 -15.211 1 98.69 111 LEU B N 1
ATOM 2650 C CA . LEU B 1 111 ? -14.555 -7.848 -15.391 1 98.69 111 LEU B CA 1
ATOM 2651 C C . LEU B 1 111 ? -13.148 -7.785 -15.984 1 98.69 111 LEU B C 1
ATOM 2653 O O . LEU B 1 111 ? -12.828 -6.871 -16.75 1 98.69 111 LEU B O 1
ATOM 2657 N N . ALA B 1 112 ? -12.32 -8.734 -15.648 1 98.44 112 ALA B N 1
ATOM 2658 C CA . ALA B 1 112 ? -10.898 -8.727 -15.992 1 98.44 112 ALA B CA 1
ATOM 2659 C C . ALA B 1 112 ? -10.68 -9.18 -17.438 1 98.44 112 ALA B C 1
ATOM 2661 O O . ALA B 1 112 ? -9.617 -8.938 -18.016 1 98.44 112 ALA B O 1
ATOM 2662 N N . GLN B 1 113 ? -11.648 -9.891 -18.016 1 98.12 113 GLN B N 1
ATOM 2663 C CA . GLN B 1 113 ? -11.453 -10.398 -19.359 1 98.12 113 GLN B CA 1
ATOM 2664 C C . GLN B 1 113 ? -11.07 -9.281 -20.328 1 98.12 113 GLN B C 1
ATOM 2666 O O . GLN B 1 113 ? -11.648 -8.188 -20.281 1 98.12 113 GLN B O 1
ATOM 2671 N N . PRO B 1 114 ? -10.023 -9.484 -21.141 1 98.12 114 PRO B N 1
ATOM 2672 C CA . PRO B 1 114 ? -9.367 -10.758 -21.469 1 98.12 114 PRO B CA 1
ATOM 2673 C C . PRO B 1 114 ? -8.07 -10.961 -20.672 1 98.12 114 PRO B C 1
ATOM 2675 O O . PRO B 1 114 ? -7.25 -11.805 -21.047 1 98.12 114 PRO B O 1
ATOM 2678 N N . MET B 1 115 ? -7.789 -10.188 -19.656 1 98.75 115 MET B N 1
ATOM 2679 C CA . MET B 1 115 ? -6.582 -10.328 -18.844 1 98.75 115 MET B CA 1
ATOM 2680 C C . MET B 1 115 ? -6.543 -11.688 -18.156 1 98.75 115 MET B C 1
ATOM 2682 O O . MET B 1 115 ? -7.582 -12.25 -17.812 1 98.75 115 MET B O 1
ATOM 2686 N N . HIS B 1 116 ? -5.309 -12.219 -17.969 1 98.88 116 HIS B N 1
ATOM 2687 C CA . HIS B 1 116 ? -5.098 -13.445 -17.203 1 98.88 116 HIS B CA 1
ATOM 2688 C C . HIS B 1 116 ? -5.516 -13.266 -15.742 1 98.88 116 HIS B C 1
ATOM 2690 O O . HIS B 1 116 ? -5.266 -12.211 -15.148 1 98.88 116 HIS B O 1
ATOM 2696 N N . PHE B 1 117 ? -6.172 -14.25 -15.133 1 98.94 117 PHE B N 1
ATOM 2697 C CA . PHE B 1 117 ? -6.629 -14.156 -13.758 1 98.94 117 PHE B CA 1
ATOM 2698 C C . PHE B 1 117 ? -5.906 -15.172 -12.875 1 98.94 117 PHE B C 1
ATOM 2700 O O . PHE B 1 117 ? -5.973 -16.375 -13.133 1 98.94 117 PHE B O 1
ATOM 2707 N N . THR B 1 118 ? -5.227 -14.703 -11.867 1 98.94 118 THR B N 1
ATOM 2708 C CA . THR B 1 118 ? -4.57 -15.539 -10.859 1 98.94 118 THR B CA 1
ATOM 2709 C C . THR B 1 118 ? -5.25 -15.375 -9.5 1 98.94 118 THR B C 1
ATOM 2711 O O . THR B 1 118 ? -5.457 -14.25 -9.031 1 98.94 118 THR B O 1
ATOM 2714 N N . PHE B 1 119 ? -5.719 -16.5 -8.906 1 98.94 119 PHE B N 1
ATOM 2715 C CA . PHE B 1 119 ? -6.16 -16.5 -7.52 1 98.94 119 PHE B CA 1
ATOM 2716 C C . PHE B 1 119 ? -4.973 -16.609 -6.57 1 98.94 119 PHE B C 1
ATOM 2718 O O . PHE B 1 119 ? -4.234 -17.594 -6.613 1 98.94 119 PHE B O 1
ATOM 2725 N N . HIS B 1 120 ? -4.816 -15.594 -5.723 1 98.88 120 HIS B N 1
ATOM 2726 C CA . HIS B 1 120 ? -3.562 -15.484 -4.992 1 98.88 120 HIS B CA 1
ATOM 2727 C C . HIS B 1 120 ? -3.598 -16.312 -3.707 1 98.88 120 HIS B C 1
ATOM 2729 O O . HIS B 1 120 ? -4.395 -17.234 -3.586 1 98.88 120 HIS B O 1
ATOM 2735 N N . ARG B 1 121 ? -2.742 -16.031 -2.773 1 98.62 121 ARG B N 1
ATOM 2736 C CA . ARG B 1 121 ? -2.396 -16.875 -1.636 1 98.62 121 ARG B CA 1
ATOM 2737 C C . ARG B 1 121 ? -3.541 -16.938 -0.63 1 98.62 121 ARG B C 1
ATOM 2739 O O . ARG B 1 121 ? -3.486 -17.688 0.339 1 98.62 121 ARG B O 1
ATOM 2746 N N . ALA B 1 122 ? -4.625 -16.125 -0.884 1 98.69 122 ALA B N 1
ATOM 2747 C CA . ALA B 1 122 ? -5.828 -16.406 -0.103 1 98.69 122 ALA B CA 1
ATOM 2748 C C . ALA B 1 122 ? -6.184 -17.891 -0.172 1 98.69 122 ALA B C 1
ATOM 2750 O O . ALA B 1 122 ? -6.801 -18.422 0.75 1 98.69 122 ALA B O 1
ATOM 2751 N N . PHE B 1 123 ? -5.73 -18.594 -1.205 1 98.94 123 PHE B N 1
ATOM 2752 C CA . PHE B 1 123 ? -5.957 -20.016 -1.376 1 98.94 123 PHE B CA 1
ATOM 2753 C C . PHE B 1 123 ? -5.355 -20.812 -0.218 1 98.94 123 PHE B C 1
ATOM 2755 O O . PHE B 1 123 ? -5.871 -21.859 0.162 1 98.94 123 PHE B O 1
ATOM 2762 N N . ASP B 1 124 ? -4.324 -20.312 0.371 1 98.75 124 ASP B N 1
ATOM 2763 C CA . ASP B 1 124 ? -3.641 -21 1.465 1 98.75 124 ASP B CA 1
ATOM 2764 C C . ASP B 1 124 ? -4.504 -21.016 2.725 1 98.75 124 ASP B C 1
ATOM 2766 O O . ASP B 1 124 ? -4.207 -21.734 3.676 1 98.75 124 ASP B O 1
ATOM 2770 N N . TRP B 1 125 ? -5.574 -20.219 2.762 1 98.5 125 TRP B N 1
ATOM 2771 C CA . TRP B 1 125 ? -6.441 -20.125 3.93 1 98.5 125 TRP B CA 1
ATOM 2772 C C . TRP B 1 125 ? -7.695 -20.984 3.744 1 98.5 125 TRP B C 1
ATOM 2774 O O . TRP B 1 125 ? -8.477 -21.172 4.684 1 98.5 125 TRP B O 1
ATOM 2784 N N . VAL B 1 126 ? -7.918 -21.547 2.561 1 98.25 126 VAL B N 1
ATOM 2785 C CA . VAL B 1 126 ? -9.188 -22.203 2.262 1 98.25 126 VAL B CA 1
ATOM 2786 C C . VAL B 1 126 ? -9.289 -23.5 3.045 1 98.25 126 VAL B C 1
ATOM 2788 O O . VAL B 1 126 ? -8.305 -24.234 3.178 1 98.25 126 VAL B O 1
ATOM 2791 N N . ASN B 1 127 ? -10.445 -23.844 3.475 1 95.88 127 ASN B N 1
ATOM 2792 C CA . ASN B 1 127 ? -10.688 -25.047 4.277 1 95.88 127 ASN B CA 1
ATOM 2793 C C . ASN B 1 127 ? -10.656 -26.312 3.424 1 95.88 127 ASN B C 1
ATOM 2795 O O . ASN B 1 127 ? -10.141 -27.344 3.854 1 95.88 127 ASN B O 1
ATOM 2799 N N . ASP B 1 128 ? -11.203 -26.281 2.277 1 97.56 128 ASP B N 1
ATOM 2800 C CA . ASP B 1 128 ? -11.289 -27.406 1.356 1 97.56 128 ASP B CA 1
ATOM 2801 C C . ASP B 1 128 ? -10.664 -27.062 0.007 1 97.56 128 ASP B C 1
ATOM 2803 O O . ASP B 1 128 ? -11.367 -26.719 -0.942 1 97.56 128 ASP B O 1
ATOM 2807 N N . PRO B 1 129 ? -9.383 -27.281 -0.086 1 98.5 129 PRO B N 1
ATOM 2808 C CA . PRO B 1 129 ? -8.656 -26.859 -1.289 1 98.5 129 PRO B CA 1
ATOM 2809 C C . PRO B 1 129 ? -9.156 -27.562 -2.553 1 98.5 129 PRO B C 1
ATOM 2811 O O . PRO B 1 129 ? -9.234 -26.938 -3.615 1 98.5 129 PRO B O 1
ATOM 2814 N N . LEU B 1 130 ? -9.516 -28.812 -2.486 1 98.31 130 LEU B N 1
ATOM 2815 C CA . LEU B 1 130 ? -9.953 -29.547 -3.672 1 98.31 130 LEU B CA 1
ATOM 2816 C C . LEU B 1 130 ? -11.281 -29 -4.188 1 98.31 130 LEU B C 1
ATOM 2818 O O . LEU B 1 130 ? -11.469 -28.844 -5.395 1 98.31 130 LEU B O 1
ATOM 2822 N N . GLU B 1 131 ? -12.156 -28.734 -3.281 1 98.31 131 GLU B N 1
ATOM 2823 C CA . GLU B 1 131 ? -13.414 -28.094 -3.674 1 98.31 131 GLU B CA 1
ATOM 2824 C C . GLU B 1 131 ? -13.164 -26.719 -4.262 1 98.31 131 GLU B C 1
ATOM 2826 O O . GLU B 1 131 ? -13.781 -26.344 -5.266 1 98.31 131 GLU B O 1
ATOM 2831 N N . ALA B 1 132 ? -12.336 -25.953 -3.658 1 98.75 132 ALA B N 1
ATOM 2832 C CA . ALA B 1 132 ? -12 -24.609 -4.125 1 98.75 132 ALA B CA 1
ATOM 2833 C C . ALA B 1 132 ? -11.414 -24.656 -5.535 1 98.75 132 ALA B C 1
ATOM 2835 O O . ALA B 1 132 ? -11.75 -23.812 -6.375 1 98.75 132 ALA B O 1
ATOM 2836 N N . LEU B 1 133 ? -10.547 -25.625 -5.793 1 98.81 133 LEU B N 1
ATOM 2837 C CA . LEU B 1 133 ? -9.945 -25.781 -7.113 1 98.81 133 LEU B CA 1
ATOM 2838 C C . LEU B 1 133 ? -11.023 -25.953 -8.18 1 98.81 133 LEU B C 1
ATOM 2840 O O . LEU B 1 133 ? -11 -25.266 -9.211 1 98.81 133 LEU B O 1
ATOM 2844 N N . LYS B 1 134 ? -11.906 -26.812 -7.91 1 98.62 134 LYS B N 1
ATOM 2845 C CA . LYS B 1 134 ? -12.984 -27.078 -8.867 1 98.62 134 LYS B CA 1
ATOM 2846 C C . LYS B 1 134 ? -13.828 -25.828 -9.109 1 98.62 134 LYS B C 1
ATOM 2848 O O . LYS B 1 134 ? -14.125 -25.5 -10.258 1 98.62 134 LYS B O 1
ATOM 2853 N N . GLN B 1 135 ? -14.18 -25.156 -8.078 1 98.81 135 GLN B N 1
ATOM 2854 C CA . GLN B 1 135 ? -15.016 -23.953 -8.164 1 98.81 135 GLN B CA 1
ATOM 2855 C C . GLN B 1 135 ? -14.32 -22.844 -8.938 1 98.81 135 GLN B C 1
ATOM 2857 O O . GLN B 1 135 ? -14.93 -22.188 -9.781 1 98.81 135 GLN B O 1
ATOM 2862 N N . LEU B 1 136 ? -13.094 -22.625 -8.641 1 98.88 136 LEU B N 1
ATOM 2863 C CA . LEU B 1 136 ? -12.328 -21.562 -9.289 1 98.88 136 LEU B CA 1
ATOM 2864 C C . LEU B 1 136 ? -12.109 -21.875 -10.766 1 98.88 136 LEU B C 1
ATOM 2866 O O . LEU B 1 136 ? -12.18 -20.969 -11.609 1 98.88 136 LEU B O 1
ATOM 2870 N N . GLU B 1 137 ? -11.781 -23.109 -11.039 1 98.81 137 GLU B N 1
ATOM 2871 C CA . GLU B 1 137 ? -11.664 -23.531 -12.438 1 98.81 137 GLU B CA 1
ATOM 2872 C C . GLU B 1 137 ? -12.953 -23.281 -13.203 1 98.81 137 GLU B C 1
ATOM 2874 O O . GLU B 1 137 ? -12.93 -22.797 -14.336 1 98.81 137 GLU B O 1
ATOM 2879 N N . ASP B 1 138 ? -14.055 -23.578 -12.57 1 98.69 138 ASP B N 1
ATOM 2880 C CA . ASP B 1 138 ? -15.375 -23.453 -13.188 1 98.69 138 ASP B CA 1
ATOM 2881 C C . ASP B 1 138 ? -15.672 -22 -13.562 1 98.69 138 ASP B C 1
ATOM 2883 O O . ASP B 1 138 ? -16.391 -21.75 -14.531 1 98.69 138 ASP B O 1
ATOM 2887 N N . ILE B 1 139 ? -15.133 -21.094 -12.867 1 98.69 139 ILE B N 1
ATOM 2888 C CA . ILE B 1 139 ? -15.5 -19.703 -13.117 1 98.69 139 ILE B CA 1
ATOM 2889 C C . ILE B 1 139 ? -14.422 -19.031 -13.961 1 98.69 139 ILE B C 1
ATOM 2891 O O . ILE B 1 139 ? -14.477 -17.828 -14.195 1 98.69 139 ILE B O 1
ATOM 2895 N N . GLY B 1 140 ? -13.383 -19.719 -14.328 1 98.62 140 GLY B N 1
ATOM 2896 C CA . GLY B 1 140 ? -12.5 -19.203 -15.359 1 98.62 140 GLY B CA 1
ATOM 2897 C C . GLY B 1 140 ? -11.156 -18.75 -14.828 1 98.62 140 GLY B C 1
ATOM 2898 O O . GLY B 1 140 ? -10.398 -18.078 -15.523 1 98.62 140 GLY B O 1
ATOM 2899 N N . VAL B 1 141 ? -10.828 -19.078 -13.609 1 98.88 141 VAL B N 1
ATOM 2900 C CA . VAL B 1 141 ? -9.5 -18.781 -13.07 1 98.88 141 VAL B CA 1
ATOM 2901 C C . VAL B 1 141 ? -8.461 -19.625 -13.805 1 98.88 141 VAL B C 1
ATOM 2903 O O . VAL B 1 141 ? -8.695 -20.797 -14.102 1 98.88 141 VAL B O 1
ATOM 2906 N N . GLN B 1 142 ? -7.301 -19.031 -14.055 1 98.88 142 GLN B N 1
ATOM 2907 C CA . GLN B 1 142 ? -6.316 -19.734 -14.867 1 98.88 142 GLN B CA 1
ATOM 2908 C C . GLN B 1 142 ? -5.137 -20.203 -14.023 1 98.88 142 GLN B C 1
ATOM 2910 O O . GLN B 1 142 ? -4.477 -21.188 -14.367 1 98.88 142 GLN B O 1
ATOM 2915 N N . THR B 1 143 ? -4.816 -19.5 -12.961 1 98.94 143 THR B N 1
ATOM 2916 C CA . THR B 1 143 ? -3.654 -19.828 -12.133 1 98.94 143 THR B CA 1
ATOM 2917 C C . THR B 1 143 ? -3.994 -19.719 -10.648 1 98.94 143 THR B C 1
ATOM 2919 O O . THR B 1 143 ? -4.707 -18.797 -10.242 1 98.94 143 THR B O 1
ATOM 2922 N N . ILE B 1 144 ? -3.516 -20.625 -9.844 1 98.94 144 ILE B N 1
ATOM 2923 C CA . ILE B 1 144 ? -3.596 -20.578 -8.383 1 98.94 144 ILE B CA 1
ATOM 2924 C C . ILE B 1 144 ? -2.203 -20.359 -7.797 1 98.94 144 ILE B C 1
ATOM 2926 O O . ILE B 1 144 ? -1.303 -21.188 -8.008 1 98.94 144 ILE B O 1
ATOM 2930 N N . LEU B 1 145 ? -2.006 -19.281 -7.176 1 98.94 145 LEU B N 1
ATOM 2931 C CA . LEU B 1 145 ? -0.781 -19.031 -6.426 1 98.94 145 LEU B CA 1
ATOM 2932 C C . LEU B 1 145 ? -0.907 -19.547 -4.992 1 98.94 145 LEU B C 1
ATOM 2934 O O . LEU B 1 145 ? -1.811 -19.125 -4.262 1 98.94 145 LEU B O 1
ATOM 2938 N N . THR B 1 146 ? 0.032 -20.438 -4.527 1 98.88 146 THR B N 1
ATOM 2939 C CA . THR B 1 146 ? -0.167 -21.078 -3.229 1 98.88 146 THR B CA 1
ATOM 2940 C C . THR B 1 146 ? 1.145 -21.656 -2.701 1 98.88 146 THR B C 1
ATOM 2942 O O . THR B 1 146 ? 2.033 -22 -3.479 1 98.88 146 THR B O 1
ATOM 2945 N N . SER B 1 147 ? 1.19 -21.688 -1.407 1 98.62 147 SER B N 1
ATOM 2946 C CA . SER B 1 147 ? 2.297 -22.375 -0.747 1 98.62 147 SER B CA 1
ATOM 2947 C C . SER B 1 147 ? 1.918 -23.797 -0.368 1 98.62 147 SER B C 1
ATOM 2949 O O . SER B 1 147 ? 2.59 -24.422 0.453 1 98.62 147 SER B O 1
ATOM 2951 N N . GLY B 1 148 ? 0.757 -24.219 -0.873 1 98.44 148 GLY B N 1
ATOM 2952 C CA . GLY B 1 148 ? 0.283 -25.547 -0.516 1 98.44 148 GLY B CA 1
ATOM 2953 C C . GLY B 1 148 ? -0.416 -25.594 0.83 1 98.44 148 GLY B C 1
ATOM 2954 O O . GLY B 1 148 ? -0.46 -26.641 1.479 1 98.44 148 GLY B O 1
ATOM 2955 N N . GLY B 1 149 ? -0.867 -24.484 1.293 1 97.69 149 GLY B N 1
ATOM 2956 C CA . GLY B 1 149 ? -1.556 -24.406 2.57 1 97.69 149 GLY B CA 1
ATOM 2957 C C . GLY B 1 149 ? -0.615 -24.453 3.76 1 97.69 149 GLY B C 1
ATOM 2958 O O . GLY B 1 149 ? -1.05 -24.672 4.895 1 97.69 149 GLY B O 1
ATOM 2959 N N . GLU B 1 150 ? 0.663 -24.281 3.484 1 97.69 150 GLU B N 1
ATOM 2960 C CA . GLU B 1 150 ? 1.686 -24.344 4.523 1 97.69 150 GLU B CA 1
ATOM 2961 C C . GLU B 1 150 ? 2.471 -23.031 4.59 1 97.69 150 GLU B C 1
ATOM 2963 O O . GLU B 1 150 ? 2.299 -22.156 3.742 1 97.69 150 GLU B O 1
ATOM 2968 N N . ILE B 1 151 ? 3.279 -22.844 5.57 1 96.81 151 ILE B N 1
ATOM 2969 C CA . ILE B 1 151 ? 4 -21.594 5.824 1 96.81 151 ILE B CA 1
ATOM 2970 C C . ILE B 1 151 ? 4.965 -21.312 4.676 1 96.81 151 ILE B C 1
ATOM 2972 O O . ILE B 1 151 ? 5.316 -20.156 4.426 1 96.81 151 ILE B O 1
ATOM 2976 N N . SER B 1 152 ? 5.34 -22.391 3.955 1 98 152 SER B N 1
ATOM 2977 C CA . SER B 1 152 ? 6.188 -22.266 2.773 1 98 152 SER B CA 1
ATOM 2978 C C . SER B 1 152 ? 5.812 -23.297 1.712 1 98 152 SER B C 1
ATOM 2980 O O . SER B 1 152 ? 5.215 -24.328 2.021 1 98 152 SER B O 1
ATOM 2982 N N . ALA B 1 153 ? 6.18 -22.969 0.458 1 98.56 153 ALA B N 1
ATOM 2983 C CA . ALA B 1 153 ? 5.906 -23.875 -0.645 1 98.56 153 ALA B CA 1
ATOM 2984 C C . ALA B 1 153 ? 6.648 -25.203 -0.46 1 98.56 153 ALA B C 1
ATOM 2986 O O . ALA B 1 153 ? 6.137 -26.266 -0.813 1 98.56 153 ALA B O 1
ATOM 2987 N N . GLU B 1 154 ? 7.844 -25.094 0.075 1 98.38 154 GLU B N 1
ATOM 2988 C CA . GLU B 1 154 ? 8.633 -26.297 0.319 1 98.38 154 GLU B CA 1
ATOM 2989 C C . GLU B 1 154 ? 7.914 -27.25 1.268 1 98.38 154 GLU B C 1
ATOM 2991 O O . GLU B 1 154 ? 7.852 -28.453 1.017 1 98.38 154 GLU B O 1
ATOM 2996 N N . LYS B 1 155 ? 7.352 -26.719 2.316 1 98.44 155 LYS B N 1
ATOM 2997 C CA . LYS B 1 155 ? 6.625 -27.516 3.295 1 98.44 155 LYS B CA 1
ATOM 2998 C C . LYS B 1 155 ? 5.309 -28.031 2.719 1 98.44 155 LYS B C 1
ATOM 3000 O O . LYS B 1 155 ? 4.773 -29.047 3.178 1 98.44 155 LYS B O 1
ATOM 3005 N N . GLY B 1 156 ? 4.801 -27.328 1.732 1 98.62 156 GLY B N 1
ATOM 3006 C CA . GLY B 1 156 ? 3.529 -27.703 1.136 1 98.62 156 GLY B CA 1
ATOM 3007 C C . GLY B 1 156 ? 3.684 -28.5 -0.152 1 98.62 156 GLY B C 1
ATOM 3008 O O . GLY B 1 156 ? 2.729 -28.641 -0.919 1 98.62 156 GLY B O 1
ATOM 3009 N N . ILE B 1 157 ? 4.836 -29.031 -0.386 1 98.62 157 ILE B N 1
ATOM 3010 C CA . ILE B 1 157 ? 5.207 -29.547 -1.705 1 98.62 157 ILE B CA 1
ATOM 3011 C C . ILE B 1 157 ? 4.309 -30.719 -2.082 1 98.62 157 ILE B C 1
ATOM 3013 O O . ILE B 1 157 ? 3.953 -30.891 -3.25 1 98.62 157 ILE B O 1
ATOM 3017 N N . ASN B 1 158 ? 3.893 -31.562 -1.149 1 98.56 158 ASN B N 1
ATOM 3018 C CA . ASN B 1 158 ? 3.025 -32.688 -1.451 1 98.56 158 ASN B CA 1
ATOM 3019 C C . ASN B 1 158 ? 1.626 -32.25 -1.854 1 98.56 158 ASN B C 1
ATOM 3021 O O . ASN B 1 158 ? 1.012 -32.812 -2.748 1 98.56 158 ASN B O 1
ATOM 3025 N N . HIS B 1 159 ? 1.152 -31.234 -1.188 1 98.69 159 HIS B N 1
ATOM 3026 C CA . HIS B 1 159 ? -0.133 -30.656 -1.563 1 98.69 159 HIS B CA 1
ATOM 3027 C C . HIS B 1 159 ? -0.078 -30.062 -2.963 1 98.69 159 HIS B C 1
ATOM 3029 O O . HIS B 1 159 ? -1.001 -30.25 -3.76 1 98.69 159 HIS B O 1
ATOM 3035 N N . LEU B 1 160 ? 0.996 -29.375 -3.246 1 98.81 160 LEU B N 1
ATOM 3036 C CA . LEU B 1 160 ? 1.167 -28.75 -4.559 1 98.81 160 LEU B CA 1
ATOM 3037 C C . LEU B 1 160 ? 1.102 -29.797 -5.66 1 98.81 160 LEU B C 1
ATOM 3039 O O . LEU B 1 160 ? 0.399 -29.625 -6.656 1 98.81 160 LEU B O 1
ATOM 3043 N N . LYS B 1 161 ? 1.793 -30.859 -5.473 1 98.5 161 LYS B N 1
ATOM 3044 C CA . LYS B 1 161 ? 1.807 -31.953 -6.438 1 98.5 161 LYS B CA 1
ATOM 3045 C C . LYS B 1 161 ? 0.407 -32.531 -6.637 1 98.5 161 LYS B C 1
ATOM 3047 O O . LYS B 1 161 ? -0.065 -32.656 -7.77 1 98.5 161 LYS B O 1
ATOM 3052 N N . LEU B 1 162 ? -0.184 -32.844 -5.547 1 98.38 162 LEU B N 1
ATOM 3053 C CA . LEU B 1 162 ? -1.518 -33.438 -5.582 1 98.38 162 LEU B CA 1
ATOM 3054 C C . LEU B 1 162 ? -2.508 -32.5 -6.262 1 98.38 162 LEU B C 1
ATOM 3056 O O . LEU B 1 162 ? -3.307 -32.938 -7.098 1 98.38 162 LEU B O 1
ATOM 3060 N N . TRP B 1 163 ? -2.479 -31.188 -5.914 1 98.56 163 TRP B N 1
ATOM 3061 C CA . TRP B 1 163 ? -3.441 -30.219 -6.426 1 98.56 163 TRP B CA 1
ATOM 3062 C C . TRP B 1 163 ? -3.256 -30 -7.922 1 98.56 163 TRP B C 1
ATOM 3064 O O . TRP B 1 163 ? -4.234 -29.844 -8.656 1 98.56 163 TRP B O 1
ATOM 3074 N N . GLN B 1 164 ? -2.006 -30.016 -8.398 1 98.44 164 GLN B N 1
ATOM 3075 C CA . GLN B 1 164 ? -1.774 -29.875 -9.828 1 98.44 164 GLN B CA 1
ATOM 3076 C C . GLN B 1 164 ? -2.396 -31.031 -10.602 1 98.44 164 GLN B C 1
ATOM 3078 O O . GLN B 1 164 ? -2.891 -30.844 -11.719 1 98.44 164 GLN B O 1
ATOM 3083 N N . GLN B 1 165 ? -2.408 -32.188 -10.031 1 97.56 165 GLN B N 1
ATOM 3084 C CA . GLN B 1 165 ? -2.951 -33.375 -10.672 1 97.56 165 GLN B CA 1
ATOM 3085 C C . GLN B 1 165 ? -4.477 -33.344 -10.703 1 97.56 165 GLN B C 1
ATOM 3087 O O . GLN B 1 165 ? -5.109 -34.125 -11.422 1 97.56 165 GLN B O 1
ATOM 3092 N N . ASN B 1 166 ? -5.062 -32.469 -9.961 1 97.56 166 ASN B N 1
ATOM 3093 C CA . ASN B 1 166 ? -6.512 -32.438 -9.805 1 97.56 166 ASN B CA 1
ATOM 3094 C C . ASN B 1 166 ? -7.145 -31.234 -10.469 1 97.56 166 ASN B C 1
ATOM 3096 O O . ASN B 1 166 ? -8.305 -30.906 -10.211 1 97.56 166 ASN B O 1
ATOM 3100 N N . THR B 1 167 ? -6.43 -30.531 -11.289 1 98.25 167 THR B N 1
ATOM 3101 C CA . THR B 1 167 ? -6.969 -29.359 -11.977 1 98.25 167 THR B CA 1
ATOM 3102 C C . THR B 1 167 ? -6.227 -29.109 -13.289 1 98.25 167 THR B C 1
ATOM 3104 O O . THR B 1 167 ? -5.066 -29.5 -13.438 1 98.25 167 THR B O 1
ATOM 3107 N N . ASN B 1 168 ? -6.863 -28.469 -14.211 1 97.94 168 ASN B N 1
ATOM 3108 C CA . ASN B 1 168 ? -6.219 -28.031 -15.445 1 97.94 168 ASN B CA 1
ATOM 3109 C C . ASN B 1 168 ? -5.602 -26.641 -15.297 1 97.94 168 ASN B C 1
ATOM 3111 O O . ASN B 1 168 ? -4.859 -26.188 -16.172 1 97.94 168 ASN B O 1
ATOM 3115 N N . MET B 1 169 ? -5.902 -25.953 -14.234 1 98.69 169 MET B N 1
ATOM 3116 C CA . MET B 1 169 ? -5.273 -24.656 -13.961 1 98.69 169 MET B CA 1
ATOM 3117 C C . MET B 1 169 ? -3.789 -24.828 -13.648 1 98.69 169 MET B C 1
ATOM 3119 O O . MET B 1 169 ? -3.334 -25.953 -13.391 1 98.69 169 MET B O 1
ATOM 3123 N N . THR B 1 170 ? -3.1 -23.781 -13.766 1 98.81 170 THR B N 1
ATOM 3124 C CA . THR B 1 170 ? -1.702 -23.781 -13.344 1 98.81 170 THR B CA 1
ATOM 3125 C C . THR B 1 170 ? -1.592 -23.594 -11.836 1 98.81 170 THR B C 1
ATOM 3127 O O . THR B 1 170 ? -2.113 -22.625 -11.289 1 98.81 170 THR B O 1
ATOM 3130 N N . ILE B 1 171 ? -0.978 -24.516 -11.148 1 98.88 171 ILE B N 1
ATOM 3131 C CA . ILE B 1 171 ? -0.575 -24.297 -9.758 1 98.88 171 ILE B CA 1
ATOM 3132 C C . ILE B 1 171 ? 0.809 -23.656 -9.719 1 98.88 171 ILE B C 1
ATOM 3134 O O . ILE B 1 171 ? 1.783 -24.234 -10.211 1 98.88 171 ILE B O 1
ATOM 3138 N N . MET B 1 172 ? 0.888 -22.516 -9.25 1 98.88 172 MET B N 1
ATOM 3139 C CA . MET B 1 172 ? 2.125 -21.734 -9.148 1 98.88 172 MET B CA 1
ATOM 3140 C C . MET B 1 172 ? 2.635 -21.719 -7.711 1 98.88 172 MET B C 1
ATOM 3142 O O . MET B 1 172 ? 1.98 -21.172 -6.82 1 98.88 172 MET B O 1
ATOM 3146 N N . ALA B 1 173 ? 3.793 -22.328 -7.465 1 98.88 173 ALA B N 1
ATOM 3147 C CA . ALA B 1 173 ? 4.371 -22.391 -6.125 1 98.88 173 ALA B CA 1
ATOM 3148 C C . ALA B 1 173 ? 4.895 -21.031 -5.691 1 98.88 173 ALA B C 1
ATOM 3150 O O . ALA B 1 173 ? 5.75 -20.438 -6.359 1 98.88 173 ALA B O 1
ATOM 3151 N N . GLY B 1 174 ? 4.371 -20.562 -4.66 1 98.44 174 GLY B N 1
ATOM 3152 C CA . GLY B 1 174 ? 4.824 -19.328 -4.035 1 98.44 174 GLY B CA 1
ATOM 3153 C C . GLY B 1 174 ? 4.926 -19.422 -2.525 1 98.44 174 GLY B C 1
ATOM 3154 O O . GLY B 1 174 ? 4.176 -20.172 -1.895 1 98.44 174 GLY B O 1
ATOM 3155 N N . GLY B 1 175 ? 5.762 -18.578 -1.947 1 97.12 175 GLY B N 1
ATOM 3156 C CA . GLY B 1 175 ? 6.035 -18.609 -0.521 1 97.12 175 GLY B CA 1
ATOM 3157 C C . GLY B 1 175 ? 7.348 -19.297 -0.184 1 97.12 175 GLY B C 1
ATOM 3158 O O . GLY B 1 175 ? 7.391 -20.516 -0.003 1 97.12 175 GLY B O 1
ATOM 3159 N N . GLY B 1 176 ? 8.352 -18.531 -0.073 1 95.94 176 GLY B N 1
ATOM 3160 C CA . GLY B 1 176 ? 9.641 -19.062 0.337 1 95.94 176 GLY B CA 1
ATOM 3161 C C . GLY B 1 176 ? 10.406 -19.703 -0.8 1 95.94 176 GLY B C 1
ATOM 3162 O O . GLY B 1 176 ? 11.281 -20.547 -0.569 1 95.94 176 GLY B O 1
ATOM 3163 N N . VAL B 1 177 ? 10.117 -19.438 -2.01 1 97.81 177 VAL B N 1
ATOM 3164 C CA . VAL B 1 177 ? 10.828 -19.969 -3.162 1 97.81 177 VAL B CA 1
ATOM 3165 C C . VAL B 1 177 ? 12.195 -19.281 -3.283 1 97.81 177 VAL B C 1
ATOM 3167 O O . VAL B 1 177 ? 12.289 -18.062 -3.197 1 97.81 177 VAL B O 1
ATOM 3170 N N . SER B 1 178 ? 13.234 -20.047 -3.443 1 96.81 178 SER B N 1
ATOM 3171 C CA . SER B 1 178 ? 14.625 -19.594 -3.477 1 96.81 178 SER B CA 1
ATOM 3172 C C . SER B 1 178 ? 15.461 -20.422 -4.445 1 96.81 178 SER B C 1
ATOM 3174 O O . SER B 1 178 ? 15 -21.453 -4.949 1 96.81 178 SER B O 1
ATOM 3176 N N . PRO B 1 179 ? 16.656 -19.953 -4.703 1 96.69 179 PRO B N 1
ATOM 3177 C CA . PRO B 1 179 ? 17.516 -20.75 -5.57 1 96.69 179 PRO B CA 1
ATOM 3178 C C . PRO B 1 179 ? 17.766 -22.156 -5.031 1 96.69 179 PRO B C 1
ATOM 3180 O O . PRO B 1 179 ? 17.984 -23.078 -5.805 1 96.69 179 PRO B O 1
ATOM 3183 N N . LYS B 1 180 ? 17.609 -22.359 -3.811 1 96.81 180 LYS B N 1
ATOM 3184 C CA . LYS B 1 180 ? 17.969 -23.625 -3.164 1 96.81 180 LYS B CA 1
ATOM 3185 C C . LYS B 1 180 ? 16.859 -24.656 -3.336 1 96.81 180 LYS B C 1
ATOM 3187 O O . LYS B 1 180 ? 17.125 -25.859 -3.303 1 96.81 180 LYS B O 1
ATOM 3192 N N . ASN B 1 181 ? 15.664 -24.156 -3.52 1 97.62 181 ASN B N 1
ATOM 3193 C CA . ASN B 1 181 ? 14.586 -25.141 -3.477 1 97.62 181 ASN B CA 1
ATOM 3194 C C . ASN B 1 181 ? 13.773 -25.141 -4.77 1 97.62 181 ASN B C 1
ATOM 3196 O O . ASN B 1 181 ? 12.906 -25.984 -4.965 1 97.62 181 ASN B O 1
ATOM 3200 N N . VAL B 1 182 ? 14.07 -24.266 -5.66 1 97.69 182 VAL B N 1
ATOM 3201 C CA . VAL B 1 182 ? 13.227 -24.031 -6.828 1 97.69 182 VAL B CA 1
ATOM 3202 C C . VAL B 1 182 ? 13.203 -25.281 -7.711 1 97.69 182 VAL B C 1
ATOM 3204 O O . VAL B 1 182 ? 12.18 -25.594 -8.328 1 97.69 182 VAL B O 1
ATOM 3207 N N . SER B 1 183 ? 14.258 -26.062 -7.785 1 96.75 183 SER B N 1
ATOM 3208 C CA . SER B 1 183 ? 14.328 -27.25 -8.617 1 96.75 183 SER B CA 1
ATOM 3209 C C . SER B 1 183 ? 13.359 -28.328 -8.125 1 96.75 183 SER B C 1
ATOM 3211 O O . SER B 1 183 ? 12.867 -29.141 -8.914 1 96.75 183 SER B O 1
ATOM 3213 N N . ASP B 1 184 ? 13.109 -28.312 -6.836 1 97.94 184 ASP B N 1
ATOM 3214 C CA . ASP B 1 184 ? 12.188 -29.281 -6.262 1 97.94 184 ASP B CA 1
ATOM 3215 C C . ASP B 1 184 ? 10.789 -29.156 -6.867 1 97.94 184 ASP B C 1
ATOM 3217 O O . ASP B 1 184 ? 10.094 -30.156 -7.062 1 97.94 184 ASP B O 1
ATOM 3221 N N . PHE B 1 185 ? 10.398 -27.969 -7.145 1 98.44 185 PHE B N 1
ATOM 3222 C CA . PHE B 1 185 ? 9.07 -27.719 -7.691 1 98.44 185 PHE B CA 1
ATOM 3223 C C . PHE B 1 185 ? 8.984 -28.188 -9.141 1 98.44 185 PHE B C 1
ATOM 3225 O O . PHE B 1 185 ? 7.953 -28.703 -9.57 1 98.44 185 PHE B O 1
ATOM 3232 N N . LYS B 1 186 ? 10.07 -28 -9.859 1 96.12 186 LYS B N 1
ATOM 3233 C CA . LYS B 1 186 ? 10.148 -28.531 -11.219 1 96.12 186 LYS B CA 1
ATOM 3234 C C . LYS B 1 186 ? 10.086 -30.062 -11.219 1 96.12 186 LYS B C 1
ATOM 3236 O O . LYS B 1 186 ? 9.383 -30.656 -12.047 1 96.12 186 LYS B O 1
ATOM 3241 N N . ASP B 1 187 ? 10.719 -30.625 -10.281 1 96.69 187 ASP B N 1
ATOM 3242 C CA . ASP B 1 187 ? 10.844 -32.094 -10.195 1 96.69 187 ASP B CA 1
ATOM 3243 C C . ASP B 1 187 ? 9.484 -32.75 -9.945 1 96.69 187 ASP B C 1
ATOM 3245 O O . ASP B 1 187 ? 9.242 -33.875 -10.367 1 96.69 187 ASP B O 1
ATOM 3249 N N . ILE B 1 188 ? 8.617 -32.062 -9.289 1 97.06 188 ILE B N 1
ATOM 3250 C CA . ILE B 1 188 ? 7.32 -32.656 -8.992 1 97.06 188 ILE B CA 1
ATOM 3251 C C . ILE B 1 188 ? 6.34 -32.312 -10.117 1 97.06 188 ILE B C 1
ATOM 3253 O O . ILE B 1 188 ? 5.152 -32.625 -10.023 1 97.06 188 ILE B O 1
ATOM 3257 N N . GLY B 1 189 ? 6.805 -31.547 -11.086 1 96.31 189 GLY B N 1
ATOM 3258 C CA . GLY B 1 189 ? 6 -31.375 -12.281 1 96.31 189 GLY B CA 1
ATOM 3259 C C . GLY B 1 189 ? 5.273 -30.047 -12.336 1 96.31 189 GLY B C 1
ATOM 3260 O O . GLY B 1 189 ? 4.426 -29.844 -13.211 1 96.31 189 GLY B O 1
ATOM 3261 N N . LEU B 1 190 ? 5.531 -29.141 -11.445 1 98 190 LEU B N 1
ATOM 3262 C CA . LEU B 1 190 ? 4.914 -27.828 -11.539 1 98 190 LEU B CA 1
ATOM 3263 C C . LEU B 1 190 ? 5.461 -27.047 -12.734 1 98 190 LEU B C 1
ATOM 3265 O O . LEU B 1 190 ? 6.617 -27.234 -13.125 1 98 190 LEU B O 1
ATOM 3269 N N . ASN B 1 191 ? 4.629 -26.141 -13.258 1 97.75 191 ASN B N 1
ATOM 3270 C CA . ASN B 1 191 ? 5.016 -25.406 -14.461 1 97.75 191 ASN B CA 1
ATOM 3271 C C . ASN B 1 191 ? 5.195 -23.922 -14.172 1 97.75 191 ASN B C 1
ATOM 3273 O O . ASN B 1 191 ? 5.48 -23.141 -15.078 1 97.75 191 ASN B O 1
ATOM 3277 N N . ALA B 1 192 ? 5.031 -23.531 -12.977 1 98.81 192 ALA B N 1
ATOM 3278 C CA . ALA B 1 192 ? 5.164 -22.125 -12.648 1 98.81 192 ALA B CA 1
ATOM 3279 C C . ALA B 1 192 ? 5.648 -21.938 -11.211 1 98.81 192 ALA B C 1
ATOM 3281 O O . ALA B 1 192 ? 5.254 -22.688 -10.312 1 98.81 192 ALA B O 1
ATOM 3282 N N . ILE B 1 193 ? 6.461 -20.938 -10.977 1 98.81 193 ILE B N 1
ATOM 3283 C CA . ILE B 1 193 ? 6.914 -20.531 -9.648 1 98.81 193 ILE B CA 1
ATOM 3284 C C . ILE B 1 193 ? 6.797 -19.016 -9.492 1 98.81 193 ILE B C 1
ATOM 3286 O O . ILE B 1 193 ? 6.777 -18.281 -10.484 1 98.81 193 ILE B O 1
ATOM 3290 N N . HIS B 1 194 ? 6.633 -18.625 -8.344 1 98.88 194 HIS B N 1
ATOM 3291 C CA . HIS B 1 194 ? 6.52 -17.234 -7.914 1 98.88 194 HIS B CA 1
ATOM 3292 C C . HIS B 1 194 ? 7.52 -16.906 -6.812 1 98.88 194 HIS B C 1
ATOM 3294 O O . HIS B 1 194 ? 7.586 -17.609 -5.801 1 98.88 194 HIS B O 1
ATOM 3300 N N . CYS B 1 195 ? 8.297 -15.914 -7 1 98.56 195 CYS B N 1
ATOM 3301 C CA . CYS B 1 195 ? 9.312 -15.562 -6.016 1 98.56 195 CYS B CA 1
ATOM 3302 C C . CYS B 1 195 ? 9.523 -14.055 -5.957 1 98.56 195 CYS B C 1
ATOM 3304 O O . CYS B 1 195 ? 9.211 -13.344 -6.914 1 98.56 195 CYS B O 1
ATOM 3306 N N . SER B 1 196 ? 10.016 -13.547 -4.82 1 97.62 196 SER B N 1
ATOM 3307 C CA . SER B 1 196 ? 10.352 -12.133 -4.711 1 97.62 196 SER B CA 1
ATOM 3308 C C . SER B 1 196 ? 11.836 -11.906 -4.965 1 97.62 196 SER B C 1
ATOM 3310 O O . SER B 1 196 ? 12.219 -10.906 -5.582 1 97.62 196 SER B O 1
ATOM 3312 N N . GLY B 1 197 ? 12.672 -12.945 -4.512 1 97.56 197 GLY B N 1
ATOM 3313 C CA . GLY B 1 197 ? 14.109 -12.852 -4.711 1 97.56 197 GLY B CA 1
ATOM 3314 C C . GLY B 1 197 ? 14.711 -11.57 -4.164 1 97.56 197 GLY B C 1
ATOM 3315 O O . GLY B 1 197 ? 15.539 -10.945 -4.824 1 97.56 197 GLY B O 1
ATOM 3316 N N . THR B 1 198 ? 14.305 -11.133 -3.008 1 97.19 198 THR B N 1
ATOM 3317 C CA . THR B 1 198 ? 14.641 -9.797 -2.525 1 97.19 198 THR B CA 1
ATOM 3318 C C . THR B 1 198 ? 16 -9.797 -1.848 1 97.19 198 THR B C 1
ATOM 3320 O O . THR B 1 198 ? 16.438 -10.812 -1.306 1 97.19 198 THR B O 1
ATOM 3323 N N . SER B 1 199 ? 16.656 -8.781 -1.958 1 97.62 199 SER B N 1
ATOM 3324 C CA . SER B 1 199 ? 17.766 -8.352 -1.13 1 97.62 199 SER B CA 1
ATOM 3325 C C . SER B 1 199 ? 17.531 -6.957 -0.555 1 97.62 199 SER B C 1
ATOM 3327 O O . SER B 1 199 ? 16.703 -6.207 -1.061 1 97.62 199 SER B O 1
ATOM 3329 N N . PHE B 1 200 ? 18.203 -6.656 0.551 1 97.31 200 PHE B N 1
ATOM 3330 C CA . PHE B 1 200 ? 18 -5.383 1.232 1 97.31 200 PHE B CA 1
ATOM 3331 C C . PHE B 1 200 ? 19.188 -4.453 0.998 1 97.31 200 PHE B C 1
ATOM 3333 O O . PHE B 1 200 ? 20.344 -4.895 1.001 1 97.31 200 PHE B O 1
ATOM 3340 N N . GLY B 1 201 ? 18.844 -3.213 0.699 1 95.19 201 GLY B N 1
ATOM 3341 C CA . GLY B 1 201 ? 19.844 -2.174 0.457 1 95.19 201 GLY B CA 1
ATOM 3342 C C . GLY B 1 201 ? 19.328 -0.782 0.786 1 95.19 201 GLY B C 1
ATOM 3343 O O . GLY B 1 201 ? 18.453 -0.62 1.623 1 95.19 201 GLY B O 1
ATOM 3344 N N . HIS B 1 202 ? 20.109 0.296 0.233 1 94.88 202 HIS B N 1
ATOM 3345 C CA . HIS B 1 202 ? 19.734 1.688 0.458 1 94.88 202 HIS B CA 1
ATOM 3346 C C . HIS B 1 202 ? 19.641 1.997 1.948 1 94.88 202 HIS B C 1
ATOM 3348 O O . HIS B 1 202 ? 18.641 2.559 2.4 1 94.88 202 HIS B O 1
ATOM 3354 N N . HIS B 1 203 ? 20.594 1.661 2.639 1 96.75 203 HIS B N 1
ATOM 3355 C CA . HIS B 1 203 ? 20.578 1.759 4.094 1 96.75 203 HIS B CA 1
ATOM 3356 C C . HIS B 1 203 ? 20.625 3.215 4.547 1 96.75 203 HIS B C 1
ATOM 3358 O O . HIS B 1 203 ? 21.375 4.02 3.994 1 96.75 203 HIS B O 1
ATOM 3364 N N . VAL B 1 204 ? 19.766 3.619 5.477 1 97.25 204 VAL B N 1
ATOM 3365 C CA . VAL B 1 204 ? 19.781 4.891 6.188 1 97.25 204 VAL B CA 1
ATOM 3366 C C . VAL B 1 204 ? 19.859 4.645 7.691 1 97.25 204 VAL B C 1
ATOM 3368 O O . VAL B 1 204 ? 19.078 3.867 8.242 1 97.25 204 VAL B O 1
ATOM 3371 N N . ALA B 1 205 ? 20.844 5.266 8.414 1 96.62 205 ALA B N 1
ATOM 3372 C CA . ALA B 1 205 ? 20.969 5.125 9.867 1 96.62 205 ALA B CA 1
ATOM 3373 C C . ALA B 1 205 ? 19.875 5.91 10.586 1 96.62 205 ALA B C 1
ATOM 3375 O O . ALA B 1 205 ? 19.922 7.145 10.633 1 96.62 205 ALA B O 1
ATOM 3376 N N . LEU B 1 206 ? 18.875 5.168 11.203 1 96.56 206 LEU B N 1
ATOM 3377 C CA . LEU B 1 206 ? 17.703 5.832 11.766 1 96.56 206 LEU B CA 1
ATOM 3378 C C . LEU B 1 206 ? 17.828 5.977 13.281 1 96.56 206 LEU B C 1
ATOM 3380 O O . LEU B 1 206 ? 16.828 6.125 13.977 1 96.56 206 LEU B O 1
ATOM 3384 N N . GLU B 1 207 ? 18.984 5.883 13.797 1 92.81 207 GLU B N 1
ATOM 3385 C CA . GLU B 1 207 ? 19.156 5.977 15.242 1 92.81 207 GLU B CA 1
ATOM 3386 C C . GLU B 1 207 ? 18.547 7.254 15.797 1 92.81 207 GLU B C 1
ATOM 3388 O O . GLU B 1 207 ? 18.828 8.352 15.312 1 92.81 207 GLU B O 1
ATOM 3393 N N . GLY B 1 208 ? 17.641 7.125 16.75 1 93.44 208 GLY B N 1
ATOM 3394 C CA . GLY B 1 208 ? 17.031 8.258 17.422 1 93.44 208 GLY B CA 1
ATOM 3395 C C . GLY B 1 208 ? 15.812 8.805 16.703 1 93.44 208 GLY B C 1
ATOM 3396 O O . GLY B 1 208 ? 15.18 9.75 17.172 1 93.44 208 GLY B O 1
ATOM 3397 N N . LYS B 1 209 ? 15.523 8.234 15.57 1 96.38 209 LYS B N 1
ATOM 3398 C CA . LYS B 1 209 ? 14.375 8.719 14.82 1 96.38 209 LYS B CA 1
ATOM 3399 C C . LYS B 1 209 ? 13.109 7.949 15.195 1 96.38 209 LYS B C 1
ATOM 3401 O O . LYS B 1 209 ? 13.172 6.762 15.523 1 96.38 209 LYS B O 1
ATOM 3406 N N . ILE B 1 210 ? 12 8.648 15.172 1 96.31 210 ILE B N 1
ATOM 3407 C CA . ILE B 1 210 ? 10.719 8.039 15.523 1 96.31 210 ILE B CA 1
ATOM 3408 C C . ILE B 1 210 ? 10.281 7.086 14.414 1 96.31 210 ILE B C 1
ATOM 3410 O O . ILE B 1 210 ? 10.461 7.371 13.227 1 96.31 210 ILE B O 1
ATOM 3414 N N . SER B 1 211 ? 9.703 5.949 14.781 1 96.88 211 SER B N 1
ATOM 3415 C CA . SER B 1 211 ? 9.227 4.969 13.805 1 96.88 211 SER B CA 1
ATOM 3416 C C . SER B 1 211 ? 7.941 5.441 13.133 1 96.88 211 SER B C 1
ATOM 3418 O O . SER B 1 211 ? 7.074 6.035 13.773 1 96.88 211 SER B O 1
ATOM 3420 N N . MET B 1 212 ? 7.785 5.129 11.875 1 96.5 212 MET B N 1
ATOM 3421 C CA . MET B 1 212 ? 6.562 5.418 11.133 1 96.5 212 MET B CA 1
ATOM 3422 C C . MET B 1 212 ? 5.652 4.195 11.086 1 96.5 212 MET B C 1
ATOM 3424 O O . MET B 1 212 ? 4.5 4.289 10.664 1 96.5 212 MET B O 1
ATOM 3428 N N . ASN B 1 213 ? 6.172 3.039 11.484 1 96.56 213 ASN B N 1
ATOM 3429 C CA . ASN B 1 213 ? 5.348 1.837 11.562 1 96.56 213 ASN B CA 1
ATOM 3430 C C . ASN B 1 213 ? 4.406 1.884 12.766 1 96.56 213 ASN B C 1
ATOM 3432 O O . ASN B 1 213 ? 4.77 2.393 13.828 1 96.56 213 ASN B O 1
ATOM 3436 N N . SER B 1 214 ? 3.213 1.414 12.547 1 95.62 214 SER B N 1
ATOM 3437 C CA . SER B 1 214 ? 2.223 1.291 13.609 1 95.62 214 SER B CA 1
ATOM 3438 C C . SER B 1 214 ? 1.851 -0.168 13.852 1 95.62 214 SER B C 1
ATOM 3440 O O . SER B 1 214 ? 1.094 -0.757 13.078 1 95.62 214 SER B O 1
ATOM 3442 N N . LYS B 1 215 ? 2.285 -0.84 14.984 1 94.19 215 LYS B N 1
ATOM 3443 C CA . LYS B 1 215 ? 2.031 -2.242 15.305 1 94.19 215 LYS B CA 1
ATOM 3444 C C . LYS B 1 215 ? 0.535 -2.52 15.414 1 94.19 215 LYS B C 1
ATOM 3446 O O . LYS B 1 215 ? 0.066 -3.584 15.008 1 94.19 215 LYS B O 1
ATOM 3451 N N . LYS B 1 216 ? -0.238 -1.507 15.891 1 94.56 216 LYS B N 1
ATOM 3452 C CA . LYS B 1 216 ? -1.671 -1.687 16.109 1 94.56 216 LYS B CA 1
ATOM 3453 C C . LYS B 1 216 ? -2.402 -1.868 14.773 1 94.56 216 LYS B C 1
ATOM 3455 O O . LYS B 1 216 ? -3.467 -2.488 14.727 1 94.56 216 LYS B O 1
ATOM 3460 N N . HIS B 1 217 ? -1.811 -1.316 13.734 1 96.31 217 HIS B N 1
ATOM 3461 C CA . HIS B 1 217 ? -2.463 -1.363 12.43 1 96.31 217 HIS B CA 1
ATOM 3462 C C . HIS B 1 217 ? -1.945 -2.533 11.594 1 96.31 217 HIS B C 1
ATOM 3464 O O . HIS B 1 217 ? -2.357 -2.713 10.453 1 96.31 217 HIS B O 1
ATOM 3470 N N . LEU B 1 218 ? -0.985 -3.361 12.125 1 96.56 218 LEU B N 1
ATOM 3471 C CA . LEU B 1 218 ? -0.424 -4.496 11.398 1 96.56 218 LEU B CA 1
ATOM 3472 C C . LEU B 1 218 ? -1.112 -5.797 11.805 1 96.56 218 LEU B C 1
ATOM 3474 O O . LEU B 1 218 ? -0.579 -6.883 11.586 1 96.56 218 LEU B O 1
ATOM 3478 N N . VAL B 1 219 ? -2.291 -5.695 12.258 1 96.19 219 VAL B N 1
ATOM 3479 C CA . VAL B 1 219 ? -3.082 -6.871 12.617 1 96.19 219 VAL B CA 1
ATOM 3480 C C . VAL B 1 219 ? -3.777 -7.418 11.375 1 96.19 219 VAL B C 1
ATOM 3482 O O . VAL B 1 219 ? -4.055 -6.676 10.43 1 96.19 219 VAL B O 1
ATOM 3485 N N . GLU B 1 220 ? -4.113 -8.703 11.398 1 97.5 220 GLU B N 1
ATOM 3486 C CA . GLU B 1 220 ? -4.641 -9.336 10.188 1 97.5 220 GLU B CA 1
ATOM 3487 C C . GLU B 1 220 ? -6.09 -9.781 10.391 1 97.5 220 GLU B C 1
ATOM 3489 O O . GLU B 1 220 ? -6.773 -10.133 9.422 1 97.5 220 GLU B O 1
ATOM 3494 N N . ASP B 1 221 ? -6.57 -9.758 11.656 1 97.94 221 ASP B N 1
ATOM 3495 C CA . ASP B 1 221 ? -7.879 -10.336 11.938 1 97.94 221 ASP B CA 1
ATOM 3496 C C . ASP B 1 221 ? -8.945 -9.25 12.039 1 97.94 221 ASP B C 1
ATOM 3498 O O . ASP B 1 221 ? -10.125 -9.547 12.266 1 97.94 221 ASP B O 1
ATOM 3502 N N . GLU B 1 222 ? -8.578 -7.98 11.922 1 97.88 222 GLU B N 1
ATOM 3503 C CA . GLU B 1 222 ? -9.492 -6.848 11.953 1 97.88 222 GLU B CA 1
ATOM 3504 C C . GLU B 1 222 ? -9.07 -5.762 10.969 1 97.88 222 GLU B C 1
ATOM 3506 O O . GLU B 1 222 ? -7.953 -5.789 10.453 1 97.88 222 GLU B O 1
ATOM 3511 N N . VAL B 1 223 ? -10.008 -4.863 10.695 1 97.62 223 VAL B N 1
ATOM 3512 C CA . VAL B 1 223 ? -9.766 -3.768 9.758 1 97.62 223 VAL B CA 1
ATOM 3513 C C . VAL B 1 223 ? -9.922 -2.43 10.477 1 97.62 223 VAL B C 1
ATOM 3515 O O . VAL B 1 223 ? -10.883 -2.223 11.219 1 97.62 223 VAL B O 1
ATOM 3518 N N . ALA B 1 224 ? -8.938 -1.575 10.367 1 97.75 224 ALA B N 1
ATOM 3519 C CA . ALA B 1 224 ? -9.016 -0.22 10.906 1 97.75 224 ALA B CA 1
ATOM 3520 C C . ALA B 1 224 ? -9.867 0.679 10.008 1 97.75 224 ALA B C 1
ATOM 3522 O O . ALA B 1 224 ? -9.625 0.763 8.805 1 97.75 224 ALA B O 1
ATOM 3523 N N . VAL B 1 225 ? -10.82 1.327 10.531 1 97.88 225 VAL B N 1
ATOM 3524 C CA . VAL B 1 225 ? -11.672 2.281 9.828 1 97.88 225 VAL B CA 1
ATOM 3525 C C . VAL B 1 225 ? -11.805 3.561 10.648 1 97.88 225 VAL B C 1
ATOM 3527 O O . VAL B 1 225 ? -11.945 3.506 11.875 1 97.88 225 VAL B O 1
ATOM 3530 N N . SER B 1 226 ? -11.648 4.711 9.977 1 98.31 226 SER B N 1
ATOM 3531 C CA . SER B 1 226 ? -11.938 5.953 10.68 1 98.31 226 SER B CA 1
ATOM 3532 C C . SER B 1 226 ? -13.367 5.965 11.211 1 98.31 226 SER B C 1
ATOM 3534 O O . SER B 1 226 ? -14.328 5.945 10.438 1 98.31 226 SER B O 1
ATOM 3536 N N . SER B 1 227 ? -13.477 6.051 12.516 1 98.31 227 SER B N 1
ATOM 3537 C CA . SER B 1 227 ? -14.773 5.922 13.188 1 98.31 227 SER B CA 1
ATOM 3538 C C . SER B 1 227 ? -15.547 7.234 13.141 1 98.31 227 SER B C 1
ATOM 3540 O O . SER B 1 227 ? -15.055 8.266 13.594 1 98.31 227 SER B O 1
ATOM 3542 N N . LEU B 1 228 ? -16.781 7.152 12.664 1 98.25 228 LEU B N 1
ATOM 3543 C CA . LEU B 1 228 ? -17.625 8.344 12.609 1 98.25 228 LEU B CA 1
ATOM 3544 C C . LEU B 1 228 ? -17.766 8.969 13.992 1 98.25 228 LEU B C 1
ATOM 3546 O O . LEU B 1 228 ? -17.656 10.188 14.141 1 98.25 228 LEU B O 1
ATOM 3550 N N . ALA B 1 229 ? -17.953 8.141 15.008 1 98.19 229 ALA B N 1
ATOM 3551 C CA . ALA B 1 229 ? -18.156 8.633 16.359 1 98.19 229 ALA B CA 1
ATOM 3552 C C . ALA B 1 229 ? -16.922 9.344 16.891 1 98.19 229 ALA B C 1
ATOM 3554 O O . ALA B 1 229 ? -17.016 10.43 17.469 1 98.19 229 ALA B O 1
ATOM 3555 N N . ILE B 1 230 ? -15.797 8.797 16.688 1 98.38 230 ILE B N 1
ATOM 3556 C CA . ILE B 1 230 ? -14.547 9.375 17.156 1 98.38 230 ILE B CA 1
ATOM 3557 C C . ILE B 1 230 ? -14.273 10.68 16.406 1 98.38 230 ILE B C 1
ATOM 3559 O O . ILE B 1 230 ? -13.914 11.688 17.031 1 98.38 230 ILE B O 1
ATOM 3563 N N . LEU B 1 231 ? -14.477 10.648 15.109 1 98.75 231 LEU B N 1
ATOM 3564 C CA . LEU B 1 231 ? -14.219 11.828 14.289 1 98.75 231 LEU B CA 1
ATOM 3565 C C . LEU B 1 231 ? -15.172 12.961 14.664 1 98.75 231 LEU B C 1
ATOM 3567 O O . LEU B 1 231 ? -14.766 14.125 14.734 1 98.75 231 LEU B O 1
ATOM 3571 N N . LYS B 1 232 ? -16.453 12.633 14.922 1 98.56 232 LYS B N 1
ATOM 3572 C CA . LYS B 1 232 ? -17.406 13.648 15.344 1 98.56 232 LYS B CA 1
ATOM 3573 C C . LYS B 1 232 ? -16.984 14.305 16.656 1 98.56 232 LYS B C 1
ATOM 3575 O O . LYS B 1 232 ? -17.109 15.516 16.828 1 98.56 232 LYS B O 1
ATOM 3580 N N . SER B 1 233 ? -16.484 13.461 17.516 1 98.44 233 SER B N 1
ATOM 3581 C CA . SER B 1 233 ? -16 13.977 18.797 1 98.44 233 SER B CA 1
ATOM 3582 C C . SER B 1 233 ? -14.844 14.945 18.609 1 98.44 233 SER B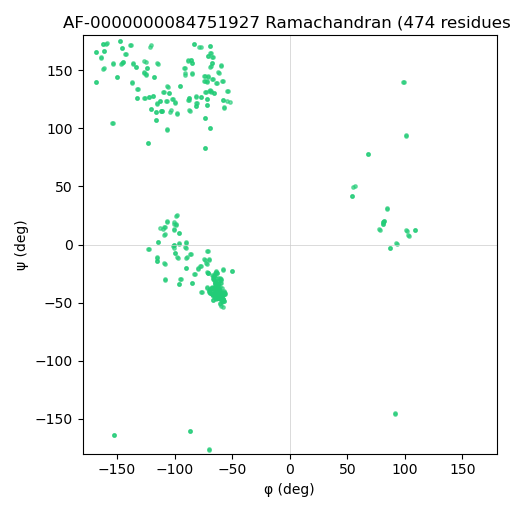 C 1
ATOM 3584 O O . SER B 1 233 ? -14.781 15.984 19.266 1 98.44 233 SER B O 1
ATOM 3586 N N . ILE B 1 234 ? -13.961 14.633 17.734 1 98.31 234 ILE B N 1
ATOM 3587 C CA . ILE B 1 234 ? -12.805 15.484 17.453 1 98.31 234 ILE B CA 1
ATOM 3588 C C . ILE B 1 234 ? -13.273 16.797 16.812 1 98.31 234 ILE B C 1
ATOM 3590 O O . ILE B 1 234 ? -12.867 17.875 17.234 1 98.31 234 ILE B O 1
ATOM 3594 N N . VAL B 1 235 ? -14.148 16.688 15.805 1 98.25 235 VAL B N 1
ATOM 3595 C CA . VAL B 1 235 ? -14.656 17.844 15.078 1 98.25 235 VAL B CA 1
ATOM 3596 C C . VAL B 1 235 ? -15.398 18.766 16.047 1 98.25 235 VAL B C 1
ATOM 3598 O O . VAL B 1 235 ? -15.188 19.984 16.047 1 98.25 235 VAL B O 1
ATOM 3601 N N . GLU B 1 236 ? -16.203 18.188 16.906 1 97.19 236 GLU B N 1
ATOM 3602 C CA . GLU B 1 236 ? -16.984 18.969 17.859 1 97.19 236 GLU B CA 1
ATOM 3603 C C . GLU B 1 236 ? -16.078 19.688 18.844 1 97.19 236 GLU B C 1
ATOM 3605 O O . GLU B 1 236 ? -16.359 20.812 19.25 1 97.19 236 GLU B O 1
ATOM 3610 N N . ALA B 1 237 ? -15.008 19.062 19.156 1 96.69 237 ALA B N 1
ATOM 3611 C CA . ALA B 1 237 ? -14.102 19.625 20.156 1 96.69 237 ALA B CA 1
ATOM 3612 C C . ALA B 1 237 ? -13.375 20.844 19.625 1 96.69 237 ALA B C 1
ATOM 3614 O O . ALA B 1 237 ? -12.977 21.734 20.391 1 96.69 237 ALA B O 1
ATOM 3615 N N . VAL B 1 238 ? -13.227 20.953 18.328 1 95.5 238 VAL B N 1
ATOM 3616 C CA . VAL B 1 238 ? -12.359 22.016 17.828 1 95.5 238 VAL B CA 1
ATOM 3617 C C . VAL B 1 238 ? -13.18 23.031 17.016 1 95.5 238 VAL B C 1
ATOM 3619 O O . VAL B 1 238 ? -12.672 24.078 16.625 1 95.5 238 VAL B O 1
ATOM 3622 N N . LYS B 1 239 ? -14.375 22.719 16.641 1 92.5 239 LYS B N 1
ATOM 3623 C CA . LYS B 1 239 ? -15.234 23.641 15.906 1 92.5 239 LYS B CA 1
ATOM 3624 C C . LYS B 1 239 ? -16.281 24.266 16.828 1 92.5 239 LYS B C 1
ATOM 3626 O O . LYS B 1 239 ? -16.562 23.75 17.906 1 92.5 239 LYS B O 1
#

Organism: Allomuricauda ruestringensis (strain DSM 13258 / CIP 107369 / LMG 19739 / B1) (NCBI:txid886377)

Sequence (478 aa):
MLVEVCANSLESALNAERSGADRIELCSELGVGGITPSAGLIKLVKKELNIPVHVLIRPRGGHFTYSNTEFEVMKTDVLACKELGMDGIVTGILKKNFSVDIKRTKELVDLAQPMHFTFHRAFDWVNDPLEALKQLEDIGVQTILTSGGEISAEKGINHLKLWQQNTNMTIMAGGGVSPKNVSDFKDIGLNAIHCSGTSFGHHVALEGKISMNSKKHLVEDEVAVSSLAILKSIVEAVKMLVEVCANSLESALNAERSGADRIELCSELGVGGITPSAGLIKLVKKELNIPVHVLIRPRGGHFTYSNTEFEVMKTDVLACKELGMDGIVTGILKKNFSVDIKRTKELVDLAQPMHFTFHRAFDWVNDPLEALKQLEDIGVQTILTSGGEISAEKGINHLKLWQQNTNMTIMAGGGVSPKNVSDFKDIGLNAIHCSGTSFGHHVALEGKISMNSKKHLVEDEVAVSSLAILKSIVEAVK

Secondary structure (DSSP, 8-state):
-EEEEEE-SHHHHHHHHHHT-SEEEE-B-GGGT-BPPPHHHHHHHHHH--S-EEEE--SSSS-S---HHHHHHHHHHHHHHHHTT-SEEEE--B-TTS-B-HHHHHHHHHHHTTSEEEE-GGGGG-S-HHHHHHHHHHTT--EEEE-TTSSSTTTTHHHHHHHHTT-SSEEEEESS--TTTHHHHHHTT--EEEE--EEEE-----TTPPP---GGG--SSSEEEE-HHHHHHHHHHH-/-EEEEEE-SHHHHHHHHHHT-SEEEE-B-GGGT-BPPPHHHHHHHHHH--S-EEEE--SSSS-S---HHHHHHHHHHHHHHHHTT-SEEEE--B-TTS-B-HHHHHHHHHHHTTSEEEE-GGGGG-S-HHHHHHHHHHTT--EEEE-TTSSSTTTTHHHHHHHHTT-SSEEEEESS--TTTHHHHHHTT--EEEE--EEEE-----TTPPP---GGG--SSSEEEE-HHHHHHHHHHH-

InterPro domains:
  IPR005627 CutC-like [MF_00795] (1-200)
  IPR005627 CutC-like [PF03932] (1-197)
  IPR005627 CutC-like [PTHR12598] (1-231)
  IPR036822 CutC-like domain superfamily [G3DSA:3.20.20.380] (1-239)
  IPR036822 CutC-like domain superfamily [SSF110395] (1-202)

Radius of gyration: 22.21 Å; Cα contacts (8 Å, |Δi|>4): 1122; chains: 2; bounding box: 42×65×47 Å